Protein AF-0000000084725182 (afdb_homodimer)

InterPro domains:
  IPR000868 Isochorismatase-like domain [PF00857] (17-186)
  IPR036380 Isochorismatase-like superfamily [G3DSA:3.40.50.850] (13-193)
  IPR036380 Isochorismatase-like superfamily [SSF52499] (17-192)
  IPR050272 Isochorismatase-like hydrolase [PTHR43540] (17-191)

Structure (mmCIF, N/CA/C/O backbone):
data_AF-0000000084725182-model_v1
#
loop_
_entity.id
_entity.type
_entity.pdbx_description
1 polymer 'Isochorismatase hydrolase'
#
loop_
_atom_site.group_PDB
_atom_site.id
_atom_site.type_symbol
_atom_site.label_atom_id
_atom_site.label_alt_id
_atom_site.label_comp_id
_atom_site.label_asym_id
_atom_site.label_entity_id
_atom_site.label_seq_id
_atom_site.pdbx_PDB_ins_code
_atom_site.Cartn_x
_atom_site.Cartn_y
_atom_site.Cartn_z
_atom_site.occupancy
_atom_site.B_iso_or_equiv
_atom_site.auth_seq_id
_atom_site.auth_comp_id
_atom_site.auth_asym_id
_atom_site.auth_atom_id
_atom_site.pdbx_PDB_model_num
ATOM 1 N N . MET A 1 1 ? -49.781 23.062 20.562 1 29.91 1 MET A N 1
ATOM 2 C CA . MET A 1 1 ? -48.656 22.891 21.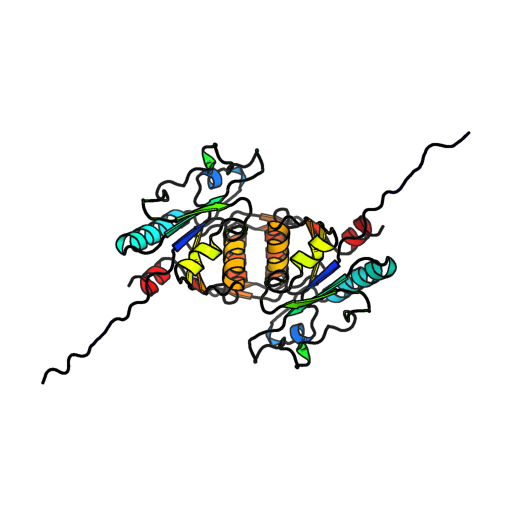484 1 29.91 1 MET A CA 1
ATOM 3 C C . MET A 1 1 ? -47.375 22.672 20.719 1 29.91 1 MET A C 1
ATOM 5 O O . MET A 1 1 ? -47.344 21.969 19.703 1 29.91 1 MET A O 1
ATOM 9 N N . THR A 1 2 ? -46.25 23.625 20.75 1 29.05 2 THR A N 1
ATOM 10 C CA . THR A 1 2 ? -45.281 23.812 19.688 1 29.05 2 THR A CA 1
ATOM 11 C C . THR A 1 2 ? -44.312 22.625 19.641 1 29.05 2 THR A C 1
ATOM 13 O O . THR A 1 2 ? -43.75 22.234 20.672 1 29.05 2 THR A O 1
ATOM 16 N N . ASN A 1 3 ? -44.688 21.5 18.969 1 28.52 3 ASN A N 1
ATOM 17 C CA . ASN A 1 3 ? -44.125 20.156 18.844 1 28.52 3 ASN A CA 1
ATOM 18 C C . ASN A 1 3 ? -42.656 20.203 18.453 1 28.52 3 ASN A C 1
ATOM 20 O O . ASN A 1 3 ? -42.312 20.609 17.328 1 28.52 3 ASN A O 1
ATOM 24 N N . ALA A 1 4 ? -41.781 20.578 19.531 1 30.39 4 ALA A N 1
ATOM 25 C CA . ALA A 1 4 ? -40.344 20.875 19.453 1 30.39 4 ALA A CA 1
ATOM 26 C C . ALA A 1 4 ? -39.625 19.844 18.594 1 30.39 4 ALA A C 1
ATOM 28 O O . ALA A 1 4 ? -39.688 18.641 18.859 1 30.39 4 ALA A O 1
ATOM 29 N N . SER A 1 5 ? -39.594 20.062 17.281 1 29.27 5 SER A N 1
ATOM 30 C CA . SER A 1 5 ? -38.844 19.344 16.266 1 29.27 5 SER A CA 1
ATOM 31 C C . SER A 1 5 ? -37.406 19.062 16.734 1 29.27 5 SER A C 1
ATOM 33 O O . SER A 1 5 ? -36.625 20 16.891 1 29.27 5 SER A O 1
ATOM 35 N N . ALA A 1 6 ? -37.25 18.188 17.875 1 31.75 6 ALA A N 1
ATOM 36 C CA . ALA A 1 6 ? -35.906 17.797 18.312 1 31.75 6 ALA A CA 1
ATOM 37 C C . ALA A 1 6 ? -34.969 17.609 17.125 1 31.75 6 ALA A C 1
ATOM 39 O O . ALA A 1 6 ? -35.094 16.641 16.391 1 31.75 6 ALA A O 1
ATOM 40 N N . SER A 1 7 ? -34.781 18.578 16.25 1 32 7 SER A N 1
ATOM 41 C CA . SER A 1 7 ? -33.688 18.609 15.273 1 32 7 SER A CA 1
ATOM 42 C C . SER A 1 7 ? -32.375 18.141 15.906 1 32 7 SER A C 1
ATOM 44 O O . SER A 1 7 ? -31.641 18.969 16.453 1 32 7 SER A O 1
ATOM 46 N N . SER A 1 8 ? -32.344 17.203 16.844 1 35.88 8 SER A N 1
ATOM 47 C CA . SER A 1 8 ? -31.172 16.641 17.5 1 35.88 8 SER A CA 1
ATOM 48 C C . SER A 1 8 ? -30 16.469 16.531 1 35.88 8 SER A C 1
ATOM 50 O O . SER A 1 8 ? -30.078 15.641 15.617 1 35.88 8 SER A O 1
ATOM 52 N N . ARG A 1 9 ? -29.469 17.453 15.852 1 36.31 9 ARG A N 1
ATOM 53 C CA . ARG A 1 9 ? -28.266 17.391 15.023 1 36.31 9 ARG A CA 1
ATOM 54 C C . ARG A 1 9 ? -27.281 16.359 15.57 1 36.31 9 ARG A C 1
ATOM 56 O O . ARG A 1 9 ? -26.609 16.609 16.562 1 36.31 9 ARG A O 1
ATOM 63 N N . SER A 1 10 ? -27.422 15.195 15.992 1 40.56 10 SER A N 1
ATOM 64 C CA . SER A 1 10 ? -26.766 14.031 16.578 1 40.56 10 SER A CA 1
ATOM 65 C C . SER A 1 10 ? -25.344 13.867 16.047 1 40.56 10 SER A C 1
ATOM 67 O O . SER A 1 10 ? -25.156 13.273 14.977 1 40.56 10 SER A O 1
ATOM 69 N N . GLY A 1 11 ? -24.438 14.812 15.492 1 46.22 11 GLY A N 1
ATOM 70 C CA . GLY A 1 11 ? -23.234 15.18 14.75 1 46.22 11 GLY A CA 1
ATOM 71 C C . GLY A 1 11 ? -22.031 14.336 15.109 1 46.22 11 GLY A C 1
ATOM 72 O O . GLY A 1 11 ? -21.562 14.367 16.25 1 46.22 11 GLY A O 1
ATOM 73 N N . SER A 1 12 ? -21.828 13.164 14.57 1 61.41 12 SER A N 1
ATOM 74 C CA . SER A 1 12 ? -20.781 12.188 14.844 1 61.41 12 SER A CA 1
ATOM 75 C C . SER A 1 12 ? -19.438 12.875 15.062 1 61.41 12 SER A C 1
ATOM 77 O O . SER A 1 12 ? -19.141 13.891 14.43 1 61.41 12 SER A O 1
ATOM 79 N N . ALA A 1 13 ? -18.781 12.773 16.375 1 86.25 13 ALA A N 1
ATOM 80 C CA . ALA A 1 13 ? -17.453 13.258 16.719 1 86.25 13 ALA A CA 1
ATOM 81 C C . ALA A 1 13 ? -16.5 13.148 15.531 1 86.25 13 ALA A C 1
ATOM 83 O O . ALA A 1 13 ? -16.594 12.219 14.727 1 86.25 13 ALA A O 1
ATOM 84 N N . LEU A 1 14 ? -15.891 14.391 15.25 1 96.5 14 LEU A N 1
ATOM 85 C CA . LEU A 1 14 ? -14.891 14.414 14.188 1 96.5 14 LEU A CA 1
ATOM 86 C C . LEU A 1 14 ? -13.969 13.203 14.281 1 96.5 14 LEU A C 1
ATOM 88 O O . LEU A 1 14 ? -13.547 12.82 15.383 1 96.5 14 LEU A O 1
ATOM 92 N N . PRO A 1 15 ? -13.797 12.516 13.133 1 98.38 15 PRO A N 1
ATOM 93 C CA . PRO A 1 15 ? -12.766 11.477 13.148 1 98.38 15 PRO A CA 1
ATOM 94 C C . PRO A 1 15 ? -11.359 12.039 13.344 1 98.38 15 PRO A C 1
ATOM 96 O O . PRO A 1 15 ? -11.125 13.227 13.086 1 98.38 15 PRO A O 1
ATOM 99 N N . PRO A 1 16 ? -10.445 11.219 13.844 1 98.81 16 PRO A N 1
ATOM 100 C CA . PRO A 1 16 ? -9.062 11.688 13.922 1 98.81 16 PRO A CA 1
ATOM 101 C C . PRO A 1 16 ? -8.516 12.156 12.57 1 98.81 16 PRO A C 1
ATOM 103 O O . PRO A 1 16 ? -8.734 11.492 11.555 1 98.81 16 PRO A O 1
ATOM 106 N N . LEU A 1 17 ? -7.953 13.32 12.578 1 98.94 17 LEU A N 1
ATOM 107 C CA . LEU A 1 17 ? -7.176 13.852 11.461 1 98.94 17 LEU A CA 1
ATOM 108 C C . LEU A 1 17 ? -5.715 13.43 11.57 1 98.94 17 LEU A C 1
ATOM 110 O O . LEU A 1 17 ? -5.008 13.844 12.492 1 98.94 17 LEU A O 1
ATOM 114 N N . VAL A 1 18 ? -5.262 12.594 10.648 1 99 18 VAL A N 1
ATOM 115 C CA . VAL A 1 18 ? -3.934 11.992 10.711 1 99 18 VAL A CA 1
ATOM 116 C C . VAL A 1 18 ? -3.012 12.672 9.703 1 99 18 VAL A C 1
ATOM 118 O O . VAL A 1 18 ? -3.225 12.578 8.492 1 99 18 VAL A O 1
ATOM 121 N N . PHE A 1 19 ? -2.008 13.328 10.227 1 98.94 19 PHE A N 1
ATOM 122 C CA . PHE A 1 19 ? -0.974 13.93 9.391 1 98.94 19 PHE A CA 1
ATOM 123 C C . PHE A 1 19 ? 0.226 13 9.258 1 98.94 19 PHE A C 1
ATOM 125 O O . PHE A 1 19 ? 0.961 12.789 10.227 1 98.94 19 PHE A O 1
ATOM 132 N N . VAL A 1 20 ? 0.455 12.57 8.047 1 98.94 20 VAL A N 1
ATOM 133 C CA . VAL A 1 20 ? 1.568 11.672 7.777 1 98.94 20 VAL A CA 1
ATOM 134 C C . VAL A 1 20 ? 2.779 12.469 7.305 1 98.94 20 VAL A C 1
ATOM 136 O O . VAL A 1 20 ? 2.801 12.969 6.176 1 98.94 20 VAL A O 1
ATOM 139 N N . ASP A 1 21 ? 3.746 12.68 8.102 1 98.88 21 ASP A N 1
ATOM 140 C CA . ASP A 1 21 ? 5.125 13.047 7.789 1 98.88 21 ASP A CA 1
ATOM 141 C C . ASP A 1 21 ? 5.203 14.469 7.238 1 98.88 21 ASP A C 1
ATOM 143 O O . ASP A 1 21 ? 5.969 14.742 6.312 1 98.88 21 ASP A O 1
ATOM 147 N N . PHE A 1 22 ? 4.367 15.352 7.699 1 98.81 22 PHE A N 1
ATOM 148 C CA . PHE A 1 22 ? 4.652 16.75 7.402 1 98.81 22 PHE A CA 1
ATOM 149 C C . PHE A 1 22 ? 5.91 17.203 8.125 1 98.81 22 PHE A C 1
ATOM 151 O O . PHE A 1 22 ? 5.832 17.984 9.086 1 98.81 22 PHE A O 1
ATOM 158 N N . GLN A 1 23 ? 7.027 16.797 7.637 1 98.88 23 GLN A N 1
ATOM 159 C CA . GLN A 1 23 ? 8.352 17.031 8.195 1 98.88 23 GLN A CA 1
ATOM 160 C C . GLN A 1 23 ? 9.188 17.922 7.281 1 98.88 23 GLN A C 1
ATOM 162 O O . GLN A 1 23 ? 9.078 17.828 6.055 1 98.88 23 GLN A O 1
ATOM 167 N N . ARG A 1 24 ? 10.086 18.641 7.879 1 98.75 24 ARG A N 1
ATOM 168 C CA . ARG A 1 24 ? 10.93 19.594 7.148 1 98.75 24 ARG A CA 1
ATOM 169 C C . ARG A 1 24 ? 11.844 18.859 6.176 1 98.75 24 ARG A C 1
ATOM 171 O O . ARG A 1 24 ? 12.203 19.391 5.125 1 98.75 24 ARG A O 1
ATOM 178 N N . GLY A 1 25 ? 12.188 17.641 6.496 1 98.75 25 GLY A N 1
ATOM 179 C CA . GLY A 1 25 ? 13.078 16.859 5.652 1 98.75 25 GLY A CA 1
ATOM 180 C C . GLY A 1 25 ? 12.531 16.641 4.258 1 98.75 25 GLY A C 1
ATOM 181 O O . GLY A 1 25 ? 13.289 16.375 3.322 1 98.75 25 GLY A O 1
ATOM 182 N N . PHE A 1 26 ? 11.266 16.75 4.059 1 98.69 26 PHE A N 1
ATOM 183 C CA . PHE A 1 26 ? 10.656 16.516 2.754 1 98.69 26 PHE A CA 1
ATOM 184 C C . PHE A 1 26 ? 10.852 17.734 1.848 1 98.69 26 PHE A C 1
ATOM 186 O O . PHE A 1 26 ? 10.492 17.703 0.669 1 98.69 26 PHE A O 1
ATOM 193 N N . ASP A 1 27 ? 11.461 18.781 2.395 1 97.94 27 ASP A N 1
ATOM 194 C CA . ASP A 1 27 ? 11.766 19.953 1.579 1 97.94 27 ASP A CA 1
ATOM 195 C C . ASP A 1 27 ? 13.125 19.797 0.897 1 97.94 27 ASP A C 1
ATOM 197 O O . ASP A 1 27 ? 13.5 20.625 0.056 1 97.94 27 ASP A O 1
ATOM 201 N N . GLU A 1 28 ? 13.852 18.766 1.234 1 97.5 28 GLU A N 1
ATOM 202 C CA . GLU A 1 28 ? 15.172 18.562 0.651 1 97.5 28 GLU A CA 1
ATOM 203 C C . GLU A 1 28 ? 15.07 18.219 -0.833 1 97.5 28 GLU A C 1
ATOM 205 O O . GLU A 1 28 ? 14.188 17.453 -1.245 1 97.5 28 GLU A O 1
ATOM 210 N N . PRO A 1 29 ? 16.016 18.703 -1.579 1 96.75 29 PRO A N 1
ATOM 211 C CA . PRO A 1 29 ? 15.969 18.516 -3.029 1 96.75 29 PRO A CA 1
ATOM 212 C C . PRO A 1 29 ? 16.219 17.062 -3.434 1 96.75 29 PRO A C 1
ATOM 214 O O . PRO A 1 29 ? 15.922 16.672 -4.57 1 96.75 29 PRO A O 1
ATOM 217 N N . THR A 1 30 ? 16.688 16.266 -2.57 1 95.75 30 THR A N 1
ATOM 218 C CA . THR A 1 30 ? 17.031 14.891 -2.873 1 95.75 30 THR A CA 1
ATOM 219 C C . THR A 1 30 ? 15.805 14.094 -3.301 1 95.75 30 THR A C 1
ATOM 221 O O . THR A 1 30 ? 15.93 13.055 -3.949 1 95.75 30 THR A O 1
ATOM 224 N N . TRP A 1 31 ? 14.609 14.594 -3.037 1 97.25 31 TRP A N 1
ATOM 225 C CA . TRP A 1 31 ? 13.383 13.852 -3.309 1 97.25 31 TRP A CA 1
ATOM 226 C C . TRP A 1 31 ? 12.938 14.039 -4.754 1 97.25 31 TRP A C 1
ATOM 228 O O . TRP A 1 31 ? 12.094 13.297 -5.258 1 97.25 31 TRP A O 1
ATOM 238 N N . GLY A 1 32 ? 13.469 15.07 -5.406 1 97.88 32 GLY A N 1
ATOM 239 C CA . GLY A 1 32 ? 13.055 15.344 -6.773 1 97.88 32 GLY A CA 1
ATOM 240 C C . GLY A 1 32 ? 11.984 16.406 -6.875 1 97.88 32 GLY A C 1
ATOM 241 O O . GLY A 1 32 ? 11.836 17.234 -5.969 1 97.88 32 GLY A O 1
ATOM 242 N N . GLU A 1 33 ? 11.352 16.469 -8.008 1 98.25 33 GLU A N 1
ATOM 243 C CA . GLU A 1 33 ? 10.297 17.453 -8.25 1 98.25 33 GLU A CA 1
ATOM 244 C C . GLU A 1 33 ? 8.992 17.047 -7.562 1 98.25 33 GLU A C 1
ATOM 246 O O . GLU A 1 33 ? 8.562 15.891 -7.668 1 98.25 33 GLU A O 1
ATOM 251 N N . ARG A 1 34 ? 8.414 18 -6.953 1 98.56 34 ARG A N 1
ATOM 252 C CA . ARG A 1 34 ? 7.199 17.734 -6.191 1 98.56 34 ARG A CA 1
ATOM 253 C C . ARG A 1 34 ? 5.984 18.375 -6.855 1 98.56 34 ARG A C 1
ATOM 255 O O . ARG A 1 34 ? 6.105 19.422 -7.496 1 98.56 34 ARG A O 1
ATOM 262 N N . ASN A 1 35 ? 4.855 17.75 -6.676 1 98.75 35 ASN A N 1
ATOM 263 C CA . ASN A 1 35 ? 3.604 18.406 -7.043 1 98.75 35 ASN A CA 1
ATOM 264 C C . ASN A 1 35 ? 2.922 19.031 -5.832 1 98.75 35 ASN A C 1
ATOM 266 O O . ASN A 1 35 ? 3.467 19.016 -4.727 1 98.75 35 ASN A O 1
ATOM 270 N N . ASN A 1 36 ? 1.765 19.703 -6.016 1 98.56 36 ASN A N 1
ATOM 271 C CA . ASN A 1 36 ? 0.875 20.219 -4.988 1 98.56 36 ASN A CA 1
ATOM 272 C C . ASN A 1 36 ? 1.629 21.094 -3.986 1 98.56 36 ASN A C 1
ATOM 274 O O . ASN A 1 36 ? 1.637 20.812 -2.789 1 98.56 36 ASN A O 1
ATOM 278 N N . PRO A 1 37 ? 2.209 22.188 -4.434 1 98.06 37 PRO A N 1
ATOM 279 C CA . PRO A 1 37 ? 2.928 23.062 -3.516 1 98.06 37 PRO A CA 1
ATOM 280 C C . PRO A 1 37 ? 2.035 23.625 -2.408 1 98.06 37 PRO A C 1
ATOM 282 O O . PRO A 1 37 ? 2.533 24.062 -1.369 1 98.06 37 PRO A O 1
ATOM 285 N N . GLY A 1 38 ? 0.729 23.578 -2.541 1 98.44 38 GLY A N 1
ATOM 286 C CA . GLY A 1 38 ? -0.216 24.094 -1.565 1 98.44 38 GLY A CA 1
ATOM 287 C C . GLY A 1 38 ? -0.688 23.047 -0.577 1 98.44 38 GLY A C 1
ATOM 288 O O . GLY A 1 38 ? -1.576 23.297 0.237 1 98.44 38 GLY A O 1
ATOM 289 N N . ALA A 1 39 ? -0.156 21.844 -0.602 1 98.88 39 ALA A N 1
ATOM 290 C CA . ALA A 1 39 ? -0.628 20.75 0.249 1 98.88 39 ALA A CA 1
ATOM 291 C C . ALA A 1 39 ? -0.553 21.141 1.724 1 98.88 39 ALA A C 1
ATOM 293 O O . ALA A 1 39 ? -1.477 20.859 2.492 1 98.88 39 ALA A O 1
ATOM 294 N N . GLU A 1 40 ? 0.524 21.797 2.111 1 98.88 40 GLU A N 1
ATOM 295 C CA . GLU A 1 40 ? 0.677 22.219 3.504 1 98.88 40 GLU A CA 1
ATOM 296 C C . GLU A 1 40 ? -0.387 23.234 3.895 1 98.88 40 GLU A C 1
ATOM 298 O O . GLU A 1 40 ? -0.924 23.188 5.004 1 98.88 40 GLU A O 1
ATOM 303 N N . ASP A 1 41 ? -0.673 24.094 2.963 1 98.81 41 ASP A N 1
ATOM 304 C CA . ASP A 1 41 ? -1.706 25.094 3.246 1 98.81 41 ASP A CA 1
ATOM 305 C C . ASP A 1 41 ? -3.061 24.422 3.475 1 98.81 41 ASP A C 1
ATOM 307 O O . ASP A 1 41 ? -3.777 24.766 4.418 1 98.81 41 ASP A O 1
ATOM 311 N N . ARG A 1 42 ? -3.441 23.516 2.648 1 98.88 42 ARG A N 1
ATOM 312 C CA . ARG A 1 42 ? -4.684 22.781 2.811 1 98.88 42 ARG A CA 1
ATOM 313 C C . ARG A 1 42 ? -4.68 21.984 4.109 1 98.88 42 ARG A C 1
ATOM 315 O O . ARG A 1 42 ? -5.691 21.922 4.809 1 98.88 42 ARG A O 1
ATOM 322 N N . GLY A 1 43 ? -3.525 21.359 4.422 1 98.88 43 GLY A N 1
ATOM 323 C CA . GLY A 1 43 ? -3.387 20.672 5.691 1 98.88 43 GLY A CA 1
ATOM 324 C C . GLY A 1 43 ? -3.623 21.562 6.891 1 98.88 43 GLY A C 1
ATOM 325 O O . GLY A 1 43 ? -4.328 21.188 7.828 1 98.88 43 GLY A O 1
ATOM 326 N N . ARG A 1 44 ? -3.059 22.734 6.848 1 98.81 44 ARG A N 1
ATOM 327 C CA . ARG A 1 44 ? -3.217 23.672 7.953 1 98.81 44 ARG A CA 1
ATOM 328 C C . ARG A 1 44 ? -4.66 24.156 8.062 1 98.81 44 ARG A C 1
ATOM 330 O O . ARG A 1 44 ? -5.164 24.375 9.164 1 98.81 44 ARG A O 1
ATOM 337 N N . ASP A 1 45 ? -5.324 24.328 6.898 1 98.75 45 ASP A N 1
ATOM 338 C CA . ASP A 1 45 ? -6.746 24.656 6.938 1 98.75 45 ASP A CA 1
ATOM 339 C C . ASP A 1 45 ? -7.531 23.609 7.719 1 98.75 45 ASP A C 1
ATOM 341 O O . ASP A 1 45 ? -8.375 23.938 8.547 1 98.75 45 ASP A O 1
ATOM 345 N N . LEU A 1 46 ? -7.254 22.375 7.422 1 98.88 46 LEU A N 1
ATOM 346 C CA . LEU A 1 46 ? -7.926 21.266 8.102 1 98.88 46 LEU A CA 1
ATOM 347 C C . LEU A 1 46 ? -7.562 21.25 9.586 1 98.88 46 LEU A C 1
ATOM 349 O O . LEU A 1 46 ? -8.438 21.094 10.445 1 98.88 46 LEU A O 1
ATOM 353 N N . LEU A 1 47 ? -6.281 21.422 9.852 1 98.88 47 LEU A N 1
ATOM 354 C CA . LEU A 1 47 ? -5.793 21.406 11.227 1 98.88 47 LEU A CA 1
ATOM 355 C C . LEU A 1 47 ? -6.5 22.469 12.062 1 98.88 47 LEU A C 1
ATOM 357 O O . LEU A 1 47 ? -6.973 22.188 13.164 1 98.88 47 LEU A O 1
ATOM 361 N N . ASP A 1 48 ? -6.57 23.641 11.508 1 98.56 48 ASP A N 1
ATOM 362 C CA . ASP A 1 48 ? -7.23 24.75 12.203 1 98.56 48 ASP A CA 1
ATOM 363 C C . ASP A 1 48 ? -8.688 24.406 12.5 1 98.56 48 ASP A C 1
ATOM 365 O O . ASP A 1 48 ? -9.172 24.656 13.609 1 98.56 48 ASP A O 1
ATOM 369 N N . ALA A 1 49 ? -9.375 23.875 11.562 1 98.5 49 ALA A N 1
ATOM 370 C CA . ALA A 1 49 ? -10.781 23.516 11.734 1 98.5 49 ALA A CA 1
ATOM 371 C C . ALA A 1 49 ? -10.953 22.438 12.805 1 98.5 49 ALA A C 1
ATOM 373 O O . ALA A 1 49 ? -11.891 22.5 13.609 1 98.5 49 ALA A O 1
ATOM 374 N N . TRP A 1 50 ? -10.117 21.438 12.766 1 98.44 50 TRP A N 1
ATOM 375 C CA . TRP A 1 50 ? -10.188 20.375 13.766 1 98.44 50 TRP A CA 1
ATOM 376 C C . TRP A 1 50 ? -9.945 20.922 15.164 1 98.44 50 TRP A C 1
ATOM 378 O O . TRP A 1 50 ? -10.664 20.578 16.109 1 98.44 50 TRP A O 1
ATOM 388 N N . ARG A 1 51 ? -8.922 21.75 15.32 1 97.94 51 ARG A N 1
ATOM 389 C CA . ARG A 1 51 ? -8.586 22.328 16.625 1 97.94 51 ARG A CA 1
ATOM 390 C C . ARG A 1 51 ? -9.719 23.219 17.125 1 97.94 51 ARG A C 1
ATOM 392 O O . ARG A 1 51 ? -10.031 23.203 18.312 1 97.94 51 ARG A O 1
ATOM 399 N N . GLU A 1 52 ? -10.32 23.938 16.25 1 96.94 52 GLU A N 1
ATOM 400 C CA . GLU A 1 52 ? -11.43 24.812 16.625 1 96.94 52 GLU A CA 1
ATOM 401 C C . GLU A 1 52 ? -12.586 24.016 17.219 1 96.94 52 GLU A C 1
ATOM 403 O O . GLU A 1 52 ? -13.336 24.516 18.047 1 96.94 52 GLU A O 1
ATOM 408 N N . ARG A 1 53 ? -12.664 22.797 16.891 1 96.06 53 ARG A N 1
ATOM 409 C CA . ARG A 1 53 ? -13.789 21.969 17.312 1 96.06 53 ARG A CA 1
ATOM 410 C C . ARG A 1 53 ? -13.344 20.906 18.312 1 96.06 53 ARG A C 1
ATOM 412 O O . ARG A 1 53 ? -14.094 19.984 18.625 1 96.06 53 ARG A O 1
ATOM 419 N N . ALA A 1 54 ? -12.148 20.984 18.703 1 96.06 54 ALA A N 1
ATOM 420 C CA . ALA A 1 54 ? -11.555 20.062 19.656 1 96.06 54 ALA A CA 1
ATOM 421 C C . ALA A 1 54 ? -11.586 18.625 19.141 1 96.06 54 ALA A C 1
ATOM 423 O O . ALA A 1 54 ? -11.836 17.688 19.891 1 96.06 54 ALA A O 1
ATOM 424 N N . GLY A 1 55 ? -11.469 18.547 17.812 1 97.44 55 GLY A N 1
ATOM 425 C CA . GLY A 1 55 ? -11.375 17.219 17.203 1 97.44 55 GLY A CA 1
ATOM 426 C C . GLY A 1 55 ? -10.039 16.547 17.453 1 97.44 55 GLY A C 1
ATOM 427 O O . GLY A 1 55 ? -9.039 17.219 17.719 1 97.44 55 GLY A O 1
ATOM 428 N N . PRO A 1 56 ? -10 15.234 17.375 1 98.56 56 PRO A N 1
ATOM 429 C CA . PRO A 1 56 ? -8.734 14.523 17.562 1 98.56 56 PRO A CA 1
ATOM 430 C C . PRO A 1 56 ? -7.762 14.719 16.406 1 98.56 56 PRO A C 1
ATOM 432 O O . PRO A 1 56 ? -8.172 14.688 15.242 1 98.56 56 PRO A O 1
ATOM 435 N N . VAL A 1 57 ? -6.52 14.969 16.766 1 98.81 57 VAL A N 1
ATOM 436 C CA . VAL A 1 57 ? -5.449 15.156 15.797 1 98.81 57 VAL A CA 1
ATOM 437 C C . VAL A 1 57 ? -4.305 14.188 16.094 1 98.81 57 VAL A C 1
ATOM 439 O O . VAL A 1 57 ? -3.932 13.992 17.25 1 98.81 57 VAL A O 1
ATOM 442 N N . VAL A 1 58 ? -3.791 13.555 15.047 1 98.94 58 VAL A N 1
ATOM 443 C CA . VAL A 1 58 ? -2.641 12.664 15.133 1 98.94 58 VAL A CA 1
ATOM 444 C C . VAL A 1 58 ? -1.519 13.172 14.234 1 98.94 58 VAL A C 1
ATOM 446 O O . VAL A 1 58 ? -1.731 13.414 13.039 1 98.94 58 VAL A O 1
ATOM 449 N N . HIS A 1 59 ? -0.383 13.344 14.812 1 98.94 59 HIS A N 1
ATOM 450 C CA . HIS A 1 59 ? 0.811 13.711 14.062 1 98.94 59 HIS A CA 1
ATOM 451 C C . HIS A 1 59 ? 1.775 12.539 13.945 1 98.94 59 HIS A C 1
ATOM 453 O O . HIS A 1 59 ? 2.291 12.047 14.953 1 98.94 59 HIS A O 1
ATOM 459 N N . VAL A 1 60 ? 2.062 12.148 12.695 1 98.94 60 VAL A N 1
ATOM 460 C CA . VAL A 1 60 ? 3 11.055 12.445 1 98.94 60 VAL A CA 1
ATOM 461 C C . VAL A 1 60 ? 4.305 11.617 11.891 1 98.94 60 VAL A C 1
ATOM 463 O O . VAL A 1 60 ? 4.293 12.477 11 1 98.94 60 VAL A O 1
ATOM 466 N N . ARG A 1 61 ? 5.406 11.164 12.422 1 98.88 61 ARG A N 1
ATOM 467 C CA . ARG A 1 61 ? 6.715 11.438 11.844 1 98.88 61 ARG A CA 1
ATOM 468 C C . ARG A 1 61 ? 7.457 10.148 11.516 1 98.88 61 ARG A C 1
ATOM 470 O O . ARG A 1 61 ? 7.336 9.156 12.242 1 98.88 61 ARG A O 1
ATOM 477 N N . HIS A 1 62 ? 8.109 10.219 10.422 1 98.81 62 HIS A N 1
ATOM 478 C CA . HIS A 1 62 ? 9.008 9.133 10.023 1 98.81 62 HIS A CA 1
ATOM 479 C C . HIS A 1 62 ? 10.391 9.312 10.633 1 98.81 62 HIS A C 1
ATOM 481 O O . HIS A 1 62 ? 11.031 10.344 10.438 1 98.81 62 HIS A O 1
ATOM 487 N N . ASP A 1 63 ? 10.828 8.375 11.406 1 98.38 63 ASP A N 1
ATOM 488 C CA . ASP A 1 63 ? 12.195 8.305 11.914 1 98.38 63 ASP A CA 1
ATOM 489 C C . ASP A 1 63 ? 13 7.246 11.156 1 98.38 63 ASP A C 1
ATOM 491 O O . ASP A 1 63 ? 13.023 6.078 11.547 1 98.38 63 ASP A O 1
ATOM 495 N N . SER A 1 64 ? 13.711 7.703 10.156 1 96.25 64 SER A N 1
ATOM 496 C CA . SER A 1 64 ? 14.414 6.797 9.258 1 96.25 64 SER A CA 1
ATOM 497 C C . SER A 1 64 ? 15.547 6.066 9.977 1 96.25 64 SER A C 1
ATOM 499 O O . SER A 1 64 ? 16.25 6.656 10.805 1 96.25 64 SER A O 1
ATOM 501 N N . THR A 1 65 ? 15.758 4.836 9.57 1 92.75 65 THR A N 1
ATOM 502 C CA . THR A 1 65 ? 16.875 4.066 10.109 1 92.75 65 THR A CA 1
ATOM 503 C C . THR A 1 65 ? 18.125 4.254 9.258 1 92.75 65 THR A C 1
ATOM 505 O O . THR A 1 65 ? 19.219 3.838 9.641 1 92.75 65 THR A O 1
ATOM 508 N N . ASP A 1 66 ? 17.969 4.824 8.125 1 93.62 66 ASP A N 1
ATOM 509 C CA . ASP A 1 66 ? 19.094 5.188 7.266 1 93.62 66 ASP A CA 1
ATOM 510 C C . ASP A 1 66 ? 19.75 6.484 7.738 1 93.62 66 ASP A C 1
ATOM 512 O O . ASP A 1 66 ? 19.141 7.559 7.648 1 93.62 66 ASP A O 1
ATOM 516 N N . PRO A 1 67 ? 20.984 6.398 8.102 1 92.94 67 PRO A N 1
ATOM 517 C CA . PRO A 1 67 ? 21.641 7.586 8.664 1 92.94 67 PRO A CA 1
ATOM 518 C C . PRO A 1 67 ? 21.781 8.711 7.645 1 92.94 67 PRO A C 1
ATOM 520 O O . PRO A 1 67 ? 21.984 9.867 8.023 1 92.94 67 PRO A O 1
ATOM 523 N N . ASP A 1 68 ? 21.672 8.438 6.395 1 93.81 68 ASP A N 1
ATOM 524 C CA . ASP A 1 68 ? 21.844 9.453 5.359 1 93.81 68 ASP A CA 1
ATOM 525 C C . ASP A 1 68 ? 20.5 10.078 4.973 1 93.81 68 ASP A C 1
ATOM 527 O O . ASP A 1 68 ? 20.453 11.016 4.168 1 93.81 68 ASP A O 1
ATOM 531 N N . SER A 1 69 ? 19.484 9.617 5.59 1 96.06 69 SER A N 1
ATOM 532 C CA . SER A 1 69 ? 18.141 10.133 5.273 1 96.06 69 SER A CA 1
ATOM 533 C C . SER A 1 69 ? 17.938 11.516 5.879 1 96.06 69 SER A C 1
ATOM 535 O O . SER A 1 69 ? 18.344 11.773 7.008 1 96.06 69 SER A O 1
ATOM 537 N N . PRO A 1 70 ? 17.188 12.367 5.156 1 97.19 70 PRO A N 1
ATOM 538 C CA . PRO A 1 70 ? 16.828 13.68 5.711 1 97.19 70 PRO A CA 1
ATOM 539 C C . PRO A 1 70 ? 15.828 13.586 6.855 1 97.19 70 PRO A C 1
ATOM 541 O O . PRO A 1 70 ? 15.516 14.602 7.488 1 97.19 70 PRO A O 1
ATOM 544 N N . LEU A 1 71 ? 15.359 12.391 7.137 1 97.94 71 LEU A N 1
ATOM 545 C CA . LEU A 1 71 ? 14.25 12.258 8.078 1 97.94 71 LEU A CA 1
ATOM 546 C C . LEU A 1 71 ? 14.727 11.617 9.383 1 97.94 71 LEU A C 1
ATOM 548 O O . LEU A 1 71 ? 13.906 11.234 10.219 1 97.94 71 LEU A O 1
ATOM 552 N N . VAL A 1 72 ? 16.031 11.508 9.547 1 96.69 72 VAL A N 1
ATOM 553 C CA . VAL A 1 72 ? 16.562 10.844 10.734 1 96.69 72 VAL A CA 1
ATOM 554 C C . VAL A 1 72 ? 16.375 11.734 11.961 1 96.69 72 VAL A C 1
ATOM 556 O O . VAL A 1 72 ? 16.578 12.953 11.891 1 96.69 72 VAL A O 1
ATOM 559 N N . ALA A 1 73 ? 16 11.094 13.031 1 95.5 73 ALA A N 1
ATOM 560 C CA . ALA A 1 73 ? 15.836 11.836 14.281 1 95.5 73 ALA A CA 1
ATOM 561 C C . ALA A 1 73 ? 17.141 12.523 14.688 1 95.5 73 ALA A C 1
ATOM 563 O O . ALA A 1 73 ? 18.219 11.961 14.508 1 95.5 73 ALA A O 1
ATOM 564 N N . GLY A 1 74 ? 16.969 13.695 15.258 1 93.69 74 GLY A N 1
ATOM 565 C CA . GLY A 1 74 ? 18.125 14.438 15.711 1 93.69 74 GLY A CA 1
ATOM 566 C C . GLY A 1 74 ? 18.625 15.453 14.703 1 93.69 74 GLY A C 1
ATOM 567 O O . GLY A 1 74 ? 19.391 16.344 15.039 1 93.69 74 GLY A O 1
ATOM 568 N N . GLN A 1 75 ? 18.25 15.25 13.477 1 95.12 75 GLN A N 1
ATOM 569 C CA . GLN A 1 75 ? 18.578 16.203 12.422 1 95.12 75 GLN A CA 1
ATOM 570 C C . GLN A 1 75 ? 17.438 17.172 12.164 1 95.12 75 GLN A C 1
ATOM 572 O O . GLN A 1 75 ? 16.281 16.875 12.484 1 95.12 75 GLN A O 1
ATOM 577 N N . PRO A 1 76 ? 17.75 18.312 11.578 1 96.62 76 PRO A N 1
ATOM 578 C CA . PRO A 1 76 ? 16.719 19.344 11.391 1 96.62 76 PRO A CA 1
ATOM 579 C C . PRO A 1 76 ? 15.547 18.859 10.547 1 96.62 76 PRO A C 1
ATOM 581 O O . PRO A 1 76 ? 14.414 19.312 10.742 1 96.62 76 PRO A O 1
ATOM 584 N N . GLY A 1 77 ? 15.836 17.953 9.688 1 98.19 77 GLY A N 1
ATOM 585 C CA . GLY A 1 77 ? 14.797 17.469 8.797 1 98.19 77 GLY A CA 1
ATOM 586 C C . GLY A 1 77 ? 13.734 16.656 9.516 1 98.19 77 GLY A C 1
ATOM 587 O O . GLY A 1 77 ? 12.648 16.438 8.977 1 98.19 77 GLY A O 1
ATOM 588 N N . PHE A 1 78 ? 14.031 16.188 10.672 1 98.5 78 PHE A N 1
ATOM 589 C CA . PHE A 1 78 ? 13.094 15.391 11.453 1 98.5 78 PHE A CA 1
ATOM 590 C C . PHE A 1 78 ? 11.977 16.266 12.016 1 98.5 78 PHE A C 1
ATOM 592 O O . PHE A 1 78 ? 10.891 15.766 12.328 1 98.5 78 PHE A O 1
ATOM 599 N N . ALA A 1 79 ? 12.148 17.562 12.141 1 98.5 79 ALA A N 1
ATOM 600 C CA . ALA A 1 79 ? 11.188 18.484 12.742 1 98.5 79 ALA A CA 1
ATOM 601 C C . ALA A 1 79 ? 9.922 18.594 11.891 1 98.5 79 ALA A C 1
ATOM 603 O O . ALA A 1 79 ? 9.961 18.359 10.68 1 98.5 79 ALA A O 1
ATOM 604 N N . TYR A 1 80 ? 8.875 18.906 12.57 1 98.69 80 TYR A N 1
ATOM 605 C CA . TYR A 1 80 ? 7.641 19.203 11.859 1 98.69 80 TYR A CA 1
ATOM 606 C C . TYR A 1 80 ? 7.824 20.406 10.938 1 98.69 80 TYR A C 1
ATOM 608 O O . TYR A 1 80 ? 8.586 21.328 11.25 1 98.69 80 TYR A O 1
ATOM 616 N N . LYS A 1 81 ? 7.121 20.359 9.867 1 98.75 81 LYS A N 1
ATOM 617 C CA . LYS A 1 81 ? 6.977 21.609 9.102 1 98.75 81 LYS A CA 1
ATOM 618 C C . LYS A 1 81 ? 6.293 22.688 9.938 1 98.75 81 LYS A C 1
ATOM 620 O O . LYS A 1 81 ? 5.473 22.375 10.805 1 98.75 81 LYS A O 1
ATOM 625 N N . THR A 1 82 ? 6.617 23.938 9.57 1 97.94 82 THR A N 1
ATOM 626 C CA . THR A 1 82 ? 6.043 25.062 10.312 1 97.94 82 THR A CA 1
ATOM 627 C C . THR A 1 82 ? 4.516 25.016 10.266 1 97.94 82 THR A C 1
ATOM 629 O O . THR A 1 82 ? 3.928 24.859 9.195 1 97.94 82 THR A O 1
ATOM 632 N N . GLY A 1 83 ? 3.945 25.031 11.414 1 98.31 83 GLY A N 1
ATOM 633 C CA . GLY A 1 83 ? 2.492 25.062 11.492 1 98.31 83 GLY A CA 1
ATOM 634 C C . GLY A 1 83 ? 1.888 23.703 11.797 1 98.31 83 GLY A C 1
ATOM 635 O O . GLY A 1 83 ? 0.69 23.594 12.07 1 98.31 83 GLY A O 1
ATOM 636 N N . PHE A 1 84 ? 2.693 22.688 11.797 1 98.81 84 PHE A N 1
ATOM 637 C CA . PHE A 1 84 ? 2.174 21.344 12.031 1 98.81 84 PHE A CA 1
ATOM 638 C C . PHE A 1 84 ? 2.643 20.812 13.375 1 98.81 84 PHE A C 1
ATOM 640 O O . PHE A 1 84 ? 2.496 19.625 13.672 1 98.81 84 PHE A O 1
ATOM 647 N N . GLU A 1 85 ? 3.238 21.688 14.18 1 98.69 85 GLU A N 1
ATOM 648 C CA . GLU A 1 85 ? 3.701 21.281 15.508 1 98.69 85 GLU A CA 1
ATOM 649 C C . GLU A 1 85 ? 2.535 20.844 16.391 1 98.69 85 GLU A C 1
ATOM 651 O O . GLU A 1 85 ? 1.496 21.516 16.422 1 98.69 85 GLU A O 1
ATOM 656 N N . PRO A 1 86 ? 2.76 19.766 17.078 1 98.75 86 PRO A N 1
ATOM 657 C CA . PRO A 1 86 ? 1.678 19.281 17.938 1 98.75 86 PRO A CA 1
ATOM 658 C C . PRO A 1 86 ? 1.352 20.25 19.062 1 98.75 86 PRO A C 1
ATOM 660 O O . PRO A 1 86 ? 2.252 20.891 19.609 1 98.75 86 PRO A O 1
ATOM 663 N N . GLU A 1 87 ? 0.122 20.266 19.406 1 98.56 87 GLU A N 1
ATOM 664 C CA . GLU A 1 87 ? -0.367 20.953 20.594 1 98.56 87 GLU A CA 1
ATOM 665 C C . GLU A 1 87 ? -0.695 19.969 21.703 1 98.56 87 GLU A C 1
ATOM 667 O O . GLU A 1 87 ? -0.868 18.781 21.469 1 98.56 87 GLU A O 1
ATOM 672 N N . PRO A 1 88 ? -0.706 20.531 23 1 97.62 88 PRO A N 1
ATOM 673 C CA . PRO A 1 88 ? -1.08 19.641 24.109 1 97.62 88 PRO A CA 1
ATOM 674 C C . PRO A 1 88 ? -2.387 18.891 23.844 1 97.62 88 PRO A C 1
ATOM 676 O O . PRO A 1 88 ? -3.352 19.484 23.344 1 97.62 88 PRO A O 1
ATOM 679 N N . GLY A 1 89 ? -2.328 17.578 24.047 1 97.38 89 GLY A N 1
ATOM 680 C CA . GLY A 1 89 ? -3.527 16.766 23.859 1 97.38 89 GLY A CA 1
ATOM 681 C C . GLY A 1 89 ? -3.564 16.062 22.531 1 97.38 89 GLY A C 1
ATOM 682 O O . GLY A 1 89 ? -4.336 15.109 22.344 1 97.38 89 GLY A O 1
ATOM 683 N N . GLU A 1 90 ? -2.82 16.5 21.609 1 98.62 90 GLU A N 1
ATOM 684 C CA . GLU A 1 90 ? -2.77 15.844 20.312 1 98.62 90 GLU A CA 1
ATOM 685 C C . GLU A 1 90 ? -1.837 14.633 20.328 1 98.62 90 GLU A C 1
ATOM 687 O O . GLU A 1 90 ? -0.826 14.641 21.031 1 98.62 90 GLU A O 1
ATOM 692 N N . HIS A 1 91 ? -2.197 13.594 19.609 1 98.62 91 HIS A N 1
ATOM 693 C CA . HIS A 1 91 ? -1.468 12.328 19.656 1 98.62 91 HIS A CA 1
ATOM 694 C C . HIS A 1 91 ? -0.292 12.344 18.672 1 98.62 91 HIS A C 1
ATOM 696 O O . HIS A 1 91 ? -0.443 12.734 17.516 1 98.62 91 HIS A O 1
ATOM 702 N N . GLU A 1 92 ? 0.861 11.953 19.172 1 98.75 92 GLU A N 1
ATOM 703 C CA . GLU A 1 92 ? 2.068 11.883 18.359 1 98.75 92 GLU A CA 1
ATOM 704 C C . GLU A 1 92 ? 2.502 10.438 18.141 1 98.75 92 GLU A C 1
ATOM 706 O O . GLU A 1 92 ? 2.451 9.625 19.062 1 98.75 92 GLU A O 1
ATOM 711 N N . VAL A 1 93 ? 2.922 10.172 16.922 1 98.75 93 VAL A N 1
ATOM 712 C CA . VAL A 1 93 ? 3.379 8.844 16.516 1 98.75 93 VAL A CA 1
ATOM 713 C C . VAL A 1 93 ? 4.719 8.953 15.797 1 98.75 93 VAL A C 1
ATOM 715 O O . VAL A 1 93 ? 4.879 9.781 14.891 1 98.75 93 VAL A O 1
ATOM 718 N N . GLU A 1 94 ? 5.684 8.203 16.188 1 98.44 94 GLU A N 1
ATOM 719 C CA . GLU A 1 94 ? 6.918 8.023 15.43 1 98.44 94 GLU A CA 1
ATOM 720 C C . GLU A 1 94 ? 6.984 6.637 14.805 1 98.44 94 GLU A C 1
ATOM 722 O O . GLU A 1 94 ? 6.734 5.637 15.477 1 98.44 94 GLU A O 1
ATOM 727 N N . LYS A 1 95 ? 7.27 6.645 13.508 1 98.62 95 LYS A N 1
ATOM 728 C CA . LYS A 1 95 ? 7.367 5.379 12.789 1 98.62 95 LYS A CA 1
ATOM 729 C C . LYS A 1 95 ? 8.734 5.23 12.117 1 98.62 95 LYS A C 1
ATOM 731 O O . LYS A 1 95 ? 9.406 6.227 11.844 1 98.62 95 LYS A O 1
ATOM 736 N N . SER A 1 96 ? 9.055 3.941 11.805 1 98.06 96 SER A N 1
ATOM 737 C CA . SER A 1 96 ? 10.352 3.693 11.18 1 98.06 96 SER A CA 1
ATOM 738 C C . SER A 1 96 ? 10.195 3.057 9.805 1 98.06 96 SER A C 1
ATOM 740 O O . SER A 1 96 ? 11.18 2.852 9.094 1 98.06 96 SER A O 1
ATOM 742 N N . VAL A 1 97 ? 9 2.705 9.43 1 98.56 97 VAL A N 1
ATOM 743 C CA . VAL A 1 97 ? 8.656 2.221 8.094 1 98.56 97 VAL A CA 1
ATOM 744 C C . VAL A 1 97 ? 7.535 3.068 7.508 1 98.56 97 VAL A C 1
ATOM 746 O O . VAL A 1 97 ? 7.055 4.008 8.148 1 98.56 97 VAL A O 1
ATOM 749 N N . ASN A 1 98 ? 7.082 2.775 6.328 1 98.75 98 ASN A N 1
ATOM 750 C CA . ASN A 1 98 ? 6.148 3.623 5.594 1 98.75 98 ASN A CA 1
ATOM 751 C C . ASN A 1 98 ? 4.793 3.691 6.293 1 98.75 98 ASN A C 1
ATOM 753 O O . ASN A 1 98 ? 4.207 4.77 6.418 1 98.75 98 ASN A O 1
ATOM 757 N N . GLY A 1 99 ? 4.316 2.543 6.699 1 98.88 99 GLY A N 1
ATOM 758 C CA . GLY A 1 99 ? 2.99 2.471 7.293 1 98.88 99 GLY A CA 1
ATOM 759 C C . GLY A 1 99 ? 2.949 2.957 8.727 1 98.88 99 GLY A C 1
ATOM 760 O O . GLY A 1 99 ? 3.662 2.434 9.586 1 98.88 99 GLY A O 1
ATOM 761 N N . ALA A 1 100 ? 2.057 3.795 9.047 1 98.88 100 ALA A N 1
ATOM 762 C CA . ALA A 1 100 ? 1.995 4.422 10.367 1 98.88 100 ALA A CA 1
ATOM 763 C C . ALA A 1 100 ? 1.414 3.465 11.398 1 98.88 100 ALA A C 1
ATOM 765 O O . ALA A 1 100 ? 1.499 3.719 12.609 1 98.88 100 ALA A O 1
ATOM 766 N N . LEU A 1 101 ? 0.833 2.383 10.945 1 98.62 101 LEU A N 1
ATOM 767 C CA . LEU A 1 101 ? 0.191 1.46 11.875 1 98.62 101 LEU A CA 1
ATOM 768 C C . LEU A 1 101 ? 1.122 0.304 12.219 1 98.62 101 LEU A C 1
ATOM 770 O O . LEU A 1 101 ? 0.75 -0.592 12.984 1 98.62 101 LEU A O 1
ATOM 774 N N . VAL A 1 102 ? 2.289 0.308 11.68 1 97.88 102 VAL A N 1
ATOM 775 C CA . VAL A 1 102 ? 3.221 -0.792 11.906 1 97.88 102 VAL A CA 1
ATOM 776 C C . VAL A 1 102 ? 4.156 -0.449 13.062 1 97.88 102 VAL A C 1
ATOM 778 O O . VAL A 1 102 ? 4.965 0.476 12.961 1 97.88 102 VAL A O 1
ATOM 781 N N . GLY A 1 103 ? 4.02 -1.138 14.133 1 96.56 103 GLY A N 1
ATOM 782 C CA . GLY A 1 103 ? 4.953 -1.003 15.242 1 96.56 103 GLY A CA 1
ATOM 783 C C . GLY A 1 103 ? 4.809 0.313 15.984 1 96.56 103 GLY A C 1
ATOM 784 O O . GLY A 1 103 ? 5.77 0.795 16.594 1 96.56 103 GLY A O 1
ATOM 785 N N . THR A 1 104 ? 3.762 1.054 16.016 1 98.19 104 THR A N 1
ATOM 786 C CA . THR A 1 104 ? 3.674 2.402 16.562 1 98.19 104 THR A CA 1
ATOM 787 C C . THR A 1 104 ? 2.58 2.486 17.625 1 98.19 104 THR A C 1
ATOM 789 O O . THR A 1 104 ? 2.482 3.482 18.344 1 98.19 104 THR A O 1
ATOM 792 N N . GLY A 1 105 ? 1.653 1.531 17.672 1 97.81 105 GLY A N 1
ATOM 793 C CA . GLY A 1 105 ? 0.522 1.567 18.578 1 97.81 105 GLY A CA 1
ATOM 794 C C . GLY A 1 105 ? -0.635 2.402 18.062 1 97.81 105 GLY A C 1
ATOM 795 O O . GLY A 1 105 ? -1.674 2.504 18.719 1 97.81 105 GLY A O 1
ATOM 796 N N . LEU A 1 106 ? -0.504 3.006 16.906 1 98.75 106 LEU A N 1
ATOM 797 C CA . LEU A 1 106 ? -1.554 3.873 16.375 1 98.75 106 LEU A CA 1
ATOM 798 C C . LEU A 1 106 ? -2.869 3.113 16.25 1 98.75 106 LEU A C 1
ATOM 800 O O . LEU A 1 106 ? -3.926 3.619 16.641 1 98.75 106 LEU A O 1
ATOM 804 N N . GLY A 1 107 ? -2.801 1.93 15.68 1 98.38 107 GLY A N 1
ATOM 805 C CA . GLY A 1 107 ? -4.012 1.136 15.555 1 98.38 107 GLY A CA 1
ATOM 806 C C . GLY A 1 107 ? -4.699 0.882 16.891 1 98.38 107 GLY A C 1
ATOM 807 O O . GLY A 1 107 ? -5.918 1.031 17 1 98.38 107 GLY A O 1
ATOM 808 N N . ASP A 1 108 ? -3.943 0.537 17.875 1 98.06 108 ASP A N 1
ATOM 809 C CA . ASP A 1 108 ? -4.469 0.288 19.203 1 98.06 108 ASP A CA 1
ATOM 810 C C . ASP A 1 108 ? -5.078 1.556 19.797 1 98.06 108 ASP A C 1
ATOM 812 O O . ASP A 1 108 ? -6.133 1.504 20.438 1 98.06 108 ASP A O 1
ATOM 816 N N . TRP A 1 109 ? -4.398 2.65 19.625 1 98.69 109 TRP A N 1
ATOM 817 C CA . TRP A 1 109 ? -4.895 3.926 20.125 1 98.69 109 TRP A CA 1
ATOM 818 C C . TRP A 1 109 ? -6.238 4.277 19.5 1 98.69 109 TRP A C 1
ATOM 820 O O . TRP A 1 109 ? -7.16 4.715 20.203 1 98.69 109 TRP A O 1
ATOM 830 N N . LEU A 1 110 ? -6.348 4.086 18.188 1 98.56 110 LEU A N 1
ATOM 831 C CA . LEU A 1 110 ? -7.602 4.367 17.5 1 98.56 110 LEU A CA 1
ATOM 832 C C . LEU A 1 110 ? -8.734 3.516 18.062 1 98.56 110 LEU A C 1
ATOM 834 O O . LEU A 1 110 ? -9.82 4.031 18.344 1 98.56 110 LEU A O 1
ATOM 838 N N . ARG A 1 111 ? -8.477 2.283 18.297 1 97.81 111 ARG A N 1
ATOM 839 C CA . ARG A 1 111 ? -9.492 1.362 18.797 1 97.81 111 ARG A CA 1
ATOM 840 C C . ARG A 1 111 ? -9.852 1.677 20.25 1 97.81 111 ARG A C 1
ATOM 842 O O . ARG A 1 111 ? -11.023 1.652 20.625 1 97.81 111 ARG A O 1
ATOM 849 N N . ALA A 1 112 ? -8.891 1.96 21 1 97.94 112 ALA A N 1
ATOM 850 C CA . ALA A 1 112 ? -9.094 2.262 22.422 1 97.94 112 ALA A CA 1
ATOM 851 C C . ALA A 1 112 ? -9.953 3.514 22.594 1 97.94 112 ALA A C 1
ATOM 853 O O . ALA A 1 112 ? -10.641 3.668 23.594 1 97.94 112 ALA A O 1
ATOM 854 N N . ASN A 1 113 ? -9.922 4.352 21.625 1 97.31 113 ASN A N 1
ATOM 855 C CA . ASN A 1 113 ? -10.688 5.59 21.703 1 97.31 113 ASN A CA 1
ATOM 856 C C . ASN A 1 113 ? -11.938 5.527 20.828 1 97.31 113 ASN A C 1
ATOM 858 O O . ASN A 1 113 ? -12.531 6.559 20.5 1 97.31 113 ASN A O 1
ATOM 862 N N . ASP A 1 114 ? -12.273 4.328 20.328 1 96.88 114 ASP A N 1
ATOM 863 C CA . ASP A 1 114 ? -13.508 4.012 19.625 1 96.88 114 ASP A CA 1
ATOM 864 C C . ASP A 1 114 ? -13.602 4.801 18.312 1 96.88 114 ASP A C 1
ATOM 866 O O . ASP A 1 114 ? -14.672 5.305 17.969 1 96.88 114 ASP A O 1
ATOM 870 N N . HIS A 1 115 ? -12.438 4.996 17.688 1 97.56 115 HIS A N 1
ATOM 871 C CA . HIS A 1 115 ? -12.422 5.598 16.359 1 97.56 115 HIS A CA 1
ATOM 872 C C . HIS A 1 115 ? -12.477 4.531 15.273 1 97.56 115 HIS A C 1
ATOM 874 O O . HIS A 1 115 ? -11.648 3.619 15.25 1 97.56 115 HIS A O 1
ATOM 880 N N . ASP A 1 116 ? -13.422 4.672 14.383 1 97.56 116 ASP A N 1
ATOM 881 C CA . ASP A 1 116 ? -13.508 3.715 13.281 1 97.56 116 ASP A CA 1
ATOM 882 C C . ASP A 1 116 ? -13.344 4.414 11.938 1 97.56 116 ASP A C 1
ATOM 884 O O . ASP A 1 116 ? -13.336 3.76 10.891 1 97.56 116 ASP A O 1
ATOM 888 N N . ARG A 1 117 ? -13.25 5.711 11.945 1 98.44 117 ARG A N 1
ATOM 889 C CA . ARG A 1 117 ? -12.984 6.547 10.781 1 98.44 117 ARG A CA 1
ATOM 890 C C . ARG A 1 117 ? -11.727 7.383 10.984 1 98.44 117 ARG A C 1
ATOM 892 O O . ARG A 1 117 ? -11.43 7.812 12.102 1 98.44 117 ARG A O 1
ATOM 899 N N . ILE A 1 118 ? -11.016 7.609 9.906 1 98.88 118 ILE A N 1
ATOM 900 C CA . ILE A 1 118 ? -9.883 8.531 9.984 1 98.88 118 ILE A CA 1
ATOM 901 C C . ILE A 1 118 ? -9.812 9.375 8.719 1 98.88 118 ILE A C 1
ATOM 903 O O . ILE A 1 118 ? -10.32 8.961 7.668 1 98.88 118 ILE A O 1
ATOM 907 N N . VAL A 1 119 ? -9.266 10.539 8.828 1 98.94 119 VAL A N 1
ATOM 908 C CA . VAL A 1 119 ? -8.922 11.422 7.719 1 98.94 119 VAL A CA 1
ATOM 909 C C . VAL A 1 119 ? -7.406 11.508 7.574 1 98.94 119 VAL A C 1
ATOM 911 O O . VAL A 1 119 ? -6.703 11.836 8.531 1 98.94 119 VAL A O 1
ATOM 914 N N . VAL A 1 120 ? -6.91 11.25 6.375 1 99 120 VAL A N 1
ATOM 915 C CA . VAL A 1 120 ? -5.469 11.117 6.184 1 99 120 VAL A CA 1
ATOM 916 C C . VAL A 1 120 ? -4.98 12.195 5.219 1 99 120 VAL A C 1
ATOM 918 O O . VAL A 1 120 ? -5.586 12.422 4.172 1 99 120 VAL A O 1
ATOM 921 N N . CYS A 1 121 ? -3.922 12.859 5.598 1 98.81 121 CYS A N 1
ATOM 922 C CA . CYS A 1 121 ? -3.127 13.812 4.832 1 98.81 121 CYS A CA 1
ATOM 923 C C . CYS A 1 121 ? -1.64 13.5 4.949 1 98.81 121 CYS A C 1
ATOM 925 O O . CYS A 1 121 ? -1.227 12.75 5.836 1 98.81 121 CYS A O 1
ATOM 927 N N . GLY A 1 122 ? -0.902 14.102 3.994 1 98.94 122 GLY A N 1
ATOM 928 C CA . GLY A 1 122 ? 0.518 14.031 4.301 1 98.94 122 GLY A CA 1
ATOM 929 C C . GLY A 1 122 ? 1.372 13.695 3.092 1 98.94 122 GLY A C 1
ATOM 930 O O . GLY A 1 122 ? 0.977 13.953 1.954 1 98.94 122 GLY A O 1
ATOM 931 N N . LEU A 1 123 ? 2.611 13.211 3.4 1 98.88 123 LEU A N 1
ATOM 932 C CA . LEU A 1 123 ? 3.654 12.961 2.412 1 98.88 123 LEU A CA 1
ATOM 933 C C . LEU A 1 123 ? 4.215 11.547 2.562 1 98.88 123 LEU A C 1
ATOM 935 O O . LEU A 1 123 ? 4.418 11.07 3.682 1 98.88 123 LEU A O 1
ATOM 939 N N . THR A 1 124 ? 4.543 10.906 1.442 1 98.69 124 THR A N 1
ATOM 940 C CA . THR A 1 124 ? 4.09 11.266 0.103 1 98.69 124 THR A CA 1
ATOM 941 C C . THR A 1 124 ? 2.934 10.367 -0.332 1 98.69 124 THR A C 1
ATOM 943 O O . THR A 1 124 ? 2.75 9.273 0.208 1 98.69 124 THR A O 1
ATOM 946 N N . THR A 1 125 ? 2.166 10.766 -1.261 1 98.94 125 THR A N 1
ATOM 947 C CA . THR A 1 125 ? 0.924 10.102 -1.643 1 98.94 125 THR A CA 1
ATOM 948 C C . THR A 1 125 ? 1.173 8.625 -1.963 1 98.94 125 THR A C 1
ATOM 950 O O . THR A 1 125 ? 0.445 7.754 -1.49 1 98.94 125 THR A O 1
ATOM 953 N N . ASP A 1 126 ? 2.24 8.328 -2.672 1 98.94 126 ASP A N 1
ATOM 954 C CA . ASP A 1 126 ? 2.441 6.992 -3.221 1 98.94 126 ASP A CA 1
ATOM 955 C C . ASP A 1 126 ? 3.189 6.098 -2.232 1 98.94 126 ASP A C 1
ATOM 957 O O . ASP A 1 126 ? 3.24 4.879 -2.406 1 98.94 126 ASP A O 1
ATOM 961 N N . HIS A 1 127 ? 3.803 6.633 -1.172 1 98.81 127 HIS A N 1
ATOM 962 C CA . HIS A 1 127 ? 4.578 5.828 -0.234 1 98.81 127 HIS A CA 1
ATOM 963 C C . HIS A 1 127 ? 3.906 5.777 1.134 1 98.81 127 HIS A C 1
ATOM 965 O O . HIS A 1 127 ? 2.938 5.039 1.327 1 98.81 127 HIS A O 1
ATOM 971 N N . CYS A 1 128 ? 4.27 6.645 2.021 1 98.94 128 CYS A N 1
ATOM 972 C CA . CYS A 1 128 ? 3.809 6.535 3.4 1 98.94 128 CYS A CA 1
ATOM 973 C C . CYS A 1 128 ? 2.305 6.762 3.492 1 98.94 128 CYS A C 1
ATOM 975 O O . CYS A 1 128 ? 1.619 6.098 4.273 1 98.94 128 CYS A O 1
ATOM 977 N N . VAL A 1 129 ? 1.76 7.656 2.699 1 99 129 VAL A N 1
ATOM 978 C CA . VAL A 1 129 ? 0.328 7.938 2.723 1 99 129 VAL A CA 1
ATOM 979 C C . VAL A 1 129 ? -0.446 6.73 2.197 1 99 129 VAL A C 1
ATOM 981 O O . VAL A 1 129 ? -1.379 6.254 2.848 1 99 129 VAL A O 1
ATOM 984 N N . SER A 1 130 ? -0.045 6.262 1.053 1 99 130 SER A N 1
ATOM 985 C CA . SER A 1 130 ? -0.705 5.098 0.466 1 99 130 SER A CA 1
ATOM 986 C C . SER A 1 130 ? -0.607 3.885 1.385 1 99 130 SER A C 1
ATOM 988 O O . SER A 1 130 ? -1.597 3.18 1.598 1 99 130 SER A O 1
ATOM 990 N N . THR A 1 131 ? 0.562 3.666 1.962 1 98.94 131 THR A N 1
ATOM 991 C CA . THR A 1 131 ? 0.768 2.502 2.816 1 98.94 131 THR A CA 1
ATOM 992 C C . THR A 1 131 ? -0.077 2.604 4.082 1 98.94 131 THR A C 1
ATOM 994 O O . THR A 1 131 ? -0.739 1.64 4.473 1 98.94 131 THR A O 1
ATOM 997 N N . THR A 1 132 ? -0.105 3.762 4.691 1 99 132 THR A N 1
ATOM 998 C CA . THR A 1 132 ? -0.92 3.99 5.879 1 99 132 THR A CA 1
ATOM 999 C C . THR A 1 132 ? -2.402 3.811 5.559 1 99 132 THR A C 1
ATOM 1001 O O . THR A 1 132 ? -3.133 3.176 6.324 1 99 132 THR A O 1
ATOM 1004 N N . THR A 1 133 ? -2.832 4.328 4.434 1 99 133 THR A N 1
ATOM 1005 C CA . THR A 1 133 ? -4.223 4.254 4.004 1 99 133 THR A CA 1
ATOM 1006 C C . THR A 1 133 ? -4.645 2.801 3.789 1 99 133 THR A C 1
ATOM 1008 O O . THR A 1 133 ? -5.676 2.365 4.305 1 99 133 THR A O 1
ATOM 1011 N N . ARG A 1 134 ? -3.865 2.045 3.09 1 98.94 134 ARG A N 1
ATOM 1012 C CA . ARG A 1 134 ? -4.148 0.638 2.824 1 98.94 134 ARG A CA 1
ATOM 1013 C C . ARG A 1 134 ? -4.215 -0.162 4.121 1 98.94 134 ARG A C 1
ATOM 1015 O O . ARG A 1 134 ? -5.125 -0.97 4.312 1 98.94 134 ARG A O 1
ATOM 1022 N N . MET A 1 135 ? -3.273 0.084 4.98 1 98.75 135 MET A N 1
ATOM 1023 C CA . MET A 1 135 ? -3.186 -0.677 6.223 1 98.75 135 MET A CA 1
ATOM 1024 C C . MET A 1 135 ? -4.363 -0.361 7.141 1 98.75 135 MET A C 1
ATOM 1026 O O . MET A 1 135 ? -4.91 -1.257 7.785 1 98.75 135 MET A O 1
ATOM 1030 N N . ALA A 1 136 ? -4.711 0.895 7.156 1 98.94 136 ALA A N 1
ATOM 1031 C CA . ALA A 1 136 ? -5.867 1.273 7.961 1 98.94 136 ALA A CA 1
ATOM 1032 C C . ALA A 1 136 ? -7.145 0.629 7.43 1 98.94 136 ALA A C 1
ATOM 1034 O O . ALA A 1 136 ? -7.891 -0.001 8.18 1 98.94 136 ALA A O 1
ATOM 1035 N N . GLU A 1 137 ? -7.379 0.746 6.156 1 98.88 137 GLU A N 1
ATOM 1036 C CA . GLU A 1 137 ? -8.594 0.195 5.559 1 98.88 137 GLU A CA 1
ATOM 1037 C C . GLU A 1 137 ? -8.648 -1.32 5.727 1 98.88 137 GLU A C 1
ATOM 1039 O O . GLU A 1 137 ? -9.695 -1.872 6.066 1 98.88 137 GLU A O 1
ATOM 1044 N N . ASN A 1 138 ? -7.531 -1.984 5.504 1 98.75 138 ASN A N 1
ATOM 1045 C CA . ASN A 1 138 ? -7.492 -3.438 5.625 1 98.75 138 ASN A CA 1
ATOM 1046 C C . ASN A 1 138 ? -7.699 -3.885 7.07 1 98.75 138 ASN A C 1
ATOM 1048 O O . ASN A 1 138 ? -7.938 -5.066 7.332 1 98.75 138 ASN A O 1
ATOM 1052 N N . ARG A 1 139 ? -7.641 -2.998 8 1 98.06 139 ARG A N 1
ATOM 1053 C CA . ARG A 1 139 ? -7.902 -3.312 9.406 1 98.06 139 ARG A CA 1
ATOM 1054 C C . ARG A 1 139 ? -9.32 -2.906 9.797 1 98.06 139 ARG A C 1
ATOM 1056 O O . ARG A 1 139 ? -9.688 -2.98 10.977 1 98.06 139 ARG A O 1
ATOM 1063 N N . GLY A 1 140 ? -10.047 -2.404 8.828 1 98 140 GLY A N 1
ATOM 1064 C CA . GLY A 1 140 ? -11.469 -2.168 9.047 1 98 140 GLY A CA 1
ATOM 1065 C C . GLY A 1 140 ? -11.805 -0.706 9.266 1 98 140 GLY A C 1
ATOM 1066 O O . GLY A 1 140 ? -12.953 -0.364 9.555 1 98 140 GLY A O 1
ATOM 1067 N N . PHE A 1 141 ? -10.875 0.218 9.164 1 98.69 141 PHE A N 1
ATOM 1068 C CA . PHE A 1 141 ? -11.164 1.64 9.32 1 98.69 141 PHE A CA 1
ATOM 1069 C C . PHE A 1 141 ? -11.758 2.209 8.039 1 98.69 141 PHE A C 1
ATOM 1071 O O . PHE A 1 141 ? -11.375 1.807 6.934 1 98.69 141 PHE A O 1
ATOM 1078 N N . ASP A 1 142 ? -12.688 3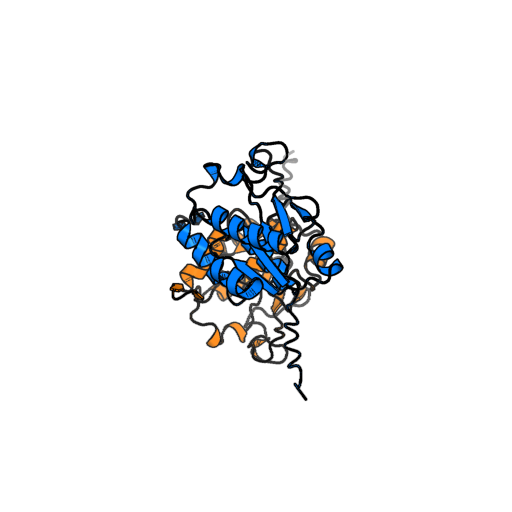.09 8.227 1 98.62 142 ASP A N 1
ATOM 1079 C CA . ASP A 1 142 ? -13.18 3.904 7.121 1 98.62 142 ASP A CA 1
ATOM 1080 C C . ASP A 1 142 ? -12.273 5.105 6.875 1 98.62 142 ASP A C 1
ATOM 1082 O O . ASP A 1 142 ? -12.164 5.996 7.723 1 98.62 142 ASP A O 1
ATOM 1086 N N . VAL A 1 143 ? -11.617 5.195 5.715 1 98.94 143 VAL A N 1
ATOM 1087 C CA . VAL A 1 143 ? -10.562 6.176 5.492 1 98.94 143 VAL A CA 1
ATOM 1088 C C . VAL A 1 143 ? -11.031 7.227 4.492 1 98.94 143 VAL A C 1
ATOM 1090 O O . VAL A 1 143 ? -11.531 6.891 3.416 1 98.94 143 VAL A O 1
ATOM 1093 N N . THR A 1 144 ? -10.922 8.438 4.875 1 98.94 144 THR A N 1
ATOM 1094 C CA . THR A 1 144 ? -10.977 9.562 3.951 1 98.94 144 THR A CA 1
ATOM 1095 C C . THR A 1 144 ? -9.578 10.094 3.662 1 98.94 144 THR A C 1
ATOM 1097 O O . THR A 1 144 ? -8.812 10.383 4.586 1 98.94 144 THR A O 1
ATOM 1100 N N . LEU A 1 145 ? -9.234 10.148 2.375 1 99 145 LEU A N 1
ATOM 1101 C CA . LEU A 1 145 ? -7.938 10.656 1.94 1 99 145 LEU A CA 1
ATOM 1102 C C . LEU A 1 145 ? -8.086 12.023 1.282 1 99 145 LEU A C 1
ATOM 1104 O O . LEU A 1 145 ? -8.914 12.203 0.389 1 99 145 LEU A O 1
ATOM 1108 N N . VAL A 1 146 ? -7.305 12.977 1.767 1 99 146 VAL A N 1
ATOM 1109 C CA . VAL A 1 146 ? -7.461 14.344 1.286 1 99 146 VAL A CA 1
ATOM 1110 C C . VAL A 1 146 ? -6.473 14.609 0.155 1 99 146 VAL A C 1
ATOM 1112 O O . VAL A 1 146 ? -5.301 14.914 0.403 1 99 146 VAL A O 1
ATOM 1115 N N . ALA A 1 147 ? -6.961 14.641 -1.023 1 98.94 147 ALA A N 1
ATOM 1116 C CA . ALA A 1 147 ? -6.152 14.617 -2.24 1 98.94 147 ALA A CA 1
ATOM 1117 C C . ALA A 1 147 ? -5.246 15.844 -2.322 1 98.94 147 ALA A C 1
ATOM 1119 O O . ALA A 1 147 ? -4.094 15.742 -2.742 1 98.94 147 ALA A O 1
ATOM 1120 N N . ASP A 1 148 ? -5.773 17 -1.961 1 98.94 148 ASP A N 1
ATOM 1121 C CA . ASP A 1 148 ? -5.012 18.234 -2.168 1 98.94 148 ASP A CA 1
ATOM 1122 C C . ASP A 1 148 ? -4.219 18.594 -0.917 1 98.94 148 ASP A C 1
ATOM 1124 O O . ASP A 1 148 ? -3.57 19.656 -0.875 1 98.94 148 ASP A O 1
ATOM 1128 N N . ALA A 1 149 ? -4.266 17.781 0.154 1 98.94 149 ALA A N 1
ATOM 1129 C CA . ALA A 1 149 ? -3.385 17.891 1.313 1 98.94 149 ALA A CA 1
ATOM 1130 C C . ALA A 1 149 ? -2.369 16.766 1.347 1 98.94 149 ALA A C 1
ATOM 1132 O O . ALA A 1 149 ? -1.91 16.359 2.418 1 98.94 149 ALA A O 1
ATOM 1133 N N . THR A 1 150 ? -2.139 16.156 0.216 1 98.94 150 THR A N 1
ATOM 1134 C CA . THR A 1 150 ? -1.085 15.188 -0.042 1 98.94 150 THR A CA 1
ATOM 1135 C C . THR A 1 150 ? -0.263 15.586 -1.263 1 98.94 150 THR A C 1
ATOM 1137 O O . THR A 1 150 ? -0.702 16.406 -2.07 1 98.94 150 THR A O 1
ATOM 1140 N N . ALA A 1 151 ? 0.892 15.07 -1.304 1 98.94 151 ALA A N 1
ATOM 1141 C CA . ALA A 1 151 ? 1.771 15.352 -2.438 1 98.94 151 ALA A CA 1
ATOM 1142 C C . ALA A 1 151 ? 2.713 14.18 -2.703 1 98.94 151 ALA A C 1
ATOM 1144 O O . ALA A 1 151 ? 2.844 13.281 -1.871 1 98.94 151 ALA A O 1
ATOM 1145 N N . ALA A 1 152 ? 3.268 14.18 -3.906 1 98.94 152 ALA A N 1
ATOM 1146 C CA . ALA A 1 152 ? 4.219 13.156 -4.328 1 98.94 152 ALA A CA 1
ATOM 1147 C C . ALA A 1 152 ? 5.398 13.773 -5.074 1 98.94 152 ALA A C 1
ATOM 1149 O O . ALA A 1 152 ? 5.352 14.945 -5.457 1 98.94 152 ALA A O 1
ATOM 1150 N N . PHE A 1 153 ? 6.438 13.023 -5.215 1 98.88 153 PHE A N 1
ATOM 1151 C CA . PHE A 1 153 ? 7.594 13.383 -6.027 1 98.88 153 PHE A CA 1
ATOM 1152 C C . PHE A 1 153 ? 7.629 12.555 -7.309 1 98.88 153 PHE A C 1
ATOM 1154 O O . PHE A 1 153 ? 6.953 11.531 -7.414 1 98.88 153 PHE A O 1
ATOM 1161 N N . ASP A 1 154 ? 8.383 13.086 -8.281 1 98.81 154 ASP A N 1
ATOM 1162 C CA . ASP A 1 154 ? 8.586 12.297 -9.492 1 98.81 154 ASP A CA 1
ATOM 1163 C C . ASP A 1 154 ? 9.305 10.984 -9.188 1 98.81 154 ASP A C 1
ATOM 1165 O O . ASP A 1 154 ? 9.898 10.836 -8.117 1 98.81 154 ASP A O 1
ATOM 1169 N N . ARG A 1 155 ? 9.094 9.984 -10.133 1 98.19 155 ARG A N 1
ATOM 1170 C CA . ARG A 1 155 ? 9.727 8.672 -10.016 1 98.19 155 ARG A CA 1
ATOM 1171 C C . ARG A 1 155 ? 10.234 8.18 -11.367 1 98.19 155 ARG A C 1
ATOM 1173 O O . ARG A 1 155 ? 9.742 8.609 -12.414 1 98.19 155 ARG A O 1
ATOM 1180 N N . SER A 1 156 ? 11.219 7.355 -11.266 1 97.38 156 SER A N 1
ATOM 1181 C CA . SER A 1 156 ? 11.695 6.652 -12.453 1 97.38 156 SER A CA 1
ATOM 1182 C C . SER A 1 156 ? 11.734 5.145 -12.227 1 97.38 156 SER A C 1
ATOM 1184 O O . SER A 1 156 ? 12.078 4.684 -11.133 1 97.38 156 SER A O 1
ATOM 1186 N N . TYR A 1 157 ? 11.32 4.445 -13.297 1 97.31 157 TYR A N 1
ATOM 1187 C CA . TYR A 1 157 ? 11.352 2.988 -13.266 1 97.31 157 TYR A CA 1
ATOM 1188 C C . TYR A 1 157 ? 11.586 2.42 -14.664 1 97.31 157 TYR A C 1
ATOM 1190 O O . TYR A 1 157 ? 10.898 2.803 -15.617 1 97.31 157 TYR A O 1
ATOM 1198 N N . ASP A 1 158 ? 12.547 1.532 -14.734 1 96.38 158 ASP A N 1
ATOM 1199 C CA . ASP A 1 158 ? 12.82 0.792 -15.961 1 96.38 158 ASP A CA 1
ATOM 1200 C C . ASP A 1 158 ? 12.969 1.737 -17.156 1 96.38 158 ASP A C 1
ATOM 1202 O O . ASP A 1 158 ? 12.352 1.529 -18.203 1 96.38 158 ASP A O 1
ATOM 1206 N N . GLY A 1 159 ? 13.602 2.764 -16.953 1 96.94 159 GLY A N 1
ATOM 1207 C CA . GLY A 1 159 ? 13.938 3.709 -18 1 96.94 159 GLY A CA 1
ATOM 1208 C C . GLY A 1 159 ? 12.844 4.73 -18.25 1 96.94 159 GLY A C 1
ATOM 1209 O O . GLY A 1 159 ? 12.992 5.613 -19.094 1 96.94 159 GLY A O 1
ATOM 1210 N N . GLU A 1 160 ? 11.773 4.625 -17.578 1 97.69 160 GLU A N 1
ATOM 1211 C CA . GLU A 1 160 ? 10.664 5.555 -17.75 1 97.69 160 GLU A CA 1
ATOM 1212 C C . GLU A 1 160 ? 10.586 6.531 -16.578 1 97.69 160 GLU A C 1
ATOM 1214 O O . GLU A 1 160 ? 10.766 6.137 -15.422 1 97.69 160 GLU A O 1
ATOM 1219 N N . HIS A 1 161 ? 10.344 7.809 -16.906 1 98.25 161 HIS A N 1
ATOM 1220 C CA . HIS A 1 161 ? 10.164 8.859 -15.906 1 98.25 161 HIS A CA 1
ATOM 1221 C C . HIS A 1 161 ? 8.688 9.219 -15.75 1 98.25 161 HIS A C 1
ATOM 1223 O O . HIS A 1 161 ? 7.984 9.422 -16.75 1 98.25 161 HIS A O 1
ATOM 1229 N N . PHE A 1 162 ? 8.234 9.25 -14.555 1 98.62 162 PHE A N 1
ATOM 1230 C CA . PHE A 1 162 ? 6.902 9.719 -14.203 1 98.62 162 PHE A CA 1
ATOM 1231 C C . PHE A 1 162 ? 6.969 11.023 -13.414 1 98.62 162 PHE A C 1
ATOM 1233 O O . PHE A 1 162 ? 7.57 11.07 -12.344 1 98.62 162 PHE A O 1
ATOM 1240 N N . ASP A 1 163 ? 6.316 12.062 -13.938 1 98.75 163 ASP A N 1
ATOM 1241 C CA . ASP A 1 163 ? 6.34 13.328 -13.211 1 98.75 163 ASP A CA 1
ATOM 1242 C C . ASP A 1 163 ? 5.504 13.25 -11.938 1 98.75 163 ASP A C 1
ATOM 1244 O O . ASP A 1 163 ? 4.715 12.32 -11.766 1 98.75 163 ASP A O 1
ATOM 1248 N N . ALA A 1 164 ? 5.711 14.148 -11.07 1 98.88 164 ALA A N 1
ATOM 1249 C CA . ALA A 1 164 ? 5.105 14.133 -9.742 1 98.88 164 ALA A CA 1
ATOM 1250 C C . ALA A 1 164 ? 3.582 14.109 -9.836 1 98.88 164 ALA A C 1
ATOM 1252 O O . ALA A 1 164 ? 2.914 13.453 -9.031 1 98.88 164 ALA A O 1
ATOM 1253 N N . ASP A 1 165 ? 3.047 14.805 -10.781 1 98.75 165 ASP A N 1
ATOM 1254 C CA . ASP A 1 165 ? 1.596 14.82 -10.938 1 98.75 165 ASP A CA 1
ATOM 1255 C C . ASP A 1 165 ? 1.065 13.438 -11.305 1 98.75 165 ASP A C 1
ATOM 1257 O O . ASP A 1 165 ? 0.051 12.992 -10.766 1 98.75 165 ASP A O 1
ATOM 1261 N N . THR A 1 166 ? 1.75 12.781 -12.203 1 98.5 166 THR A N 1
ATOM 1262 C CA . THR A 1 166 ? 1.352 11.438 -12.602 1 98.5 166 THR A CA 1
ATOM 1263 C C . THR A 1 166 ? 1.458 10.469 -11.422 1 98.5 166 THR A C 1
ATOM 1265 O O . THR A 1 166 ? 0.544 9.68 -11.18 1 98.5 166 THR A O 1
ATOM 1268 N N . VAL A 1 167 ? 2.549 10.562 -10.688 1 98.88 167 VAL A N 1
ATOM 1269 C CA . VAL A 1 167 ? 2.746 9.727 -9.508 1 98.88 167 VAL A CA 1
ATOM 1270 C C . VAL A 1 167 ? 1.611 9.953 -8.516 1 98.88 167 VAL A C 1
ATOM 1272 O O . VAL A 1 167 ? 1.006 8.992 -8.023 1 98.88 167 VAL A O 1
ATOM 1275 N N . HIS A 1 168 ? 1.262 11.18 -8.328 1 98.94 168 HIS A N 1
ATOM 1276 C CA . HIS A 1 168 ? 0.214 11.57 -7.391 1 98.94 168 HIS A CA 1
ATOM 1277 C C . HIS A 1 168 ? -1.152 11.078 -7.855 1 98.94 168 HIS A C 1
ATOM 1279 O O . HIS A 1 168 ? -1.853 10.383 -7.117 1 98.94 168 HIS A O 1
ATOM 1285 N N . ARG A 1 169 ? -1.491 11.289 -9.062 1 98.81 169 ARG A N 1
ATOM 1286 C CA . ARG A 1 169 ? -2.824 10.984 -9.57 1 98.81 169 ARG A CA 1
ATOM 1287 C C . ARG A 1 169 ? -3.039 9.477 -9.68 1 98.81 169 ARG A C 1
ATOM 1289 O O . ARG A 1 169 ? -4.133 8.977 -9.414 1 98.81 169 ARG A O 1
ATOM 1296 N N . THR A 1 170 ? -2.023 8.805 -10.07 1 98.81 170 THR A N 1
ATOM 1297 C CA . THR A 1 170 ? -2.184 7.359 -10.172 1 98.81 170 THR A CA 1
ATOM 1298 C C . THR A 1 170 ? -2.258 6.727 -8.781 1 98.81 170 THR A C 1
ATOM 1300 O O . THR A 1 170 ? -3.01 5.773 -8.57 1 98.81 170 THR A O 1
ATOM 1303 N N . ALA A 1 171 ? -1.495 7.266 -7.84 1 98.94 171 ALA A N 1
ATOM 1304 C CA . ALA A 1 171 ? -1.625 6.777 -6.469 1 98.94 171 ALA A CA 1
ATOM 1305 C C . ALA A 1 171 ? -3.045 6.98 -5.949 1 98.94 171 ALA A C 1
ATOM 1307 O O . ALA A 1 171 ? -3.619 6.082 -5.328 1 98.94 171 ALA A O 1
ATOM 1308 N N . LEU A 1 172 ? -3.604 8.125 -6.238 1 98.94 172 LEU A N 1
ATOM 1309 C CA . LEU A 1 172 ? -4.977 8.391 -5.828 1 98.94 172 LEU A CA 1
ATOM 1310 C C . LEU A 1 172 ? -5.949 7.441 -6.531 1 98.94 172 LEU A C 1
ATOM 1312 O O . LEU A 1 172 ? -6.879 6.926 -5.91 1 98.94 172 LEU A O 1
ATOM 1316 N N . ALA A 1 173 ? -5.719 7.191 -7.754 1 98.88 173 ALA A N 1
ATOM 1317 C CA . ALA A 1 173 ? -6.586 6.301 -8.523 1 98.88 173 ALA A CA 1
ATOM 1318 C C . ALA A 1 173 ? -6.539 4.879 -7.973 1 98.88 173 ALA A C 1
ATOM 1320 O O . ALA A 1 173 ? -7.555 4.18 -7.949 1 98.88 173 ALA A O 1
ATOM 1321 N N . HIS A 1 174 ? -5.344 4.48 -7.535 1 98.88 174 HIS A N 1
ATOM 1322 C CA . HIS A 1 174 ? -5.184 3.154 -6.957 1 98.88 174 HIS A CA 1
ATOM 1323 C C . HIS A 1 174 ? -5.984 3.018 -5.664 1 98.88 174 HIS A C 1
ATOM 1325 O O . HIS A 1 174 ? -6.477 1.932 -5.348 1 98.88 174 HIS A O 1
ATOM 1331 N N . LEU A 1 175 ? -6.156 4.09 -4.949 1 98.94 175 LEU A N 1
ATOM 1332 C CA . LEU A 1 175 ? -6.73 4.051 -3.605 1 98.94 175 LEU A CA 1
ATOM 1333 C C . LEU A 1 175 ? -8.234 4.305 -3.646 1 98.94 175 LEU A C 1
ATOM 1335 O O . LEU A 1 175 ? -8.984 3.762 -2.832 1 98.94 175 LEU A O 1
ATOM 1339 N N . ALA A 1 176 ? -8.664 5.094 -4.574 1 98.88 176 ALA A N 1
ATOM 1340 C CA . ALA A 1 176 ? -10.039 5.602 -4.598 1 98.88 176 ALA A CA 1
ATOM 1341 C C . ALA A 1 176 ? -11.039 4.469 -4.801 1 98.88 176 ALA A C 1
ATOM 1343 O O . ALA A 1 176 ? -10.922 3.691 -5.75 1 98.88 176 ALA A O 1
ATOM 1344 N N . GLY A 1 177 ? -11.969 4.387 -3.877 1 97.5 177 GLY A N 1
ATOM 134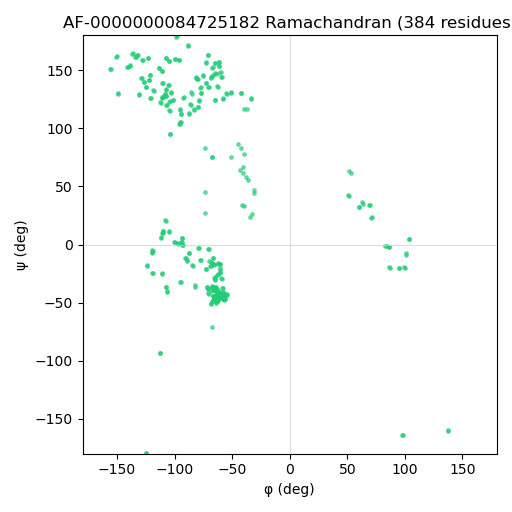5 C CA . GLY A 1 177 ? -13.055 3.428 -4.008 1 97.5 177 GLY A CA 1
ATOM 1346 C C . GLY A 1 177 ? -12.711 2.059 -3.453 1 97.5 177 GLY A C 1
ATOM 1347 O O . GLY A 1 177 ? -13.609 1.255 -3.174 1 97.5 177 GLY A O 1
ATOM 1348 N N . GLU A 1 178 ? -11.453 1.78 -3.316 1 97.81 178 GLU A N 1
ATOM 1349 C CA . GLU A 1 178 ? -11.016 0.488 -2.801 1 97.81 178 GLU A CA 1
ATOM 1350 C C . GLU A 1 178 ? -10.492 0.611 -1.373 1 97.81 178 GLU A C 1
ATOM 1352 O O . GLU A 1 178 ? -10.82 -0.207 -0.512 1 97.81 178 GLU A O 1
ATOM 1357 N N . PHE A 1 179 ? -9.766 1.701 -1.131 1 98.81 179 PHE A N 1
ATOM 1358 C CA . PHE A 1 179 ? -9.109 1.848 0.166 1 98.81 179 PHE A CA 1
ATOM 1359 C C . PHE A 1 179 ? -9.617 3.092 0.887 1 98.81 179 PHE A C 1
ATOM 1361 O O . PHE A 1 179 ? -9.508 3.193 2.111 1 98.81 179 PHE A O 1
ATOM 1368 N N . ALA A 1 180 ? -10.102 4.035 0.108 1 98.94 180 ALA A N 1
ATOM 1369 C CA . ALA A 1 180 ? -10.461 5.32 0.71 1 98.94 180 ALA A CA 1
ATOM 1370 C C . ALA A 1 180 ? -11.508 6.047 -0.127 1 98.94 180 ALA A C 1
ATOM 1372 O O . ALA A 1 180 ? -11.594 5.844 -1.34 1 98.94 180 ALA A O 1
ATOM 1373 N N . THR A 1 181 ? -12.281 6.816 0.574 1 98.81 181 THR A N 1
ATOM 1374 C CA . THR A 1 181 ? -12.938 7.941 -0.081 1 98.81 181 THR A CA 1
ATOM 1375 C C . THR A 1 181 ? -11.969 9.109 -0.257 1 98.81 181 THR A C 1
ATOM 1377 O O . THR A 1 181 ? -11.383 9.586 0.715 1 98.81 181 THR A O 1
ATOM 1380 N N . VAL A 1 182 ? -11.812 9.555 -1.508 1 98.94 182 VAL A N 1
ATOM 1381 C CA . VAL A 1 182 ? -10.859 10.625 -1.78 1 98.94 182 VAL A CA 1
ATOM 1382 C C . VAL A 1 182 ? -11.602 11.938 -2.014 1 98.94 182 VAL A C 1
ATOM 1384 O O . VAL A 1 182 ? -12.492 12.016 -2.867 1 98.94 182 VAL A O 1
ATOM 1387 N N . LEU A 1 183 ? -11.242 12.891 -1.219 1 98.81 183 LEU A N 1
ATOM 1388 C CA . LEU A 1 183 ? -11.859 14.211 -1.291 1 98.81 183 LEU A CA 1
ATOM 1389 C C . LEU A 1 183 ? -10.797 15.305 -1.231 1 98.81 183 LEU A C 1
ATOM 1391 O O . LEU A 1 183 ? -9.648 15.047 -0.86 1 98.81 183 LEU A O 1
ATOM 1395 N N . ASP A 1 184 ? -11.18 16.5 -1.66 1 98.75 184 ASP A N 1
ATOM 1396 C CA . ASP A 1 184 ? -10.305 17.641 -1.371 1 98.75 184 ASP A CA 1
ATOM 1397 C C . ASP A 1 184 ? -10.641 18.266 -0.019 1 98.75 184 ASP A C 1
ATOM 1399 O O . ASP A 1 184 ? -11.617 17.875 0.626 1 98.75 184 ASP A O 1
ATOM 1403 N N . ALA A 1 185 ? -9.812 19.172 0.443 1 98.88 185 ALA A N 1
ATOM 1404 C CA . ALA A 1 185 ? -9.953 19.766 1.771 1 98.88 185 ALA A CA 1
ATOM 1405 C C . ALA A 1 185 ? -11.289 20.484 1.921 1 98.88 185 ALA A C 1
ATOM 1407 O O . ALA A 1 185 ? -11.945 20.359 2.957 1 98.88 185 ALA A O 1
ATOM 1408 N N . ALA A 1 186 ? -11.672 21.172 0.919 1 98.62 186 ALA A N 1
ATOM 1409 C CA . ALA A 1 186 ? -12.93 21.906 0.984 1 98.62 186 ALA A CA 1
ATOM 1410 C C . ALA A 1 186 ? -14.109 20.969 1.188 1 98.62 186 ALA A C 1
ATOM 1412 O O . ALA A 1 186 ? -14.992 21.234 2.002 1 98.62 186 ALA A O 1
ATOM 1413 N N . ALA A 1 187 ? -14.133 19.891 0.435 1 98.62 187 ALA A N 1
ATOM 1414 C CA . ALA A 1 187 ? -15.203 18.906 0.56 1 98.62 187 ALA A CA 1
ATOM 1415 C C . ALA A 1 187 ? -15.195 18.25 1.941 1 98.62 187 ALA A C 1
ATOM 1417 O O . ALA A 1 187 ? -16.25 17.969 2.51 1 98.62 187 ALA A O 1
ATOM 1418 N N . VAL A 1 188 ? -14.039 17.984 2.479 1 98.69 188 VAL A N 1
ATOM 1419 C CA . VAL A 1 188 ? -13.922 17.391 3.811 1 98.69 188 VAL A CA 1
ATOM 1420 C C . VAL A 1 188 ? -14.492 18.359 4.848 1 98.69 188 VAL A C 1
ATOM 1422 O O . VAL A 1 188 ? -15.266 17.953 5.719 1 98.69 188 VAL A O 1
ATOM 1425 N N . LEU A 1 189 ? -14.117 19.609 4.734 1 98.31 189 LEU A N 1
ATOM 1426 C CA . LEU A 1 189 ? -14.594 20.609 5.68 1 98.31 189 LEU A CA 1
ATOM 1427 C C . LEU A 1 189 ? -16.109 20.766 5.582 1 98.31 189 LEU A C 1
ATOM 1429 O O . LEU A 1 189 ? -16.797 20.859 6.602 1 98.31 189 LEU A O 1
ATOM 1433 N N . ASP A 1 190 ? -16.641 20.734 4.387 1 97.25 190 ASP A N 1
ATOM 1434 C CA . ASP A 1 190 ? -18.078 20.844 4.18 1 97.25 190 ASP A CA 1
ATOM 1435 C C . ASP A 1 190 ? -18.812 19.656 4.766 1 97.25 190 ASP A C 1
ATOM 1437 O O . ASP A 1 190 ? -19.859 19.812 5.395 1 97.25 190 ASP A O 1
ATOM 1441 N N . ARG A 1 191 ? -18.219 18.516 4.633 1 95.19 191 ARG A N 1
ATOM 1442 C CA . ARG A 1 191 ? -18.891 17.281 5.004 1 95.19 191 ARG A CA 1
ATOM 1443 C C . ARG A 1 191 ? -18.781 17.016 6.504 1 95.19 191 ARG A C 1
ATOM 1445 O O . ARG A 1 191 ? -19.719 16.5 7.121 1 95.19 191 ARG A O 1
ATOM 1452 N N . LEU A 1 192 ? -17.672 17.375 7.09 1 92.06 192 LEU A N 1
ATOM 1453 C CA . LEU A 1 192 ? -17.406 16.891 8.438 1 92.06 192 LEU A CA 1
ATOM 1454 C C . LEU A 1 192 ? -17.484 18.031 9.453 1 92.06 192 LEU A C 1
ATOM 1456 O O . LEU A 1 192 ? -17.672 17.797 10.648 1 92.06 192 LEU A O 1
ATOM 1460 N N . VAL A 1 193 ? -17.25 19.234 9 1 86.25 193 VAL A N 1
ATOM 1461 C CA . VAL A 1 193 ? -17.156 20.359 9.93 1 86.25 193 VAL A CA 1
ATOM 1462 C C . VAL A 1 193 ? -18.391 21.234 9.797 1 86.25 193 VAL A C 1
ATOM 1464 O O . VAL A 1 193 ? -18.844 21.844 10.773 1 86.25 193 VAL A O 1
ATOM 1467 N N . GLY A 1 194 ? -18.906 21.359 8.43 1 75.44 194 GLY A N 1
ATOM 1468 C CA . GLY A 1 194 ? -20.047 22.234 8.211 1 75.44 194 GLY A CA 1
ATOM 1469 C C . GLY A 1 194 ? -21.312 21.781 8.922 1 75.44 194 GLY A C 1
ATOM 1470 O O . GLY A 1 194 ? -21.375 20.641 9.383 1 75.44 194 GLY A O 1
ATOM 1471 N N . MET B 1 1 ? 48.594 -32.656 -3.449 1 27.88 1 MET B N 1
ATOM 1472 C CA . MET B 1 1 ? 47.25 -33.031 -3.027 1 27.88 1 MET B CA 1
ATOM 1473 C C . MET B 1 1 ? 46.281 -31.859 -3.045 1 27.88 1 MET B C 1
ATOM 1475 O O . MET B 1 1 ? 46.625 -30.781 -2.514 1 27.88 1 MET B O 1
ATOM 1479 N N . THR B 1 2 ? 45.312 -31.75 -4.121 1 30.48 2 THR B N 1
ATOM 1480 C CA . THR B 1 2 ? 44.438 -30.891 -4.902 1 30.48 2 THR B CA 1
ATOM 1481 C C . THR B 1 2 ? 43.219 -30.469 -4.09 1 30.48 2 THR B C 1
ATOM 1483 O O . THR B 1 2 ? 42.219 -29.984 -4.645 1 30.48 2 THR B O 1
ATOM 1486 N N . ASN B 1 3 ? 43.344 -30.406 -2.703 1 26.81 3 ASN B N 1
ATOM 1487 C CA . ASN B 1 3 ? 42.25 -30.578 -1.753 1 26.81 3 ASN B CA 1
ATOM 1488 C C . ASN B 1 3 ? 41.25 -29.438 -1.821 1 26.81 3 ASN B C 1
ATOM 1490 O O . ASN B 1 3 ? 40.062 -29.656 -1.731 1 26.81 3 ASN B O 1
ATOM 1494 N N . ALA B 1 4 ? 41.781 -28.203 -1.297 1 29.73 4 ALA B N 1
ATOM 1495 C CA . ALA B 1 4 ? 40.969 -27.406 -0.389 1 29.73 4 ALA B CA 1
ATOM 1496 C C . ALA B 1 4 ? 39.75 -26.812 -1.116 1 29.73 4 ALA B C 1
ATOM 1498 O O . ALA B 1 4 ? 39 -26.031 -0.539 1 29.73 4 ALA B O 1
ATOM 1499 N N . SER B 1 5 ? 39.719 -26.781 -2.439 1 29.73 5 SER B N 1
ATOM 1500 C CA . SER B 1 5 ? 38.938 -25.641 -2.92 1 29.73 5 SER B CA 1
ATOM 1501 C C . SER B 1 5 ? 37.438 -25.875 -2.715 1 29.73 5 SER B C 1
ATOM 1503 O O . SER B 1 5 ? 36.812 -26.578 -3.494 1 29.73 5 SER B O 1
ATOM 1505 N N . ALA B 1 6 ? 37 -26.406 -1.45 1 32.72 6 ALA B N 1
ATOM 1506 C CA . ALA B 1 6 ? 35.594 -26.75 -1.227 1 32.72 6 ALA B CA 1
ATOM 1507 C C . ALA B 1 6 ? 34.688 -25.703 -1.851 1 32.72 6 ALA B C 1
ATOM 1509 O O . ALA B 1 6 ? 34.625 -24.562 -1.407 1 32.72 6 ALA B O 1
ATOM 1510 N N . SER B 1 7 ? 34.594 -25.5 -3.092 1 32.38 7 SER B N 1
ATOM 1511 C CA . SER B 1 7 ? 33.656 -24.688 -3.873 1 32.38 7 SER B CA 1
ATOM 1512 C C . SER B 1 7 ? 32.219 -24.797 -3.33 1 32.38 7 SER B C 1
ATOM 1514 O O . SER B 1 7 ? 31.484 -25.688 -3.717 1 32.38 7 SER B O 1
ATOM 1516 N N . SER B 1 8 ? 31.969 -24.969 -1.98 1 35.84 8 SER B N 1
ATOM 1517 C CA . SER B 1 8 ? 30.688 -25.094 -1.302 1 35.84 8 SER B CA 1
ATOM 1518 C C . SER B 1 8 ? 29.656 -24.125 -1.871 1 35.84 8 SER B C 1
ATOM 1520 O O . SER B 1 8 ? 29.797 -22.906 -1.72 1 35.84 8 SER B O 1
ATOM 1522 N N . ARG B 1 9 ? 29.234 -24.141 -3.1 1 36.31 9 ARG B N 1
ATOM 1523 C CA . ARG B 1 9 ? 28.109 -23.391 -3.645 1 36.31 9 ARG B CA 1
ATOM 1524 C C . ARG B 1 9 ? 27.031 -23.188 -2.588 1 36.31 9 ARG B C 1
ATOM 1526 O O . ARG B 1 9 ? 26.297 -24.109 -2.25 1 36.31 9 ARG B O 1
ATOM 1533 N N . SER B 1 10 ? 27.062 -22.812 -1.391 1 40.41 10 SER B N 1
ATOM 1534 C CA . SER B 1 10 ? 26.297 -22.531 -0.179 1 40.41 10 SER B CA 1
ATOM 1535 C C . SER B 1 10 ? 24.906 -22 -0.513 1 40.41 10 SER B C 1
ATOM 1537 O O . SER B 1 10 ? 24.75 -20.812 -0.786 1 40.41 10 SER B O 1
ATOM 1539 N N . GLY B 1 11 ? 24.109 -22.188 -1.632 1 46.09 11 GLY B N 1
ATOM 1540 C CA . GLY B 1 11 ? 22.938 -21.859 -2.428 1 46.09 11 GLY B CA 1
ATOM 1541 C C . GLY B 1 11 ? 21.703 -21.594 -1.589 1 46.09 11 GLY B C 1
ATOM 1542 O O . GLY B 1 11 ? 21.188 -22.516 -0.936 1 46.09 11 GLY B O 1
ATOM 1543 N N . SER B 1 12 ? 21.531 -20.453 -0.966 1 61.44 12 SER B N 1
ATOM 1544 C CA . SER B 1 12 ? 20.438 -20.062 -0.073 1 61.44 12 SER B CA 1
ATOM 1545 C C . SER B 1 12 ? 19.109 -20.625 -0.558 1 61.44 12 SER B C 1
ATOM 1547 O O . SER B 1 12 ? 18.859 -20.703 -1.764 1 61.44 12 SER B O 1
ATOM 1549 N N . ALA B 1 13 ? 18.406 -21.578 0.273 1 86.25 13 ALA B N 1
ATOM 1550 C CA . ALA B 1 13 ? 17.062 -22.125 0.027 1 86.25 13 ALA B CA 1
ATOM 1551 C C . ALA B 1 13 ? 16.172 -21.094 -0.646 1 86.25 13 ALA B C 1
ATOM 1553 O O . ALA B 1 13 ? 16.281 -19.891 -0.372 1 86.25 13 ALA B O 1
ATOM 1554 N N . LEU B 1 14 ? 15.617 -21.578 -1.836 1 96.44 14 LEU B N 1
ATOM 1555 C CA . LEU B 1 14 ? 14.672 -20.719 -2.537 1 96.44 14 LEU B CA 1
ATOM 1556 C C . LEU B 1 14 ? 13.711 -20.062 -1.555 1 96.44 14 LEU B C 1
ATOM 1558 O O . LEU B 1 14 ? 13.227 -20.703 -0.621 1 96.44 14 LEU B O 1
ATOM 1562 N N . PRO B 1 15 ? 13.586 -18.719 -1.698 1 98.38 15 PRO B N 1
ATOM 1563 C CA . PRO B 1 15 ? 12.531 -18.094 -0.904 1 98.38 15 PRO B CA 1
ATOM 1564 C C . PRO B 1 15 ? 11.133 -18.547 -1.314 1 98.38 15 PRO B C 1
ATOM 1566 O O . PRO B 1 15 ? 10.945 -19.047 -2.428 1 98.38 15 PRO B O 1
ATOM 1569 N N . PRO B 1 16 ? 10.18 -18.438 -0.403 1 98.81 16 PRO B N 1
ATOM 1570 C CA . PRO B 1 16 ? 8.805 -18.734 -0.801 1 98.81 16 PRO B CA 1
ATOM 1571 C C . PRO B 1 16 ? 8.344 -17.922 -2.004 1 98.81 16 PRO B C 1
ATOM 1573 O O . PRO B 1 16 ? 8.594 -16.719 -2.068 1 98.81 16 PRO B O 1
ATOM 1576 N N . LEU B 1 17 ? 7.809 -18.609 -2.963 1 98.94 17 LEU B N 1
ATOM 1577 C CA . LEU B 1 17 ? 7.098 -18.016 -4.09 1 98.94 17 LEU B CA 1
ATOM 1578 C C . LEU B 1 17 ? 5.621 -17.812 -3.756 1 98.94 17 LEU B C 1
ATOM 1580 O O . LEU B 1 17 ? 4.883 -18.781 -3.572 1 98.94 17 LEU B O 1
ATOM 1584 N N . VAL B 1 18 ? 5.195 -16.562 -3.65 1 99 18 VAL B N 1
ATOM 1585 C CA . VAL B 1 18 ? 3.852 -16.219 -3.199 1 99 18 VAL B CA 1
ATOM 1586 C C . VAL B 1 18 ? 2.996 -15.805 -4.395 1 99 18 VAL B C 1
ATOM 1588 O O . VAL B 1 18 ? 3.266 -14.781 -5.027 1 99 18 VAL B O 1
ATOM 1591 N N . PHE B 1 19 ? 1.992 -16.594 -4.652 1 98.94 19 PHE B N 1
ATOM 1592 C CA . PHE B 1 19 ? 1.014 -16.25 -5.68 1 98.94 19 PHE B CA 1
ATOM 1593 C C . PHE B 1 19 ? -0.201 -15.562 -5.07 1 98.94 19 PHE B C 1
ATOM 1595 O O . PHE B 1 19 ? -0.984 -16.188 -4.355 1 98.94 19 PHE B O 1
ATOM 1602 N N . VAL B 1 20 ? -0.387 -14.336 -5.465 1 98.94 20 VAL B N 1
ATOM 1603 C CA . VAL B 1 20 ? -1.51 -13.547 -4.961 1 98.94 20 VAL B CA 1
ATOM 1604 C C . VAL B 1 20 ? -2.676 -13.625 -5.941 1 98.94 20 VAL B C 1
ATOM 1606 O O . VAL B 1 20 ? -2.627 -13.023 -7.02 1 98.94 20 VAL B O 1
ATOM 1609 N N . ASP B 1 21 ? -3.676 -14.359 -5.68 1 98.88 21 ASP B N 1
ATOM 1610 C CA . ASP B 1 21 ? -5.027 -14.297 -6.23 1 98.88 21 ASP B CA 1
ATOM 1611 C C . ASP B 1 21 ? -5.043 -14.711 -7.703 1 98.88 21 ASP B C 1
ATOM 1613 O O . ASP B 1 21 ? -5.75 -14.109 -8.508 1 98.88 21 ASP B O 1
ATOM 1617 N N . PHE B 1 22 ? -4.211 -15.617 -8.086 1 98.81 22 PHE B N 1
ATOM 1618 C CA . PHE B 1 22 ? -4.449 -16.203 -9.398 1 98.81 22 PHE B CA 1
ATOM 1619 C C . PHE B 1 22 ? -5.73 -17.031 -9.398 1 98.81 22 PHE B C 1
ATOM 1621 O O . PHE B 1 22 ? -5.68 -18.266 -9.438 1 98.81 22 PHE B O 1
ATOM 1628 N N . GLN B 1 23 ? -6.832 -16.375 -9.406 1 98.88 23 GLN B N 1
ATOM 1629 C CA . GLN B 1 23 ? -8.172 -16.938 -9.336 1 98.88 23 GLN B CA 1
ATOM 1630 C C . GLN B 1 23 ? -8.945 -16.719 -10.633 1 98.88 23 GLN B C 1
ATOM 1632 O O . GLN B 1 23 ? -8.773 -15.68 -11.289 1 98.88 23 GLN B O 1
ATOM 1637 N N . ARG B 1 24 ? -9.852 -17.609 -10.906 1 98.75 24 ARG B N 1
ATOM 1638 C CA . ARG B 1 24 ? -10.633 -17.562 -12.133 1 98.75 24 ARG B CA 1
ATOM 1639 C C . ARG B 1 24 ? -11.523 -16.328 -12.172 1 98.75 24 ARG B C 1
ATOM 1641 O O . ARG B 1 24 ? -11.82 -15.797 -13.242 1 98.75 24 ARG B O 1
ATOM 1648 N N . GLY B 1 25 ? -11.898 -15.852 -11.023 1 98.69 25 GLY B N 1
ATOM 1649 C CA . GLY B 1 25 ? -12.766 -14.688 -10.945 1 98.69 25 GLY B CA 1
ATOM 1650 C C . GLY B 1 25 ? -12.164 -13.445 -11.57 1 98.69 25 GLY B C 1
ATOM 1651 O O . GLY B 1 25 ? -12.883 -12.523 -11.953 1 98.69 25 GLY B O 1
ATOM 1652 N N . PHE B 1 26 ? -10.891 -13.383 -11.727 1 98.69 26 PHE B N 1
ATOM 1653 C CA . PHE B 1 26 ? -10.227 -12.219 -12.297 1 98.69 26 PHE B CA 1
ATOM 1654 C C . PHE B 1 26 ? -10.344 -12.219 -13.812 1 98.69 26 PHE B C 1
ATOM 1656 O O . PHE B 1 26 ? -9.93 -11.266 -14.477 1 98.69 26 PHE B O 1
ATOM 1663 N N . ASP B 1 27 ? -10.953 -13.266 -14.352 1 97.94 27 ASP B N 1
ATOM 1664 C CA . ASP B 1 27 ? -11.195 -13.312 -15.789 1 97.94 27 ASP B CA 1
ATOM 1665 C C . ASP B 1 27 ? -12.523 -12.641 -16.141 1 97.94 27 ASP B C 1
ATOM 1667 O O . ASP B 1 27 ? -12.836 -12.453 -17.312 1 97.94 27 ASP B O 1
ATOM 1671 N N . GLU B 1 28 ? -13.281 -12.273 -15.148 1 97.44 28 GLU B N 1
ATOM 1672 C CA . GLU B 1 28 ? -14.578 -11.656 -15.391 1 97.44 28 GLU B CA 1
ATOM 1673 C C . GLU B 1 28 ? -14.422 -10.266 -16 1 97.44 28 GLU B C 1
ATOM 1675 O O . GLU B 1 28 ? -13.539 -9.5 -15.602 1 97.44 28 GLU B O 1
ATOM 1680 N N . PRO B 1 29 ? -15.305 -9.93 -16.891 1 96.69 29 PRO B N 1
ATOM 1681 C CA . PRO B 1 29 ? -15.203 -8.648 -17.594 1 96.69 29 PRO B CA 1
ATOM 1682 C C . PRO B 1 29 ? -15.461 -7.449 -16.688 1 96.69 29 PRO B C 1
ATOM 1684 O O . PRO B 1 29 ? -15.133 -6.316 -17.047 1 96.69 29 PRO B O 1
ATOM 1687 N N . THR B 1 30 ? -16 -7.664 -15.562 1 95.75 30 THR B N 1
ATOM 1688 C CA . THR B 1 30 ? -16.375 -6.586 -14.656 1 95.75 30 THR B CA 1
ATOM 1689 C C . THR B 1 30 ? -15.148 -5.793 -14.219 1 95.75 30 THR B C 1
ATOM 1691 O O . THR B 1 30 ? -15.266 -4.648 -13.773 1 95.75 30 THR B O 1
ATOM 1694 N N . TRP B 1 31 ? -13.953 -6.332 -14.391 1 97.25 31 TRP B N 1
ATOM 1695 C CA . TRP B 1 31 ? -12.727 -5.703 -13.906 1 97.25 31 TRP B CA 1
ATOM 1696 C C . TRP B 1 31 ? -12.219 -4.668 -14.906 1 97.25 31 TRP B C 1
ATOM 1698 O O . TRP B 1 31 ? -11.367 -3.836 -14.562 1 97.25 31 TRP B O 1
ATOM 1708 N N . GLY B 1 32 ? -12.68 -4.754 -16.141 1 97.88 32 GLY B N 1
ATOM 1709 C CA . GLY B 1 32 ? -12.195 -3.832 -17.156 1 97.88 32 GLY B CA 1
ATOM 1710 C C . GLY B 1 32 ? -11.102 -4.418 -18.016 1 97.88 32 GLY B C 1
ATOM 1711 O O . GLY B 1 32 ? -10.977 -5.641 -18.125 1 97.88 32 GLY B O 1
ATOM 1712 N N . GLU B 1 33 ? -10.406 -3.559 -18.703 1 98.25 33 GLU B N 1
ATOM 1713 C CA . GLU B 1 33 ? -9.32 -3.98 -19.594 1 98.25 33 GLU B CA 1
ATOM 1714 C C . GLU B 1 33 ? -8.062 -4.316 -18.797 1 98.25 33 GLU B C 1
ATOM 1716 O O . GLU B 1 33 ? -7.652 -3.553 -17.922 1 98.25 33 GLU B O 1
ATOM 1721 N N . ARG B 1 34 ? -7.488 -5.391 -19.156 1 98.56 34 ARG B N 1
ATOM 1722 C CA . ARG B 1 34 ? -6.316 -5.867 -18.438 1 98.56 34 ARG B CA 1
ATOM 1723 C C . ARG B 1 34 ? -5.059 -5.746 -19.297 1 98.56 34 ARG B C 1
ATOM 1725 O O . ARG B 1 34 ? -5.121 -5.867 -20.516 1 98.56 34 ARG B O 1
ATOM 1732 N N . ASN B 1 35 ? -3.951 -5.539 -18.641 1 98.75 35 ASN B N 1
ATOM 1733 C CA . ASN B 1 35 ? -2.668 -5.664 -19.328 1 98.75 35 ASN B CA 1
ATOM 1734 C C . ASN B 1 35 ? -2.027 -7.027 -19.078 1 98.75 35 ASN B C 1
ATOM 1736 O O . ASN B 1 35 ? -2.623 -7.883 -18.422 1 98.75 35 ASN B O 1
ATOM 1740 N N . ASN B 1 36 ? -0.85 -7.301 -19.656 1 98.56 36 ASN B N 1
ATOM 1741 C CA . ASN B 1 36 ? 0.006 -8.461 -19.422 1 98.56 36 ASN B CA 1
ATOM 1742 C C . ASN B 1 36 ? -0.772 -9.766 -19.547 1 98.56 36 ASN B C 1
ATOM 1744 O O . ASN B 1 36 ? -0.842 -10.547 -18.594 1 98.56 36 ASN B O 1
ATOM 1748 N N . PRO B 1 37 ? -1.288 -10.047 -20.703 1 98 37 PRO B N 1
ATOM 1749 C CA . PRO B 1 37 ? -2.031 -11.297 -20.906 1 98 37 PRO B CA 1
ATOM 1750 C C . PRO B 1 37 ? -1.182 -12.539 -20.656 1 98 37 PRO B C 1
ATOM 1752 O O . PRO B 1 37 ? -1.721 -13.625 -20.422 1 98 37 PRO B O 1
ATOM 1755 N N . GLY B 1 38 ? 0.129 -12.43 -20.625 1 98.44 38 GLY B N 1
ATOM 1756 C CA . GL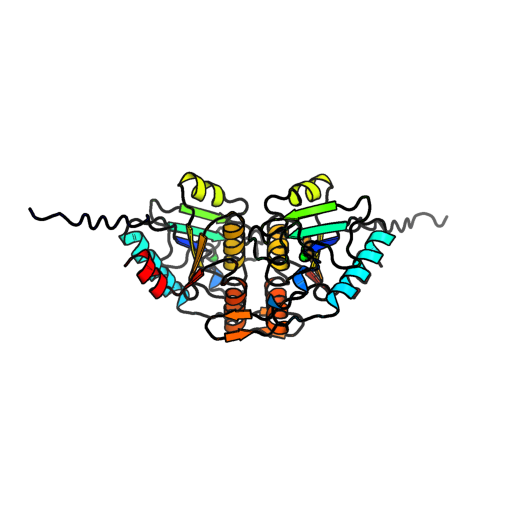Y B 1 38 ? 1.035 -13.547 -20.406 1 98.44 38 GLY B CA 1
ATOM 1757 C C . GLY B 1 38 ? 1.429 -13.727 -18.953 1 98.44 38 GLY B C 1
ATOM 1758 O O . GLY B 1 38 ? 2.283 -14.555 -18.625 1 98.44 38 GLY B O 1
ATOM 1759 N N . ALA B 1 39 ? 0.864 -12.984 -18.031 1 98.88 39 ALA B N 1
ATOM 1760 C CA . ALA B 1 39 ? 1.264 -13.023 -16.641 1 98.88 39 ALA B CA 1
ATOM 1761 C C . ALA B 1 39 ? 1.129 -14.43 -16.062 1 98.88 39 ALA B C 1
ATOM 1763 O O . ALA B 1 39 ? 2.006 -14.898 -15.336 1 98.88 39 ALA B O 1
ATOM 1764 N N . GLU B 1 40 ? 0.055 -15.109 -16.406 1 98.88 40 GLU B N 1
ATOM 1765 C CA . GLU B 1 40 ? -0.154 -16.469 -15.914 1 98.88 40 GLU B CA 1
ATOM 1766 C C . GLU B 1 40 ? 0.915 -17.422 -16.453 1 98.88 40 GLU B C 1
ATOM 1768 O O . GLU B 1 40 ? 1.398 -18.281 -15.719 1 98.88 40 GLU B O 1
ATOM 1773 N N . ASP B 1 41 ? 1.271 -17.203 -17.688 1 98.81 41 ASP B N 1
ATOM 1774 C CA . ASP B 1 41 ? 2.314 -18.047 -18.25 1 98.81 41 ASP B CA 1
ATOM 1775 C C . ASP B 1 41 ? 3.639 -17.859 -17.516 1 98.81 41 ASP B C 1
ATOM 1777 O O . ASP B 1 41 ? 4.316 -18.844 -17.188 1 98.81 41 ASP B O 1
ATOM 1781 N N . ARG B 1 42 ? 4.035 -16.656 -17.266 1 98.88 42 ARG B N 1
ATOM 1782 C CA . ARG B 1 42 ? 5.25 -16.375 -16.516 1 98.88 42 ARG B CA 1
ATOM 1783 C C . ARG B 1 42 ? 5.16 -16.938 -15.102 1 98.88 42 ARG B C 1
ATOM 1785 O O . ARG B 1 42 ? 6.137 -17.484 -14.586 1 98.88 42 ARG B O 1
ATOM 1792 N N . GLY B 1 43 ? 3.977 -16.797 -14.469 1 98.88 43 GLY B N 1
ATOM 1793 C CA . GLY B 1 43 ? 3.76 -17.391 -13.164 1 98.88 43 GLY B CA 1
ATOM 1794 C C . GLY B 1 43 ? 3.957 -18.891 -13.164 1 98.88 43 GLY B C 1
ATOM 1795 O O . GLY B 1 43 ? 4.605 -19.438 -12.266 1 98.88 43 GLY B O 1
ATOM 1796 N N . ARG B 1 44 ? 3.428 -19.547 -14.156 1 98.81 44 ARG B N 1
ATOM 1797 C CA . ARG B 1 44 ? 3.555 -21 -14.234 1 98.81 44 ARG B CA 1
ATOM 1798 C C . ARG B 1 44 ? 5.004 -21.406 -14.477 1 98.81 44 ARG B C 1
ATOM 1800 O O . ARG B 1 44 ? 5.457 -22.438 -13.969 1 98.81 44 ARG B O 1
ATOM 1807 N N . ASP B 1 45 ? 5.723 -20.594 -15.289 1 98.75 45 ASP B N 1
ATOM 1808 C CA . ASP B 1 45 ? 7.148 -20.859 -15.453 1 98.75 45 ASP B CA 1
ATOM 1809 C C . ASP B 1 45 ? 7.867 -20.875 -14.109 1 98.75 45 ASP B C 1
ATOM 1811 O O . ASP B 1 45 ? 8.68 -21.766 -13.844 1 98.75 45 ASP B O 1
ATOM 1815 N N . LEU B 1 46 ? 7.582 -19.891 -13.312 1 98.88 46 LEU B N 1
ATOM 1816 C CA . LEU B 1 46 ? 8.195 -19.797 -11.984 1 98.88 46 LEU B CA 1
ATOM 1817 C C . LEU B 1 46 ? 7.758 -20.953 -11.102 1 98.88 46 LEU B C 1
ATOM 1819 O O . LEU B 1 46 ? 8.586 -21.562 -10.422 1 98.88 46 LEU B O 1
ATOM 1823 N N . LEU B 1 47 ? 6.461 -21.234 -11.148 1 98.88 47 LEU B N 1
ATOM 1824 C CA . LEU B 1 47 ? 5.91 -22.328 -10.336 1 98.88 47 LEU B CA 1
ATOM 1825 C C . LEU B 1 47 ? 6.602 -23.641 -10.656 1 98.88 47 LEU B C 1
ATOM 1827 O O . LEU B 1 47 ? 7.008 -24.375 -9.75 1 98.88 47 LEU B O 1
ATOM 1831 N N . ASP B 1 48 ? 6.723 -23.891 -11.922 1 98.56 48 ASP B N 1
ATOM 1832 C CA . ASP B 1 48 ? 7.371 -25.125 -12.359 1 98.56 48 ASP B CA 1
ATOM 1833 C C . ASP B 1 48 ? 8.805 -25.203 -11.844 1 98.56 48 ASP B C 1
ATOM 1835 O O . ASP B 1 48 ? 9.242 -26.25 -11.352 1 98.56 48 ASP B O 1
ATOM 1839 N N . ALA B 1 49 ? 9.523 -24.156 -11.93 1 98.5 49 ALA B N 1
ATOM 1840 C CA . ALA B 1 49 ? 10.914 -24.109 -11.477 1 98.5 49 ALA B CA 1
ATOM 1841 C C . ALA B 1 49 ? 11.008 -24.328 -9.969 1 98.5 49 ALA B C 1
ATOM 1843 O O . ALA B 1 49 ? 11.906 -25.031 -9.492 1 98.5 49 ALA B O 1
ATOM 1844 N N . TRP B 1 50 ? 10.141 -23.672 -9.227 1 98.44 50 TRP B N 1
ATOM 1845 C CA . TRP B 1 50 ? 10.133 -23.828 -7.777 1 98.44 50 TRP B CA 1
ATOM 1846 C C . TRP B 1 50 ? 9.836 -25.281 -7.395 1 98.44 50 TRP B C 1
ATOM 1848 O O . TRP B 1 50 ? 10.5 -25.844 -6.527 1 98.44 50 TRP B O 1
ATOM 1858 N N . ARG B 1 51 ? 8.836 -25.875 -8.023 1 97.94 51 ARG B N 1
ATOM 1859 C CA . ARG B 1 51 ? 8.453 -27.25 -7.723 1 97.94 51 ARG B CA 1
ATOM 1860 C C . ARG B 1 51 ? 9.578 -28.219 -8.078 1 97.94 51 ARG B C 1
ATOM 1862 O O . ARG B 1 51 ? 9.844 -29.172 -7.336 1 97.94 51 ARG B O 1
ATOM 1869 N N . GLU B 1 52 ? 10.242 -27.969 -9.156 1 96.94 52 GLU B N 1
ATOM 1870 C CA . GLU B 1 52 ? 11.352 -28.812 -9.578 1 96.94 52 GLU B CA 1
ATOM 1871 C C . GLU B 1 52 ? 12.461 -28.828 -8.523 1 96.94 52 GLU B C 1
ATOM 1873 O O . GLU B 1 52 ? 13.18 -29.828 -8.398 1 96.94 52 GLU B O 1
ATOM 1878 N N . ARG B 1 53 ? 12.523 -27.859 -7.746 1 96.06 53 ARG B N 1
ATOM 1879 C CA . ARG B 1 53 ? 13.609 -27.719 -6.777 1 96.06 53 ARG B CA 1
ATOM 1880 C C . ARG B 1 53 ? 13.086 -27.875 -5.352 1 96.06 53 ARG B C 1
ATOM 1882 O O . ARG B 1 53 ? 13.805 -27.578 -4.391 1 96.06 53 ARG B O 1
ATOM 1889 N N . ALA B 1 54 ? 11.875 -28.203 -5.242 1 96.06 54 ALA B N 1
ATOM 1890 C CA . ALA B 1 54 ? 11.211 -28.406 -3.953 1 96.06 54 ALA B CA 1
ATOM 1891 C C . ALA B 1 54 ? 11.242 -27.125 -3.121 1 96.06 54 ALA B C 1
ATOM 1893 O O . ALA B 1 54 ? 11.43 -27.172 -1.903 1 96.06 54 ALA B O 1
ATOM 1894 N N . GLY B 1 55 ? 11.188 -26 -3.852 1 97.5 55 GLY B N 1
ATOM 1895 C CA . GLY B 1 55 ? 11.094 -24.734 -3.16 1 97.5 55 GLY B CA 1
ATOM 1896 C C . GLY B 1 55 ? 9.727 -24.484 -2.541 1 97.5 55 GLY B C 1
ATOM 1897 O O . GLY B 1 55 ? 8.734 -25.078 -2.963 1 97.5 55 GLY B O 1
ATOM 1898 N N . PRO B 1 56 ? 9.656 -23.641 -1.528 1 98.56 56 PRO B N 1
ATOM 1899 C CA . PRO B 1 56 ? 8.367 -23.344 -0.906 1 98.56 56 PRO B CA 1
ATOM 1900 C C . PRO B 1 56 ? 7.453 -22.516 -1.804 1 98.56 56 PRO B C 1
ATOM 1902 O O . PRO B 1 56 ? 7.918 -21.562 -2.451 1 98.56 56 PRO B O 1
ATOM 1905 N N . VAL B 1 57 ? 6.207 -22.922 -1.855 1 98.81 57 VAL B N 1
ATOM 1906 C CA . VAL B 1 57 ? 5.191 -22.234 -2.637 1 98.81 57 VAL B CA 1
ATOM 1907 C C . VAL B 1 57 ? 4.012 -21.859 -1.739 1 98.81 57 VAL B C 1
ATOM 1909 O O . VAL B 1 57 ? 3.578 -22.672 -0.912 1 98.81 57 VAL B O 1
ATOM 1912 N N . VAL B 1 58 ? 3.535 -20.641 -1.885 1 98.94 58 VAL B N 1
ATOM 1913 C CA . VAL B 1 58 ? 2.361 -20.141 -1.169 1 98.94 58 VAL B CA 1
ATOM 1914 C C . VAL B 1 58 ? 1.296 -19.703 -2.168 1 98.94 58 VAL B C 1
ATOM 1916 O O . VAL B 1 58 ? 1.57 -18.891 -3.061 1 98.94 58 VAL B O 1
ATOM 1919 N N . HIS B 1 59 ? 0.138 -20.234 -2.014 1 98.94 59 HIS B N 1
ATOM 1920 C CA . HIS B 1 59 ? -1.011 -19.828 -2.814 1 98.94 59 HIS B CA 1
ATOM 1921 C C . HIS B 1 59 ? -1.996 -19.016 -1.986 1 98.94 59 HIS B C 1
ATOM 1923 O O . HIS B 1 59 ? -2.574 -19.516 -1.021 1 98.94 59 HIS B O 1
ATOM 1929 N N . VAL B 1 60 ? -2.225 -17.781 -2.428 1 98.94 60 VAL B N 1
ATOM 1930 C CA . VAL B 1 60 ? -3.176 -16.891 -1.753 1 98.94 60 VAL B CA 1
ATOM 1931 C C . VAL B 1 60 ? -4.438 -16.75 -2.6 1 98.94 60 VAL B C 1
ATOM 1933 O O . VAL B 1 60 ? -4.359 -16.562 -3.816 1 98.94 60 VAL B O 1
ATOM 1936 N N . ARG B 1 61 ? -5.574 -16.875 -1.977 1 98.88 61 ARG B N 1
ATOM 1937 C CA . ARG B 1 61 ? -6.848 -16.547 -2.609 1 98.88 61 ARG B CA 1
ATOM 1938 C C . ARG B 1 61 ? -7.598 -15.492 -1.807 1 98.88 61 ARG B C 1
ATOM 1940 O O . ARG B 1 61 ? -7.539 -15.484 -0.575 1 98.88 61 ARG B O 1
ATOM 1947 N N . HIS B 1 62 ? -8.195 -14.648 -2.537 1 98.81 62 HIS B N 1
ATOM 1948 C CA . HIS B 1 62 ? -9.094 -13.664 -1.949 1 98.81 62 HIS B CA 1
ATOM 1949 C C . HIS B 1 62 ? -10.508 -14.227 -1.796 1 98.81 62 HIS B C 1
ATOM 1951 O O . HIS B 1 62 ? -11.109 -14.672 -2.773 1 98.81 62 HIS B O 1
ATOM 1957 N N . ASP B 1 63 ? -11 -14.266 -0.608 1 98.38 63 ASP B N 1
ATOM 1958 C CA . ASP B 1 63 ? -12.391 -14.594 -0.312 1 98.38 63 ASP B CA 1
ATOM 1959 C C . ASP B 1 63 ? -13.188 -13.344 0.044 1 98.38 63 ASP B C 1
ATOM 1961 O O . ASP B 1 63 ? -13.266 -12.961 1.214 1 98.38 63 ASP B O 1
ATOM 1965 N N . SER B 1 64 ? -13.844 -12.805 -0.963 1 96.25 64 SER B N 1
ATOM 1966 C CA . SER B 1 64 ? -14.523 -11.523 -0.806 1 96.25 64 SER B CA 1
ATOM 1967 C C . SER B 1 64 ? -15.711 -11.641 0.148 1 96.25 64 SER B C 1
ATOM 1969 O O . SER B 1 64 ? -16.438 -12.641 0.131 1 96.25 64 SER B O 1
ATOM 1971 N N . THR B 1 65 ? -15.922 -10.57 0.897 1 92.75 65 THR B N 1
ATOM 1972 C CA . THR B 1 65 ? -17.094 -10.523 1.778 1 92.75 65 THR B CA 1
ATOM 1973 C C . THR B 1 65 ? -18.281 -9.922 1.058 1 92.75 65 THR B C 1
ATOM 1975 O O . THR B 1 65 ? -19.406 -9.977 1.563 1 92.75 65 THR B O 1
ATOM 1978 N N . ASP B 1 66 ? -18.062 -9.352 -0.067 1 93.62 66 ASP B N 1
ATOM 1979 C CA . ASP B 1 66 ? -19.141 -8.859 -0.927 1 93.62 66 ASP B CA 1
ATOM 1980 C C . ASP B 1 66 ? -19.781 -10 -1.718 1 93.62 66 ASP B C 1
ATOM 1982 O O . ASP B 1 66 ? -19.141 -10.578 -2.604 1 93.62 66 ASP B O 1
ATOM 1986 N N . PRO B 1 67 ? -21.047 -10.219 -1.487 1 92.94 67 PRO B N 1
ATOM 1987 C CA . PRO B 1 67 ? -21.688 -11.367 -2.139 1 92.94 67 PRO B CA 1
ATOM 1988 C C . PRO B 1 67 ? -21.766 -11.219 -3.658 1 92.94 67 PRO B C 1
ATOM 1990 O O . PRO B 1 67 ? -21.938 -12.203 -4.371 1 92.94 67 PRO B O 1
ATOM 1993 N N . ASP B 1 68 ? -21.594 -10.047 -4.176 1 93.75 68 ASP B N 1
ATOM 1994 C CA . ASP B 1 68 ? -21.688 -9.82 -5.613 1 93.75 68 ASP B CA 1
ATOM 1995 C C . ASP B 1 68 ? -20.312 -9.914 -6.281 1 93.75 68 ASP B C 1
ATOM 1997 O O . ASP B 1 68 ? -20.203 -9.828 -7.508 1 93.75 68 ASP B O 1
ATOM 2001 N N . SER B 1 69 ? -19.344 -10.156 -5.496 1 95.94 69 SER B N 1
ATOM 2002 C CA . SER B 1 69 ? -17.984 -10.242 -6.031 1 95.94 69 SER B CA 1
ATOM 2003 C C . SER B 1 69 ? -17.766 -11.555 -6.77 1 95.94 69 SER B C 1
ATOM 2005 O O . SER B 1 69 ? -18.219 -12.609 -6.32 1 95.94 69 SER B O 1
ATOM 2007 N N . PRO B 1 70 ? -16.953 -11.508 -7.844 1 97.12 70 PRO B N 1
ATOM 2008 C CA . PRO B 1 70 ? -16.594 -12.75 -8.547 1 97.12 70 PRO B CA 1
ATOM 2009 C C . PRO B 1 70 ? -15.648 -13.625 -7.738 1 97.12 70 PRO B C 1
ATOM 2011 O O . PRO B 1 70 ? -15.328 -14.742 -8.164 1 97.12 70 PRO B O 1
ATOM 2014 N N . LEU B 1 71 ? -15.227 -13.148 -6.59 1 97.94 71 LEU B N 1
ATOM 2015 C CA . LEU B 1 71 ? -14.172 -13.844 -5.867 1 97.94 71 LEU B CA 1
ATOM 2016 C C . LEU B 1 71 ? -14.719 -14.492 -4.598 1 97.94 71 LEU B C 1
ATOM 2018 O O . LEU B 1 71 ? -13.945 -14.961 -3.752 1 97.94 71 LEU B O 1
ATOM 2022 N N . VAL B 1 72 ? -16.031 -14.539 -4.473 1 96.62 72 VAL B N 1
ATOM 2023 C CA . VAL B 1 72 ? -16.641 -15.078 -3.26 1 96.62 72 VAL B CA 1
ATOM 2024 C C . VAL B 1 72 ? -16.484 -16.594 -3.234 1 96.62 72 VAL B C 1
ATOM 2026 O O . VAL B 1 72 ? -16.656 -17.266 -4.258 1 96.62 72 VAL B O 1
ATOM 2029 N N . ALA B 1 73 ? -16.188 -17.078 -2.061 1 95.5 73 ALA B N 1
ATOM 2030 C CA . ALA B 1 73 ? -16.062 -18.531 -1.898 1 95.5 73 ALA B CA 1
ATOM 2031 C C . ALA B 1 73 ? -17.359 -19.234 -2.27 1 95.5 73 ALA B C 1
ATOM 2033 O O . ALA B 1 73 ? -18.453 -18.734 -1.981 1 95.5 73 ALA B O 1
ATOM 2034 N N . GLY B 1 74 ? -17.172 -20.406 -2.857 1 93.75 74 GLY B N 1
ATOM 2035 C CA . GLY B 1 74 ? -18.344 -21.188 -3.236 1 93.75 74 GLY B CA 1
ATOM 2036 C C . GLY B 1 74 ? -18.766 -20.969 -4.676 1 93.75 74 GLY B C 1
ATOM 2037 O O . GLY B 1 74 ? -19.547 -21.75 -5.227 1 93.75 74 GLY B O 1
ATOM 2038 N N . GLN B 1 75 ? -18.344 -19.875 -5.23 1 95.12 75 GLN B N 1
ATOM 2039 C CA . GLN B 1 75 ? -18.609 -19.594 -6.637 1 95.12 75 GLN B CA 1
ATOM 2040 C C . GLN B 1 75 ? -17.422 -20 -7.516 1 95.12 75 GLN B C 1
ATOM 2042 O O . GLN B 1 75 ? -16.297 -20.109 -7.035 1 95.12 75 GLN B O 1
ATOM 2047 N N . PRO B 1 76 ? -17.688 -20.203 -8.797 1 96.56 76 PRO B N 1
ATOM 2048 C CA . PRO B 1 76 ? -16.625 -20.688 -9.695 1 96.56 76 PRO B CA 1
ATOM 2049 C C . PRO B 1 76 ? -15.422 -19.75 -9.75 1 96.56 76 PRO B C 1
ATOM 2051 O O . PRO B 1 76 ? -14.289 -20.203 -9.938 1 96.56 76 PRO B O 1
ATOM 2054 N N . GLY B 1 77 ? -15.703 -18.516 -9.555 1 98.12 77 GLY B N 1
ATOM 2055 C CA . GLY B 1 77 ? -14.633 -17.531 -9.641 1 98.12 77 GLY B CA 1
ATOM 2056 C C . GLY B 1 77 ? -13.625 -17.641 -8.508 1 98.12 77 GLY B C 1
ATOM 2057 O O . GLY B 1 77 ? -12.523 -17.094 -8.602 1 98.12 77 GLY B O 1
ATOM 2058 N N . PHE B 1 78 ? -13.984 -18.281 -7.461 1 98.44 78 PHE B N 1
ATOM 2059 C CA . PHE B 1 78 ? -13.109 -18.453 -6.309 1 98.44 78 PHE B CA 1
ATOM 2060 C C . PHE B 1 78 ? -12 -19.453 -6.621 1 98.44 78 PHE B C 1
ATOM 2062 O O . PHE B 1 78 ? -10.945 -19.438 -5.98 1 98.44 78 PHE B O 1
ATOM 2069 N N . ALA B 1 79 ? -12.133 -20.328 -7.598 1 98.5 79 ALA B N 1
ATOM 2070 C CA . ALA B 1 79 ? -11.18 -21.375 -7.934 1 98.5 79 ALA B CA 1
ATOM 2071 C C . ALA B 1 79 ? -9.883 -20.797 -8.469 1 98.5 79 ALA B C 1
ATOM 2073 O O . ALA B 1 79 ? -9.867 -19.672 -9 1 98.5 79 ALA B O 1
ATOM 2074 N N . TYR B 1 80 ? -8.859 -21.547 -8.25 1 98.69 80 TYR B N 1
ATOM 2075 C CA . TYR B 1 80 ? -7.586 -21.188 -8.859 1 98.69 80 TYR B CA 1
ATOM 2076 C C . TYR B 1 80 ? -7.699 -21.156 -10.383 1 98.69 80 TYR B C 1
ATOM 2078 O O . TYR B 1 80 ? -8.453 -21.938 -10.961 1 98.69 80 TYR B O 1
ATOM 2086 N N . LYS B 1 81 ? -6.938 -20.297 -10.953 1 98.75 81 LYS B N 1
ATOM 2087 C CA . LYS B 1 81 ? -6.727 -20.438 -12.391 1 98.75 81 LYS B CA 1
ATOM 2088 C C . LYS B 1 81 ? -6.062 -21.766 -12.727 1 98.75 81 LYS B C 1
ATOM 2090 O O . LYS B 1 81 ? -5.293 -22.297 -11.922 1 98.75 81 LYS B O 1
ATOM 2095 N N . THR B 1 82 ? -6.332 -22.219 -13.961 1 97.94 82 THR B N 1
ATOM 2096 C CA . THR B 1 82 ? -5.77 -23.5 -14.391 1 97.94 82 THR B CA 1
ATOM 2097 C C . THR B 1 82 ? -4.246 -23.469 -14.305 1 97.94 82 THR B C 1
ATOM 2099 O O . THR B 1 82 ? -3.607 -22.531 -14.797 1 97.94 82 THR B O 1
ATOM 2102 N N . GLY B 1 83 ? -3.727 -24.422 -13.609 1 98.31 83 GLY B N 1
ATOM 2103 C CA . GLY B 1 83 ? -2.281 -24.531 -13.516 1 98.31 83 GLY B CA 1
ATOM 2104 C C . GLY B 1 83 ? -1.724 -23.984 -12.219 1 98.31 83 GLY B C 1
ATOM 2105 O O . GLY B 1 83 ? -0.545 -24.172 -11.906 1 98.31 83 GLY B O 1
ATOM 2106 N N . PHE B 1 84 ? -2.549 -23.344 -11.453 1 98.81 84 PHE B N 1
ATOM 2107 C CA . PHE B 1 84 ? -2.076 -22.75 -10.211 1 98.81 84 PHE B CA 1
ATOM 2108 C C . PHE B 1 84 ? -2.621 -23.5 -9 1 98.81 84 PHE B C 1
ATOM 2110 O O . PHE B 1 84 ? -2.51 -23.031 -7.867 1 98.81 84 PHE B O 1
ATOM 2117 N N . GLU B 1 85 ? -3.24 -24.641 -9.242 1 98.69 85 GLU B N 1
ATOM 2118 C CA . GLU B 1 85 ? -3.777 -25.453 -8.156 1 98.69 85 GLU B CA 1
ATOM 2119 C C . GLU B 1 85 ? -2.668 -25.922 -7.219 1 98.69 85 GLU B C 1
ATOM 2121 O O . GLU B 1 85 ? -1.617 -26.375 -7.676 1 98.69 85 GLU B O 1
ATOM 2126 N N . PRO B 1 86 ? -2.949 -25.812 -5.961 1 98.75 86 PRO B N 1
ATOM 2127 C CA . PRO B 1 86 ? -1.923 -26.234 -5.008 1 98.75 86 PRO B CA 1
ATOM 2128 C C . PRO B 1 86 ? -1.625 -27.734 -5.094 1 98.75 86 PRO B C 1
ATOM 2130 O O . PRO B 1 86 ? -2.531 -28.531 -5.332 1 98.75 86 PRO B O 1
ATOM 2133 N N . GLU B 1 87 ? -0.414 -28.031 -4.852 1 98.56 87 GLU B N 1
ATOM 2134 C CA . GLU B 1 87 ? 0.038 -29.422 -4.68 1 98.56 87 GLU B CA 1
ATOM 2135 C C . GLU B 1 87 ? 0.292 -29.734 -3.207 1 98.56 87 GLU B C 1
ATOM 2137 O O . GLU B 1 87 ? 0.446 -28.828 -2.389 1 98.56 87 GLU B O 1
ATOM 2142 N N . PRO B 1 88 ? 0.247 -31.109 -2.873 1 97.62 88 PRO B N 1
ATOM 2143 C CA . PRO B 1 88 ? 0.548 -31.453 -1.483 1 97.62 88 PRO B CA 1
ATOM 2144 C C . PRO B 1 88 ? 1.846 -30.828 -0.981 1 97.62 88 PRO B C 1
ATOM 2146 O O . PRO B 1 88 ? 2.85 -30.828 -1.699 1 97.62 88 PRO B O 1
ATOM 2149 N N . GLY B 1 89 ? 1.749 -30.203 0.201 1 97.44 89 GLY B N 1
ATOM 2150 C CA . GLY B 1 89 ? 2.936 -29.609 0.787 1 97.44 89 GLY B CA 1
ATOM 2151 C C . GLY B 1 89 ? 3.016 -28.109 0.567 1 97.44 89 GLY B C 1
ATOM 2152 O O . GLY B 1 89 ? 3.77 -27.406 1.253 1 97.44 89 GLY B O 1
ATOM 2153 N N . GLU B 1 90 ? 2.326 -27.625 -0.37 1 98.62 90 GLU B N 1
ATOM 2154 C CA . GLU B 1 90 ? 2.32 -26.188 -0.625 1 98.62 90 GLU B CA 1
ATOM 2155 C C . GLU B 1 90 ? 1.357 -25.453 0.312 1 98.62 90 GLU B C 1
ATOM 2157 O O . GLU B 1 90 ? 0.315 -26 0.681 1 98.62 90 GLU B O 1
ATOM 2162 N N . HIS B 1 91 ? 1.723 -24.266 0.744 1 98.62 91 HIS B N 1
ATOM 2163 C CA . HIS B 1 91 ? 0.96 -23.516 1.743 1 98.62 91 HIS B CA 1
ATOM 2164 C C . HIS B 1 91 ? -0.167 -22.719 1.097 1 98.62 91 HIS B C 1
ATOM 2166 O O . HIS B 1 91 ? 0.05 -22.031 0.103 1 98.62 91 HIS B O 1
ATOM 2172 N N . GLU B 1 92 ? -1.347 -22.875 1.642 1 98.75 92 GLU B N 1
ATOM 2173 C CA . GLU B 1 92 ? -2.514 -22.141 1.153 1 98.75 92 GLU B CA 1
ATOM 2174 C C . GLU B 1 92 ? -2.973 -21.094 2.162 1 98.75 92 GLU B C 1
ATOM 2176 O O . GLU B 1 92 ? -2.992 -21.359 3.367 1 98.75 92 GLU B O 1
ATOM 2181 N N . VAL B 1 93 ? -3.326 -19.953 1.63 1 98.75 93 VAL B N 1
ATOM 2182 C CA . VAL B 1 93 ? -3.797 -18.828 2.439 1 98.75 93 VAL B CA 1
ATOM 2183 C C . VAL B 1 93 ? -5.094 -18.281 1.854 1 98.75 93 VAL B C 1
ATOM 2185 O O . VAL B 1 93 ? -5.188 -18.047 0.647 1 98.75 93 VAL B O 1
ATOM 2188 N N . GLU B 1 94 ? -6.098 -18.109 2.635 1 98.44 94 GLU B N 1
ATOM 2189 C CA . GLU B 1 94 ? -7.301 -17.375 2.266 1 98.44 94 GLU B CA 1
ATOM 2190 C C . GLU B 1 94 ? -7.371 -16.031 3.002 1 98.44 94 GLU B C 1
ATOM 2192 O O . GLU B 1 94 ? -7.184 -15.984 4.219 1 98.44 94 GLU B O 1
ATOM 2197 N N . LYS B 1 95 ? -7.59 -15.008 2.209 1 98.62 95 LYS B N 1
ATOM 2198 C CA . LYS B 1 95 ? -7.684 -13.672 2.787 1 98.62 95 LYS B CA 1
ATOM 2199 C C . LYS B 1 95 ? -9.016 -13.016 2.439 1 98.62 95 LYS B C 1
ATOM 2201 O O . LYS B 1 95 ? -9.648 -13.367 1.442 1 98.62 95 LYS B O 1
ATOM 2206 N N . SER B 1 96 ? -9.359 -11.977 3.268 1 98.06 96 SER B N 1
ATOM 2207 C CA . SER B 1 96 ? -10.633 -11.297 3.035 1 98.06 96 SER B CA 1
ATOM 2208 C C . SER B 1 96 ? -10.422 -9.82 2.73 1 98.06 96 SER B C 1
ATOM 2210 O O . SER B 1 96 ? -11.375 -9.102 2.416 1 98.06 96 SER B O 1
ATOM 2212 N N . VAL B 1 97 ? -9.219 -9.336 2.852 1 98.5 97 VAL B N 1
ATOM 2213 C CA . VAL B 1 97 ? -8.828 -7.984 2.459 1 98.5 97 VAL B CA 1
ATOM 2214 C C . VAL B 1 97 ? -7.656 -8.047 1.485 1 98.5 97 VAL B C 1
ATOM 2216 O O . VAL B 1 97 ? -7.184 -9.133 1.14 1 98.5 97 VAL B O 1
ATOM 2219 N N . ASN B 1 98 ? -7.164 -6.941 1.038 1 98.75 98 ASN B N 1
ATOM 2220 C CA . ASN B 1 98 ? -6.176 -6.883 -0.035 1 98.75 98 ASN B CA 1
ATOM 2221 C C . ASN B 1 98 ? -4.852 -7.512 0.388 1 98.75 98 ASN B C 1
ATOM 2223 O O . ASN B 1 98 ? -4.246 -8.266 -0.373 1 98.75 98 ASN B O 1
ATOM 2227 N N . GLY B 1 99 ? -4.426 -7.156 1.576 1 98.88 99 GLY B N 1
ATOM 2228 C CA . GLY B 1 99 ? -3.129 -7.617 2.049 1 98.88 99 GLY B CA 1
ATOM 2229 C C . GLY B 1 99 ? -3.145 -9.055 2.52 1 98.88 99 GLY B C 1
ATOM 2230 O O . GLY B 1 99 ? -3.908 -9.414 3.418 1 98.88 99 GLY B O 1
ATOM 2231 N N . ALA B 1 100 ? -2.244 -9.836 2.082 1 98.88 100 ALA B N 1
ATOM 2232 C CA . ALA B 1 100 ? -2.232 -11.273 2.369 1 98.88 100 ALA B CA 1
ATOM 2233 C C . ALA B 1 100 ? -1.725 -11.539 3.783 1 98.88 100 ALA B C 1
ATOM 2235 O O . ALA B 1 100 ? -1.861 -12.656 4.293 1 98.88 100 ALA B O 1
ATOM 2236 N N . LEU B 1 101 ? -1.15 -10.547 4.406 1 98.56 101 LEU B N 1
ATOM 2237 C CA . LEU B 1 101 ? -0.576 -10.758 5.73 1 98.56 101 LEU B CA 1
ATOM 2238 C C . LEU B 1 101 ? -1.549 -10.312 6.82 1 98.56 101 LEU B C 1
ATOM 2240 O O . LEU B 1 101 ? -1.235 -10.406 8.008 1 98.56 101 LEU B O 1
ATOM 2244 N N . VAL B 1 102 ? -2.686 -9.859 6.434 1 97.88 102 VAL B N 1
ATOM 2245 C CA . VAL B 1 102 ? -3.654 -9.359 7.406 1 97.88 102 VAL B CA 1
ATOM 2246 C C . VAL B 1 102 ? -4.633 -10.469 7.777 1 97.88 102 VAL B C 1
ATOM 2248 O O . VAL B 1 102 ? -5.41 -10.93 6.934 1 97.88 102 VAL B O 1
ATOM 2251 N N . GLY B 1 103 ? -4.578 -10.914 8.977 1 96.5 103 GLY B N 1
ATOM 2252 C CA . GLY B 1 103 ? -5.562 -11.859 9.484 1 96.5 103 GLY B CA 1
ATOM 2253 C C . GLY B 1 103 ? -5.426 -13.242 8.883 1 96.5 103 GLY B C 1
ATOM 2254 O O . GLY B 1 103 ? -6.398 -13.992 8.805 1 96.5 103 GLY B O 1
ATOM 2255 N N . THR B 1 104 ? -4.371 -13.758 8.352 1 98.12 104 THR B N 1
ATOM 2256 C CA . THR B 1 104 ? -4.273 -15 7.602 1 98.12 104 THR B CA 1
ATOM 2257 C C . THR B 1 104 ? -3.23 -15.93 8.219 1 98.12 104 THR B C 1
ATOM 2259 O O . THR B 1 104 ? -3.145 -17.109 7.863 1 98.12 104 THR B O 1
ATOM 2262 N N . GLY B 1 105 ? -2.328 -15.406 9.047 1 97.75 105 GLY B N 1
ATOM 2263 C CA . GLY B 1 105 ? -1.24 -16.188 9.617 1 97.75 105 GLY B CA 1
ATOM 2264 C C . GLY B 1 105 ? -0.039 -16.297 8.703 1 97.75 105 GLY B C 1
ATOM 2265 O O . GLY B 1 105 ? 0.97 -16.906 9.062 1 97.75 105 GLY B O 1
ATOM 2266 N N . LEU B 1 106 ? -0.097 -15.727 7.516 1 98.75 106 LEU B N 1
ATOM 2267 C CA . LEU B 1 106 ? 0.998 -15.852 6.559 1 98.75 106 LEU B CA 1
ATOM 2268 C C . LEU B 1 106 ? 2.301 -15.32 7.152 1 98.75 106 LEU B C 1
ATOM 2270 O O . LEU B 1 106 ? 3.348 -15.961 7.031 1 98.75 106 LEU B O 1
ATOM 2274 N N . GLY B 1 107 ? 2.236 -14.156 7.758 1 98.38 107 GLY B N 1
ATOM 2275 C CA . GLY B 1 107 ? 3.434 -13.609 8.375 1 98.38 107 GLY B CA 1
ATOM 2276 C C . GLY B 1 107 ? 4.051 -14.539 9.406 1 98.38 107 GLY B C 1
ATOM 2277 O O . GLY B 1 107 ? 5.266 -14.75 9.414 1 98.38 107 GLY B O 1
ATOM 2278 N N . ASP B 1 108 ? 3.234 -15.109 10.242 1 98.06 108 ASP B N 1
ATOM 2279 C CA . ASP B 1 108 ? 3.689 -16.047 11.266 1 98.06 108 ASP B CA 1
ATOM 2280 C C . ASP B 1 108 ? 4.301 -17.297 10.633 1 98.06 108 ASP B C 1
ATOM 2282 O O . ASP B 1 108 ? 5.324 -17.797 11.109 1 98.06 108 ASP B O 1
ATOM 2286 N N . TRP B 1 109 ? 3.656 -17.781 9.609 1 98.69 109 TRP B N 1
ATOM 2287 C CA . TRP B 1 109 ? 4.156 -18.969 8.922 1 98.69 109 TRP B CA 1
ATOM 2288 C C . TRP B 1 109 ? 5.539 -18.703 8.328 1 98.69 109 TRP B C 1
ATOM 2290 O O . TRP B 1 109 ? 6.434 -19.547 8.445 1 98.69 109 TRP B O 1
ATOM 2300 N N . LEU B 1 110 ? 5.707 -17.547 7.703 1 98.56 110 LEU B N 1
ATOM 2301 C CA . LEU B 1 110 ? 6.996 -17.188 7.125 1 98.56 110 LEU B CA 1
ATOM 2302 C C . LEU B 1 110 ? 8.078 -17.156 8.195 1 98.56 110 LEU B C 1
ATOM 2304 O O . LEU B 1 110 ? 9.164 -17.719 8.008 1 98.56 110 LEU B O 1
ATOM 2308 N N . ARG B 1 111 ? 7.781 -16.594 9.312 1 97.75 111 ARG B N 1
ATOM 2309 C CA . ARG B 1 111 ? 8.75 -16.469 10.398 1 97.75 111 ARG B CA 1
ATOM 2310 C C . ARG B 1 111 ? 9.047 -17.828 11.031 1 97.75 111 ARG B C 1
ATOM 2312 O O . ARG B 1 111 ? 10.195 -18.141 11.336 1 97.75 111 ARG B O 1
ATOM 2319 N N . ALA B 1 112 ? 8.055 -18.578 11.219 1 97.94 112 ALA B N 1
ATOM 2320 C CA . ALA B 1 112 ? 8.203 -19.906 11.828 1 97.94 112 ALA B CA 1
ATOM 2321 C C . ALA B 1 112 ? 9.078 -20.812 10.977 1 97.94 112 ALA B C 1
ATOM 2323 O O . ALA B 1 112 ? 9.727 -21.719 11.484 1 97.94 112 ALA B O 1
ATOM 2324 N N . ASN B 1 113 ? 9.117 -20.531 9.734 1 97.31 113 ASN B N 1
ATOM 2325 C CA . ASN B 1 113 ? 9.906 -21.344 8.812 1 97.31 113 ASN B CA 1
ATOM 2326 C C . ASN B 1 113 ? 11.195 -20.641 8.406 1 97.31 113 ASN B C 1
ATOM 2328 O O . ASN B 1 113 ? 11.828 -21.016 7.418 1 97.31 113 ASN B O 1
ATOM 2332 N N . ASP B 1 114 ? 11.516 -19.547 9.086 1 96.81 114 ASP B N 1
ATOM 2333 C CA . ASP B 1 114 ? 12.773 -18.812 8.969 1 96.81 114 ASP B CA 1
ATOM 2334 C C . ASP B 1 114 ? 12.953 -18.25 7.566 1 96.81 114 ASP B C 1
ATOM 2336 O O . ASP B 1 114 ? 14.055 -18.297 7.008 1 96.81 114 ASP B O 1
ATOM 2340 N N . HIS B 1 115 ? 11.828 -17.828 6.988 1 97.56 115 HIS B N 1
ATOM 2341 C CA . HIS B 1 115 ? 11.891 -17.125 5.711 1 97.56 115 HIS B CA 1
ATOM 2342 C C . HIS B 1 115 ? 11.969 -15.617 5.914 1 97.56 115 HIS B C 1
ATOM 2344 O O . HIS B 1 115 ? 11.109 -15.031 6.586 1 97.56 115 HIS B O 1
ATOM 2350 N N . ASP B 1 116 ? 12.961 -15.008 5.316 1 97.56 116 ASP B N 1
ATOM 2351 C CA . ASP B 1 116 ? 13.078 -13.562 5.43 1 97.56 116 ASP B CA 1
ATOM 2352 C C . ASP B 1 116 ? 12.992 -12.891 4.059 1 97.56 116 ASP B C 1
ATOM 2354 O O . ASP B 1 116 ? 13.016 -11.664 3.957 1 97.56 116 ASP B O 1
ATOM 2358 N N . ARG B 1 117 ? 12.938 -13.68 3.021 1 98.44 117 ARG B N 1
ATOM 2359 C CA . ARG B 1 117 ? 12.75 -13.234 1.643 1 98.44 117 ARG B CA 1
ATOM 2360 C C . ARG B 1 117 ? 11.508 -13.875 1.028 1 98.44 117 ARG B C 1
ATOM 2362 O O . ARG B 1 117 ? 11.172 -15.023 1.334 1 98.44 117 ARG B O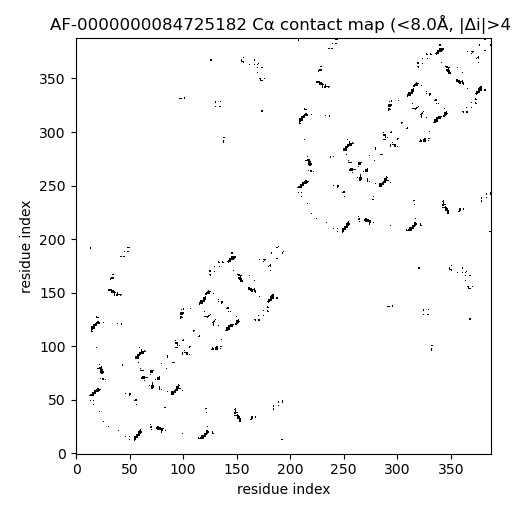 1
ATOM 2369 N N . ILE B 1 118 ? 10.852 -13.125 0.182 1 98.88 118 ILE B N 1
ATOM 2370 C CA . ILE B 1 118 ? 9.742 -13.711 -0.562 1 98.88 118 ILE B CA 1
ATOM 2371 C C . ILE B 1 118 ? 9.75 -13.195 -2 1 98.88 118 ILE B C 1
ATOM 2373 O O . ILE B 1 118 ? 10.289 -12.125 -2.275 1 98.88 118 ILE B O 1
ATOM 2377 N N . VAL B 1 119 ? 9.227 -13.977 -2.895 1 98.94 119 VAL B N 1
ATOM 2378 C CA . VAL B 1 119 ? 8.961 -13.609 -4.281 1 98.94 119 VAL B CA 1
ATOM 2379 C C . VAL B 1 119 ? 7.457 -13.508 -4.516 1 98.94 119 VAL B C 1
ATOM 2381 O O . VAL B 1 119 ? 6.719 -14.453 -4.234 1 98.94 119 VAL B O 1
ATOM 2384 N N . VAL B 1 120 ? 7.016 -12.375 -5.055 1 99 120 VAL B N 1
ATOM 2385 C CA . VAL B 1 120 ? 5.586 -12.117 -5.137 1 99 120 VAL B CA 1
ATOM 2386 C C . VAL B 1 120 ? 5.168 -11.977 -6.598 1 99 120 VAL B C 1
ATOM 2388 O O . VAL B 1 120 ? 5.832 -11.289 -7.379 1 99 120 VAL B O 1
ATOM 2391 N N . CYS B 1 121 ? 4.102 -12.648 -6.953 1 98.81 121 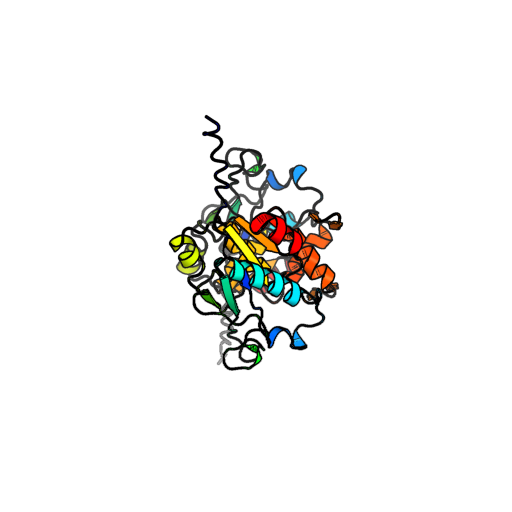CYS B N 1
ATOM 2392 C CA . CYS B 1 121 ? 3.369 -12.586 -8.211 1 98.81 121 CYS B CA 1
ATOM 2393 C C . CYS B 1 121 ? 1.871 -12.461 -7.965 1 98.81 121 CYS B C 1
ATOM 2395 O O . CYS B 1 121 ? 1.397 -12.719 -6.855 1 98.81 121 CYS B O 1
ATOM 2397 N N . GLY B 1 122 ? 1.195 -12.039 -9.047 1 98.94 122 GLY B N 1
ATOM 2398 C CA . GLY B 1 122 ? -0.238 -12.211 -8.875 1 98.94 122 GLY B CA 1
ATOM 2399 C C . GLY B 1 122 ? -1.044 -11.023 -9.367 1 98.94 122 GLY B C 1
ATOM 2400 O O . GLY B 1 122 ? -0.583 -10.266 -10.219 1 98.94 122 GLY B O 1
ATOM 2401 N N . LEU B 1 123 ? -2.303 -10.945 -8.852 1 98.88 123 LEU B N 1
ATOM 2402 C CA . LEU B 1 123 ? -3.303 -9.984 -9.297 1 98.88 123 LEU B CA 1
ATOM 2403 C C . LEU B 1 123 ? -3.906 -9.242 -8.102 1 98.88 123 LEU B C 1
ATOM 2405 O O . LEU B 1 123 ? -4.176 -9.852 -7.066 1 98.88 123 LEU B O 1
ATOM 2409 N N . THR B 1 124 ? -4.195 -7.965 -8.281 1 98.75 124 THR B N 1
ATOM 2410 C CA . THR B 1 124 ? -3.67 -7.113 -9.344 1 98.75 124 THR B CA 1
ATOM 2411 C C . THR B 1 124 ? -2.516 -6.258 -8.828 1 98.75 124 THR B C 1
ATOM 2413 O O . THR B 1 124 ? -2.383 -6.043 -7.625 1 98.75 124 THR B O 1
ATOM 2416 N N . THR B 1 125 ? -1.696 -5.77 -9.672 1 98.94 125 THR B N 1
ATOM 2417 C CA . THR B 1 125 ? -0.456 -5.094 -9.305 1 98.94 125 THR B CA 1
ATOM 2418 C C . THR B 1 125 ? -0.728 -3.955 -8.328 1 98.94 125 THR B C 1
ATOM 2420 O O . THR B 1 125 ? -0.05 -3.83 -7.309 1 98.94 125 THR B O 1
ATOM 2423 N N . ASP B 1 126 ? -1.76 -3.176 -8.57 1 98.94 126 ASP B N 1
ATOM 2424 C CA . ASP B 1 126 ? -1.969 -1.931 -7.836 1 98.94 126 ASP B CA 1
ATOM 2425 C C . ASP B 1 126 ? -2.785 -2.17 -6.566 1 98.94 126 ASP B C 1
ATOM 2427 O O . ASP B 1 126 ? -2.859 -1.3 -5.695 1 98.94 126 ASP B O 1
ATOM 2431 N N . HIS B 1 127 ? -3.438 -3.324 -6.391 1 98.81 127 HIS B N 1
ATOM 2432 C CA . HIS B 1 127 ? -4.277 -3.572 -5.223 1 98.81 127 HIS B CA 1
ATOM 2433 C C . HIS B 1 127 ? -3.674 -4.656 -4.332 1 98.81 127 HIS B C 1
ATOM 2435 O O . HIS B 1 127 ? -2.734 -4.391 -3.578 1 98.81 127 HIS B O 1
ATOM 2441 N N . CYS B 1 128 ? -4.062 -5.863 -4.516 1 98.94 128 CYS B N 1
ATOM 2442 C CA . CYS B 1 128 ? -3.672 -6.914 -3.586 1 98.94 128 CYS B CA 1
ATOM 2443 C C . CYS B 1 128 ? -2.168 -7.164 -3.641 1 98.94 128 CYS B C 1
ATOM 2445 O O . CYS B 1 128 ? -1.538 -7.41 -2.611 1 98.94 128 CYS B O 1
ATOM 2447 N N . VAL B 1 129 ? -1.558 -7.074 -4.797 1 99 129 VAL B N 1
ATOM 2448 C CA . VAL B 1 129 ? -0.123 -7.301 -4.938 1 99 129 VAL B CA 1
ATOM 2449 C C . VAL B 1 129 ? 0.647 -6.18 -4.246 1 99 129 VAL B C 1
ATOM 2451 O O . VAL B 1 129 ? 1.536 -6.438 -3.432 1 99 129 VAL B O 1
ATOM 2454 N N . SER B 1 130 ? 0.29 -4.965 -4.566 1 99 130 SER B N 1
ATOM 2455 C CA . SER B 1 130 ? 0.949 -3.816 -3.953 1 99 130 SER B CA 1
ATOM 2456 C C . SER B 1 130 ? 0.776 -3.82 -2.439 1 99 130 SER B C 1
ATOM 2458 O O . SER B 1 130 ? 1.734 -3.59 -1.698 1 99 130 SER B O 1
ATOM 2460 N N . THR B 1 131 ? -0.424 -4.125 -1.979 1 98.94 131 THR B N 1
ATOM 2461 C CA . THR B 1 131 ? -0.701 -4.109 -0.546 1 98.94 131 THR B CA 1
ATOM 2462 C C . THR B 1 131 ? 0.083 -5.207 0.169 1 98.94 131 THR B C 1
ATOM 2464 O O . THR B 1 131 ? 0.704 -4.957 1.205 1 98.94 131 THR B O 1
ATOM 2467 N N . THR B 1 132 ? 0.112 -6.387 -0.391 1 99 132 THR B N 1
ATOM 2468 C CA . THR B 1 132 ? 0.875 -7.496 0.173 1 99 132 THR B CA 1
ATOM 2469 C C . THR B 1 132 ? 2.365 -7.168 0.199 1 99 132 THR B C 1
ATOM 2471 O O . THR B 1 132 ? 3.045 -7.418 1.197 1 99 132 THR B O 1
ATOM 2474 N N . THR B 1 133 ? 2.867 -6.586 -0.87 1 99 133 THR B N 1
ATOM 2475 C CA . THR B 1 133 ? 4.273 -6.227 -0.997 1 99 133 THR B CA 1
ATOM 2476 C C . THR B 1 133 ? 4.668 -5.195 0.059 1 99 133 THR B C 1
ATOM 2478 O O . THR B 1 133 ? 5.664 -5.371 0.765 1 99 133 THR B O 1
ATOM 2481 N N . ARG B 1 134 ? 3.904 -4.164 0.21 1 98.94 134 ARG B N 1
ATOM 2482 C CA . ARG B 1 134 ? 4.164 -3.117 1.192 1 98.94 134 ARG B CA 1
ATOM 2483 C C . ARG B 1 134 ? 4.145 -3.68 2.609 1 98.94 134 ARG B C 1
ATOM 2485 O O . ARG B 1 134 ? 5.02 -3.369 3.418 1 98.94 134 ARG B O 1
ATOM 2492 N N . MET B 1 135 ? 3.174 -4.492 2.881 1 98.75 135 MET B N 1
ATOM 2493 C CA . MET B 1 135 ? 3.008 -5.039 4.227 1 98.75 135 MET B CA 1
ATOM 2494 C C . MET B 1 135 ? 4.148 -5.984 4.574 1 98.75 135 MET B C 1
ATOM 2496 O O . MET B 1 135 ? 4.645 -5.977 5.703 1 98.75 135 MET B O 1
ATOM 2500 N N . ALA B 1 136 ? 4.531 -6.754 3.604 1 98.94 136 ALA B N 1
ATOM 2501 C CA . ALA B 1 136 ? 5.66 -7.652 3.834 1 98.94 136 ALA B CA 1
ATOM 2502 C C . ALA B 1 136 ? 6.941 -6.867 4.094 1 98.94 136 ALA B C 1
ATOM 2504 O O . ALA B 1 136 ? 7.637 -7.109 5.082 1 98.94 136 ALA B O 1
ATOM 2505 N N . GLU B 1 137 ? 7.234 -5.926 3.248 1 98.88 137 GLU B N 1
ATOM 2506 C CA . GLU B 1 137 ? 8.461 -5.148 3.391 1 98.88 137 GLU B CA 1
ATOM 2507 C C . GLU B 1 137 ? 8.477 -4.379 4.707 1 98.88 137 GLU B C 1
ATOM 2509 O O . GLU B 1 137 ? 9.492 -4.348 5.406 1 98.88 137 GLU B O 1
ATOM 2514 N N . ASN B 1 138 ? 7.352 -3.773 5.055 1 98.81 138 ASN B N 1
ATOM 2515 C CA . ASN B 1 138 ? 7.273 -3 6.289 1 98.81 138 ASN B CA 1
ATOM 2516 C C . ASN B 1 138 ? 7.398 -3.893 7.52 1 98.81 138 ASN B C 1
ATOM 2518 O O . ASN B 1 138 ? 7.594 -3.4 8.633 1 98.81 138 ASN B O 1
ATOM 2522 N N . ARG B 1 139 ? 7.316 -5.164 7.359 1 98.06 139 ARG B N 1
ATOM 2523 C CA . ARG B 1 139 ? 7.5 -6.105 8.461 1 98.06 139 ARG B CA 1
ATOM 2524 C C . ARG B 1 139 ? 8.906 -6.703 8.438 1 98.06 139 ARG B C 1
ATOM 2526 O O . ARG B 1 139 ? 9.203 -7.613 9.211 1 98.06 139 ARG B O 1
ATOM 2533 N N . GLY B 1 140 ? 9.695 -6.25 7.5 1 98 140 GLY B N 1
ATOM 2534 C CA . GLY B 1 140 ? 11.109 -6.594 7.508 1 98 140 GLY B CA 1
ATOM 2535 C C . GLY B 1 140 ? 11.469 -7.66 6.492 1 98 140 GLY B C 1
ATOM 2536 O O . GLY B 1 140 ? 12.609 -8.125 6.445 1 98 140 GLY B O 1
ATOM 2537 N N . PHE B 1 141 ? 10.57 -8.109 5.645 1 98.69 141 PHE B N 1
ATOM 2538 C CA . PHE B 1 141 ? 10.891 -9.086 4.609 1 98.69 141 PHE B CA 1
ATOM 2539 C C . PHE B 1 141 ? 11.555 -8.406 3.416 1 98.69 141 PHE B C 1
ATOM 2541 O O . PHE B 1 141 ? 11.219 -7.277 3.064 1 98.69 141 PHE B O 1
ATOM 2548 N N . ASP B 1 142 ? 12.492 -9.117 2.875 1 98.62 142 ASP B N 1
ATOM 2549 C CA . ASP B 1 142 ? 13.055 -8.734 1.585 1 98.62 142 ASP B CA 1
ATOM 2550 C C . ASP B 1 142 ? 12.188 -9.234 0.433 1 98.62 142 ASP B C 1
ATOM 2552 O O . ASP B 1 142 ? 12.062 -10.445 0.223 1 98.62 142 ASP B O 1
ATOM 2556 N N . VAL B 1 143 ? 11.602 -8.336 -0.365 1 98.94 143 VAL B N 1
ATOM 2557 C CA . VAL B 1 143 ? 10.57 -8.719 -1.332 1 98.94 143 VAL B CA 1
ATOM 2558 C C . VAL B 1 143 ? 11.117 -8.562 -2.75 1 98.94 143 VAL B C 1
ATOM 2560 O O . VAL B 1 143 ? 11.664 -7.512 -3.098 1 98.94 143 VAL B O 1
ATOM 2563 N N . THR B 1 144 ? 11.023 -9.586 -3.492 1 98.94 144 THR B N 1
ATOM 2564 C CA . THR B 1 144 ? 11.148 -9.523 -4.945 1 98.94 144 THR B CA 1
ATOM 2565 C C . THR B 1 144 ? 9.781 -9.578 -5.613 1 98.94 144 THR B C 1
ATOM 2567 O O . THR B 1 144 ? 8.977 -10.469 -5.324 1 98.94 144 THR B O 1
ATOM 2570 N N . LEU B 1 145 ? 9.492 -8.578 -6.445 1 99 145 LEU B N 1
ATOM 2571 C CA . LEU B 1 145 ? 8.234 -8.508 -7.18 1 99 145 LEU B CA 1
ATOM 2572 C C . LEU B 1 145 ? 8.445 -8.805 -8.656 1 99 145 LEU B C 1
ATOM 2574 O O . LEU B 1 145 ? 9.32 -8.211 -9.297 1 99 145 LEU B O 1
ATOM 2578 N N . VAL B 1 146 ? 7.672 -9.727 -9.164 1 99 146 VAL B N 1
ATOM 2579 C CA . VAL B 1 146 ? 7.883 -10.164 -10.539 1 99 146 VAL B CA 1
ATOM 2580 C C . VAL B 1 146 ? 6.957 -9.398 -11.477 1 99 146 VAL B C 1
ATOM 2582 O O . VAL B 1 146 ? 5.781 -9.742 -11.625 1 99 146 VAL B O 1
ATOM 2585 N N . ALA B 1 147 ? 7.504 -8.492 -12.195 1 98.94 147 ALA B N 1
ATOM 2586 C CA . ALA B 1 147 ? 6.754 -7.488 -12.938 1 98.94 147 ALA B CA 1
ATOM 2587 C C . ALA B 1 147 ? 5.887 -8.133 -14.016 1 98.94 147 ALA B C 1
ATOM 2589 O O . ALA B 1 147 ? 4.75 -7.707 -14.242 1 98.94 147 ALA B O 1
ATOM 2590 N N . ASP B 1 148 ? 6.418 -9.125 -14.695 1 98.94 148 ASP B N 1
ATOM 2591 C CA . ASP B 1 148 ? 5.699 -9.672 -15.836 1 98.94 148 ASP B CA 1
ATOM 2592 C C . ASP B 1 148 ? 4.859 -10.883 -15.43 1 98.94 148 ASP B C 1
ATOM 2594 O O . ASP B 1 148 ? 4.238 -11.531 -16.266 1 98.94 148 ASP B O 1
ATOM 2598 N N . ALA B 1 149 ? 4.836 -11.25 -14.133 1 98.94 149 ALA B N 1
ATOM 2599 C CA . ALA B 1 149 ? 3.902 -12.227 -13.57 1 98.94 149 ALA B CA 1
ATOM 2600 C C . ALA B 1 149 ? 2.859 -11.547 -12.695 1 98.94 149 ALA B C 1
ATOM 2602 O O . ALA B 1 149 ? 2.34 -12.148 -11.75 1 98.94 149 ALA B O 1
ATOM 2603 N N . THR B 1 150 ? 2.662 -10.273 -12.906 1 98.94 150 THR B N 1
ATOM 2604 C CA . THR B 1 150 ? 1.598 -9.461 -12.328 1 98.94 150 THR B CA 1
ATOM 2605 C C . THR B 1 150 ? 0.846 -8.703 -13.422 1 98.94 150 THR B C 1
ATOM 2607 O O . THR B 1 150 ? 1.345 -8.562 -14.539 1 98.94 150 THR B O 1
ATOM 2610 N N . ALA B 1 151 ? -0.324 -8.328 -13.086 1 98.94 151 ALA B N 1
ATOM 2611 C CA . ALA B 1 151 ? -1.139 -7.57 -14.031 1 98.94 151 ALA B CA 1
ATOM 2612 C C . ALA B 1 151 ? -2.098 -6.637 -13.297 1 98.94 151 ALA B C 1
ATOM 2614 O O . ALA B 1 151 ? -2.291 -6.758 -12.086 1 98.94 151 ALA B O 1
ATOM 2615 N N . ALA B 1 152 ? -2.584 -5.656 -14.047 1 98.94 152 ALA B N 1
ATOM 2616 C CA . ALA B 1 152 ? -3.541 -4.684 -13.523 1 98.94 152 ALA B CA 1
ATOM 2617 C C . ALA B 1 152 ? -4.668 -4.434 -14.516 1 98.94 152 ALA B C 1
ATOM 2619 O O . ALA B 1 152 ? -4.574 -4.828 -15.68 1 98.94 152 ALA B O 1
ATOM 2620 N N . PHE B 1 153 ? -5.719 -3.848 -14.055 1 98.88 153 PHE B N 1
ATOM 2621 C CA . PHE B 1 153 ? -6.824 -3.381 -14.883 1 98.88 153 PHE B CA 1
ATOM 2622 C C . PHE B 1 153 ? -6.816 -1.861 -14.984 1 98.88 153 PHE B C 1
ATOM 2624 O O . PHE B 1 153 ? -6.164 -1.181 -14.195 1 98.88 153 PHE B O 1
ATOM 2631 N N . ASP B 1 154 ? -7.508 -1.381 -16.031 1 98.81 154 ASP B N 1
ATOM 2632 C CA . ASP B 1 154 ? -7.668 0.067 -16.125 1 98.81 154 ASP B CA 1
ATOM 2633 C C . ASP B 1 154 ? -8.43 0.62 -14.93 1 98.81 154 ASP B C 1
ATOM 2635 O O . ASP B 1 154 ? -9.086 -0.131 -14.211 1 98.81 154 ASP B O 1
ATOM 2639 N N . ARG B 1 155 ? -8.203 1.97 -14.68 1 98.19 155 ARG B N 1
ATOM 2640 C CA . ARG B 1 155 ? -8.875 2.67 -13.594 1 98.19 155 ARG B CA 1
ATOM 2641 C C . ARG B 1 155 ? -9.328 4.059 -14.031 1 98.19 155 ARG B C 1
ATOM 2643 O O . ARG B 1 155 ? -8.781 4.625 -14.984 1 98.19 155 ARG B O 1
ATOM 2650 N N . SER B 1 156 ? -10.344 4.504 -13.352 1 97.31 156 SER B N 1
ATOM 2651 C CA . SER B 1 156 ? -10.781 5.887 -13.523 1 97.31 156 SER B CA 1
ATOM 2652 C C . SER B 1 156 ? -10.867 6.609 -12.18 1 97.31 156 SER B C 1
ATOM 2654 O O . SER B 1 156 ? -11.273 6.02 -11.18 1 97.31 156 SER B O 1
ATOM 2656 N N . TYR B 1 157 ? -10.414 7.867 -12.234 1 97.31 157 TYR B N 1
ATOM 2657 C CA . TYR B 1 157 ? -10.477 8.719 -11.055 1 97.31 157 TYR B CA 1
ATOM 2658 C C . TYR B 1 157 ? -10.648 10.18 -11.445 1 97.31 157 TYR B C 1
ATOM 2660 O O . TYR B 1 157 ? -9.914 10.695 -12.289 1 97.31 157 TYR B O 1
ATOM 2668 N N . ASP B 1 158 ? -11.617 10.805 -10.82 1 96.38 158 ASP B N 1
ATOM 2669 C CA . ASP B 1 158 ? -11.852 12.234 -10.977 1 96.38 158 ASP B CA 1
ATOM 2670 C C . ASP B 1 158 ? -11.914 12.633 -12.453 1 96.38 158 ASP B C 1
ATOM 2672 O O . ASP B 1 158 ? -11.25 13.578 -12.875 1 96.38 158 ASP B O 1
ATOM 2676 N N . GLY B 1 159 ? -12.547 11.875 -13.18 1 96.94 159 GLY B N 1
ATOM 2677 C CA . GLY B 1 159 ? -12.805 12.164 -14.578 1 96.94 159 GLY B CA 1
ATOM 2678 C C . GLY B 1 159 ? -11.68 11.719 -15.492 1 96.94 159 GLY B C 1
ATOM 2679 O O . GLY B 1 159 ? -11.773 11.875 -16.719 1 96.94 159 GLY B O 1
ATOM 2680 N N . GLU B 1 160 ? -10.656 11.211 -14.961 1 97.75 160 GLU B N 1
ATOM 2681 C CA . GLU B 1 160 ? -9.516 10.75 -15.758 1 97.75 160 GLU B CA 1
ATOM 2682 C C . GLU B 1 160 ? -9.469 9.227 -15.836 1 97.75 160 GLU B C 1
ATOM 2684 O O . GLU B 1 160 ? -9.719 8.547 -14.844 1 97.75 160 GLU B O 1
ATOM 2689 N N . HIS B 1 161 ? -9.18 8.734 -17.047 1 98.25 161 HIS B N 1
ATOM 2690 C CA . HIS B 1 161 ? -9.023 7.305 -17.281 1 98.25 161 HIS B CA 1
ATOM 2691 C C . HIS B 1 161 ? -7.547 6.926 -17.406 1 98.25 161 HIS B C 1
ATOM 2693 O O . HIS B 1 161 ? -6.793 7.582 -18.125 1 98.25 161 HIS B O 1
ATOM 2699 N N . PHE B 1 162 ? -7.156 5.934 -16.703 1 98.62 162 PHE B N 1
ATOM 2700 C CA . PHE B 1 162 ? -5.824 5.344 -16.797 1 98.62 162 PHE B CA 1
ATOM 2701 C C . PHE B 1 162 ? -5.898 3.936 -17.375 1 98.62 162 PHE B C 1
ATOM 2703 O O . PHE B 1 162 ? -6.551 3.059 -16.797 1 98.62 162 PHE B O 1
ATOM 2710 N N . ASP B 1 163 ? -5.191 3.715 -18.484 1 98.75 163 ASP B N 1
ATOM 2711 C CA . ASP B 1 163 ? -5.215 2.377 -19.062 1 98.75 163 ASP B CA 1
ATOM 2712 C C . ASP B 1 163 ? -4.449 1.384 -18.188 1 98.75 163 ASP B C 1
ATOM 2714 O O . ASP B 1 163 ? -3.691 1.784 -17.312 1 98.75 163 ASP B O 1
ATOM 2718 N N . ALA B 1 164 ? -4.676 0.155 -18.406 1 98.88 164 ALA B N 1
ATOM 2719 C CA . ALA B 1 164 ? -4.137 -0.913 -17.562 1 98.88 164 ALA B CA 1
ATOM 2720 C C . ALA B 1 164 ? -2.611 -0.865 -17.531 1 98.88 164 ALA B C 1
ATOM 2722 O O . ALA B 1 164 ? -2.002 -1.134 -16.5 1 98.88 164 ALA B O 1
ATOM 2723 N N . ASP B 1 165 ? -2.014 -0.54 -18.625 1 98.75 165 ASP B N 1
ATOM 2724 C CA . ASP B 1 165 ? -0.558 -0.457 -18.672 1 98.75 165 ASP B CA 1
ATOM 2725 C C . ASP B 1 165 ? -0.045 0.652 -17.75 1 98.75 165 ASP B C 1
ATOM 2727 O O . ASP B 1 165 ? 0.93 0.461 -17.016 1 98.75 165 ASP B O 1
ATOM 2731 N N . THR B 1 166 ? -0.708 1.783 -17.797 1 98.5 166 THR B N 1
ATOM 2732 C CA . THR B 1 166 ? -0.324 2.898 -16.938 1 98.5 166 THR B CA 1
ATOM 2733 C C . THR B 1 166 ? -0.51 2.537 -15.461 1 98.5 166 THR B C 1
ATOM 2735 O O . THR B 1 166 ? 0.37 2.793 -14.641 1 98.5 166 THR B O 1
ATOM 2738 N N . VAL B 1 167 ? -1.635 1.908 -15.156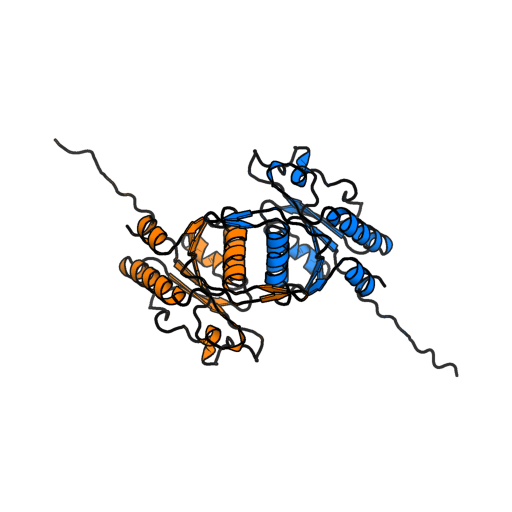 1 98.88 167 VAL B N 1
ATOM 2739 C CA . VAL B 1 167 ? -1.909 1.477 -13.789 1 98.88 167 VAL B CA 1
ATOM 2740 C C . VAL B 1 167 ? -0.818 0.515 -13.32 1 98.88 167 VAL B C 1
ATOM 2742 O O . VAL B 1 167 ? -0.26 0.682 -12.234 1 98.88 167 VAL B O 1
ATOM 2745 N N . HIS B 1 168 ? -0.447 -0.376 -14.172 1 98.94 168 HIS B N 1
ATOM 2746 C CA . HIS B 1 168 ? 0.565 -1.385 -13.875 1 98.94 168 HIS B CA 1
ATOM 2747 C C . HIS B 1 168 ? 1.939 -0.75 -13.695 1 98.94 168 HIS B C 1
ATOM 2749 O O . HIS B 1 168 ? 2.588 -0.947 -12.664 1 98.94 168 HIS B O 1
ATOM 2755 N N . ARG B 1 169 ? 2.338 0.08 -14.562 1 98.81 169 ARG B N 1
ATOM 2756 C CA . ARG B 1 169 ? 3.686 0.638 -14.562 1 98.81 169 ARG B CA 1
ATOM 2757 C C . ARG B 1 169 ? 3.869 1.624 -13.406 1 98.81 169 ARG B C 1
ATOM 2759 O O . ARG B 1 169 ? 4.938 1.685 -12.805 1 98.81 169 ARG B O 1
ATOM 2766 N N . THR B 1 170 ? 2.857 2.355 -13.148 1 98.88 170 THR B N 1
ATOM 2767 C CA . THR B 1 170 ? 2.988 3.299 -12.047 1 98.88 170 THR B CA 1
ATOM 2768 C C . THR B 1 170 ? 2.982 2.566 -10.703 1 98.88 170 THR B C 1
ATOM 2770 O O . THR B 1 170 ? 3.701 2.949 -9.781 1 98.88 170 THR B O 1
ATOM 2773 N N . ALA B 1 171 ? 2.189 1.512 -10.617 1 98.94 171 ALA B N 1
ATOM 2774 C CA . ALA B 1 171 ? 2.244 0.702 -9.398 1 98.94 171 ALA B CA 1
ATOM 2775 C C . ALA B 1 171 ? 3.641 0.127 -9.188 1 98.94 171 ALA B C 1
ATOM 2777 O O . ALA B 1 171 ? 4.164 0.155 -8.07 1 98.94 171 ALA B O 1
ATOM 2778 N N . LEU B 1 172 ? 4.238 -0.334 -10.242 1 98.94 172 LEU B N 1
ATOM 2779 C CA . LEU B 1 172 ? 5.598 -0.856 -10.141 1 98.94 172 LEU B CA 1
ATOM 2780 C C . LEU B 1 172 ? 6.578 0.249 -9.766 1 98.94 172 LEU B C 1
ATOM 2782 O O . LEU B 1 172 ? 7.465 0.038 -8.93 1 98.94 172 LEU B O 1
ATOM 2786 N N . ALA B 1 173 ? 6.398 1.384 -10.297 1 98.88 173 ALA B N 1
ATOM 2787 C CA . ALA B 1 173 ? 7.281 2.512 -10 1 98.88 173 ALA B CA 1
ATOM 2788 C C . ALA B 1 173 ? 7.172 2.926 -8.539 1 98.88 173 ALA B C 1
ATOM 2790 O O . ALA B 1 173 ? 8.164 3.303 -7.918 1 98.88 173 ALA B O 1
ATOM 2791 N N . HIS B 1 174 ? 5.945 2.836 -8.016 1 98.88 174 HIS B N 1
ATOM 2792 C CA . HIS B 1 174 ? 5.727 3.17 -6.617 1 98.88 174 HIS B CA 1
ATOM 2793 C C . HIS B 1 174 ? 6.461 2.199 -5.699 1 98.88 174 HIS B C 1
ATOM 2795 O O . HIS B 1 174 ? 6.91 2.582 -4.617 1 98.88 174 HIS B O 1
ATOM 2801 N N . LEU B 1 175 ? 6.637 0.983 -6.117 1 98.94 175 LEU B N 1
ATOM 2802 C CA . LEU B 1 175 ? 7.141 -0.083 -5.258 1 98.94 175 LEU B CA 1
ATOM 2803 C C . LEU B 1 175 ? 8.648 -0.241 -5.414 1 98.94 175 LEU B C 1
ATOM 2805 O O . LEU B 1 175 ? 9.344 -0.585 -4.457 1 98.94 175 LEU B O 1
ATOM 2809 N N . ALA B 1 176 ? 9.148 0.02 -6.582 1 98.88 176 ALA B N 1
ATOM 2810 C CA . ALA B 1 176 ? 10.523 -0.299 -6.934 1 98.88 176 ALA B CA 1
ATOM 2811 C C . ALA B 1 176 ? 11.508 0.518 -6.102 1 98.88 176 ALA B C 1
ATOM 2813 O O . ALA B 1 176 ? 11.414 1.747 -6.051 1 98.88 176 ALA B O 1
ATOM 2814 N N . GLY B 1 177 ? 12.398 -0.189 -5.438 1 97.5 177 GLY B N 1
ATOM 2815 C CA . GLY B 1 177 ? 13.461 0.466 -4.699 1 97.5 177 GLY B CA 1
ATOM 2816 C C . GLY B 1 177 ? 13.062 0.852 -3.287 1 97.5 177 GLY B C 1
ATOM 2817 O O . GLY B 1 177 ? 13.922 1.095 -2.436 1 97.5 177 GLY B O 1
ATOM 2818 N N . GLU B 1 178 ? 11.789 0.928 -3.045 1 97.88 178 GLU B N 1
ATOM 2819 C CA . GLU B 1 178 ? 11.289 1.302 -1.725 1 97.88 178 GLU B CA 1
ATOM 2820 C C . GLU B 1 178 ? 10.703 0.097 -0.995 1 97.88 178 GLU B C 1
ATOM 2822 O O . GLU B 1 178 ? 10.977 -0.113 0.188 1 97.88 178 GLU B O 1
ATOM 2827 N N . PHE B 1 179 ? 9.984 -0.731 -1.747 1 98.81 179 PHE B N 1
ATOM 2828 C CA . PHE B 1 179 ? 9.273 -1.84 -1.12 1 98.81 179 PHE B CA 1
ATOM 2829 C C . PHE B 1 179 ? 9.773 -3.176 -1.66 1 98.81 179 PHE B C 1
ATOM 2831 O O . PHE B 1 179 ? 9.609 -4.215 -1.016 1 98.81 179 PHE B O 1
ATOM 2838 N N . ALA B 1 180 ? 10.32 -3.129 -2.865 1 98.94 180 ALA B N 1
ATOM 2839 C CA . ALA B 1 180 ? 10.68 -4.387 -3.514 1 98.94 180 ALA B CA 1
ATOM 2840 C C . ALA B 1 180 ? 11.789 -4.172 -4.543 1 98.94 180 ALA B C 1
ATOM 2842 O O . ALA B 1 180 ? 11.93 -3.08 -5.098 1 98.94 180 ALA B O 1
ATOM 2843 N N . THR B 1 181 ? 12.547 -5.215 -4.711 1 98.81 181 THR B N 1
ATOM 2844 C CA . THR B 1 181 ? 13.266 -5.379 -5.973 1 98.81 181 THR B CA 1
ATOM 2845 C C . THR B 1 181 ? 12.328 -5.914 -7.055 1 98.81 181 THR B C 1
ATOM 2847 O O . THR B 1 181 ? 11.703 -6.961 -6.887 1 98.81 181 THR B O 1
ATOM 2850 N N . VAL B 1 182 ? 12.242 -5.18 -8.172 1 98.94 182 VAL B N 1
ATOM 2851 C CA . VAL B 1 182 ? 11.328 -5.574 -9.234 1 98.94 182 VAL B CA 1
ATOM 2852 C C . VAL B 1 182 ? 12.109 -6.191 -10.391 1 98.94 182 VAL B C 1
ATOM 2854 O O . VAL B 1 182 ? 13.039 -5.578 -10.914 1 98.94 182 VAL B O 1
ATOM 2857 N N . LEU B 1 183 ? 11.75 -7.383 -10.688 1 98.81 183 LEU B N 1
ATOM 2858 C CA . LEU B 1 183 ? 12.398 -8.133 -11.758 1 98.81 183 LEU B CA 1
ATOM 2859 C C . LEU B 1 183 ? 11.367 -8.812 -12.656 1 98.81 183 LEU B C 1
ATOM 2861 O O . LEU B 1 183 ? 10.195 -8.922 -12.281 1 98.81 183 LEU B O 1
ATOM 2865 N N . ASP B 1 184 ? 11.789 -9.195 -13.852 1 98.75 184 ASP B N 1
ATOM 2866 C CA . ASP B 1 184 ? 10.93 -10.086 -14.633 1 98.75 184 ASP B CA 1
ATOM 2867 C C . ASP B 1 184 ? 11.211 -11.547 -14.305 1 98.75 184 ASP B C 1
ATOM 2869 O O . ASP B 1 184 ? 12.141 -11.852 -13.555 1 98.75 184 ASP B O 1
ATOM 2873 N N . ALA B 1 185 ? 10.391 -12.445 -14.805 1 98.88 185 ALA B N 1
ATOM 2874 C CA . ALA B 1 185 ? 10.477 -13.859 -14.477 1 98.88 185 ALA B CA 1
ATOM 2875 C C . ALA B 1 185 ? 11.82 -14.445 -14.891 1 98.88 185 ALA B C 1
ATOM 2877 O O . ALA B 1 185 ? 12.422 -15.219 -14.148 1 98.88 185 ALA B O 1
ATOM 2878 N N . ALA B 1 186 ? 12.266 -14.07 -16.031 1 98.62 186 ALA B N 1
ATOM 2879 C CA . ALA B 1 186 ? 13.539 -14.594 -16.516 1 98.62 186 ALA B CA 1
ATOM 2880 C C . ALA B 1 186 ? 14.688 -14.219 -15.578 1 98.62 186 ALA B C 1
ATOM 2882 O O . ALA B 1 186 ? 15.539 -15.055 -15.258 1 98.62 186 ALA B O 1
ATOM 2883 N N . ALA B 1 187 ? 14.727 -12.977 -15.164 1 98.62 187 ALA B N 1
ATOM 2884 C CA . ALA B 1 187 ? 15.766 -12.508 -14.25 1 98.62 187 ALA B CA 1
ATOM 2885 C C . ALA B 1 187 ? 15.672 -13.227 -12.906 1 98.62 187 ALA B C 1
ATOM 2887 O O . ALA B 1 187 ? 16.703 -13.539 -12.289 1 98.62 187 ALA B O 1
ATOM 2888 N N . VAL B 1 188 ? 14.477 -13.461 -12.414 1 98.69 188 VAL B N 1
ATOM 2889 C CA . VAL B 1 188 ? 14.281 -14.18 -11.164 1 98.69 188 VAL B CA 1
ATOM 2890 C C . VAL B 1 188 ? 14.828 -15.602 -11.281 1 98.69 188 VAL B C 1
ATOM 2892 O O . VAL B 1 188 ? 15.555 -16.078 -10.406 1 98.69 188 VAL B O 1
ATOM 2895 N N . LEU B 1 189 ? 14.492 -16.25 -12.375 1 98.25 189 LEU B N 1
ATOM 2896 C CA . LEU B 1 189 ? 14.953 -17.609 -12.586 1 98.25 189 LEU B CA 1
ATOM 2897 C C . LEU B 1 189 ? 16.469 -17.656 -12.695 1 98.25 189 LEU B C 1
ATOM 2899 O O . LEU B 1 189 ? 17.109 -18.547 -12.125 1 98.25 189 LEU B O 1
ATOM 2903 N N . ASP B 1 190 ? 17.047 -16.688 -13.352 1 97.19 190 ASP B N 1
ATOM 2904 C CA . ASP B 1 190 ? 18.5 -16.625 -13.5 1 97.19 190 ASP B CA 1
ATOM 2905 C C . ASP B 1 190 ? 19.188 -16.406 -12.156 1 97.19 190 ASP B C 1
ATOM 2907 O O . ASP B 1 190 ? 20.203 -17.031 -11.852 1 97.19 190 ASP B O 1
ATOM 2911 N N . ARG B 1 191 ? 18.578 -15.609 -11.344 1 95.12 191 ARG B N 1
ATOM 2912 C CA . ARG B 1 191 ? 19.188 -15.18 -10.094 1 95.12 191 ARG B CA 1
ATOM 2913 C C . ARG B 1 191 ? 19 -16.234 -9 1 95.12 191 ARG B C 1
ATOM 2915 O O . ARG B 1 191 ? 19.891 -16.438 -8.172 1 95.12 191 ARG B O 1
ATOM 2922 N N . LEU B 1 192 ? 17.859 -16.891 -9 1 92 192 LEU B N 1
ATOM 2923 C CA . LEU B 1 192 ? 17.531 -17.672 -7.816 1 92 192 LEU B CA 1
ATOM 2924 C C . LEU B 1 192 ? 17.578 -19.172 -8.125 1 92 192 LEU B C 1
ATOM 2926 O O . LEU B 1 192 ? 17.703 -19.984 -7.211 1 92 192 LEU B O 1
ATOM 2930 N N . VAL B 1 193 ? 17.391 -19.516 -9.359 1 86.12 193 VAL B N 1
ATOM 2931 C CA . VAL B 1 193 ? 17.281 -20.922 -9.711 1 86.12 193 VAL B CA 1
ATOM 2932 C C . VAL B 1 193 ? 18.547 -21.375 -10.438 1 86.12 193 VAL B C 1
ATOM 2934 O O . VAL B 1 193 ? 18.953 -22.531 -10.312 1 86.12 193 VAL B O 1
ATOM 2937 N N . GLY B 1 194 ? 19.125 -20.375 -11.32 1 75.19 194 GLY B N 1
ATOM 2938 C CA . GLY B 1 194 ? 20.297 -20.75 -12.094 1 75.19 194 GLY B CA 1
ATOM 2939 C C . GLY B 1 194 ? 21.5 -21.094 -11.234 1 75.19 194 GLY B C 1
ATOM 2940 O O . GLY B 1 194 ? 21.516 -20.766 -10.039 1 75.19 194 GLY B O 1
#

Radius of gyration: 22.47 Å; Cα contacts (8 Å, |Δi|>4): 800; chains: 2; bounding box: 96×58×45 Å

Solvent-accessible surface area (backbone atoms only — not comparable to full-atom values): 20420 Å² total; per-residue (Å²): 128,89,77,75,74,77,73,68,79,82,70,77,77,56,50,38,38,36,36,31,36,56,27,42,25,75,70,45,70,88,59,55,54,66,34,56,88,53,13,63,58,40,40,44,54,51,49,53,54,33,56,75,66,71,32,48,42,33,45,35,38,53,38,43,82,46,86,85,42,53,28,17,72,94,42,78,22,38,37,55,28,92,85,61,64,83,53,95,90,46,46,76,39,66,20,65,48,54,29,55,60,54,91,44,56,46,56,56,52,36,54,76,68,72,47,54,43,38,36,42,31,24,39,31,32,52,46,26,36,40,40,28,42,45,54,42,27,63,71,67,33,47,34,35,34,29,61,53,20,22,28,18,39,34,47,68,44,96,90,40,78,39,53,14,59,55,41,30,51,50,38,49,39,56,31,46,82,75,34,23,52,70,37,41,53,69,57,48,42,54,68,67,69,96,137,93,69,79,76,72,76,70,78,80,70,76,76,58,50,38,38,35,36,30,35,56,28,42,26,76,71,45,72,88,59,54,54,65,34,57,89,54,12,63,58,40,41,44,55,52,49,52,55,34,57,75,65,69,33,49,42,34,45,34,38,53,39,43,82,48,86,84,42,53,28,18,72,94,42,79,22,40,37,55,28,91,83,61,64,84,53,96,90,47,46,77,39,65,23,66,49,54,30,54,59,54,92,44,55,46,58,58,52,37,53,75,66,71,47,54,41,36,34,40,33,23,40,31,34,51,45,28,37,40,42,28,42,46,53,42,27,63,70,68,32,46,37,36,34,29,60,52,20,22,29,19,40,34,48,68,45,97,91,41,79,38,52,14,59,55,42,31,52,50,37,48,40,56,31,46,84,77,34,23,51,70,38,41,53,68,58,47,43,54,70,67,68,96

Sequence (388 aa):
MTNASASSRSGSALPPLVFVDFQRGFDEPTWGERNNPGAEDRGRDLLDAWRERAGPVVHVRHDSTDPDSPLVAGQPGFAYKTGFEPEPGEHEVEKSVNGALVGTGLGDWLRANDHDRIVVCGLTTDHCVSTTTRMAENRGFDVTLVADATAAFDRSYDGEHFDADTVHRTALAHLAGEFATVLDAAAVLDRLVGMTNASASSRSGSALPPLVFVDFQRGFDEPTWGERNNPGAEDRGRDLLDAWRERAGPVVHVRHDSTDPDSPLVAGQPGFAYKTGFEPEPGEHEVEKSVNGALVGTGLGDWLRANDHDRIVVCGLTTDHCVSTTTRMAENRGFDVTLVADATAAFDRSYDGEHFDADTVHRTALAHLAGEFATVLDAAAVLDRLVG

Foldseek 3Di:
DPPPPCPVPVAPAFFEEEEAAQWQLVVDCVQADKPLPCLVVLVLVLVVLCVVVVGAYEYEAEQEPDPPGLCHPPHRRVHHDPNPDDDPPHHYWYDHALARVPPTCPVVVCVVVPHQEYEYAYPALQTSRLNNLQVSVVVRHAYEYALSNHMAQWDDDPHDTGGRVRSSVVSCVVCDPPRYPYHHSVVCCVVRRD/DPDDPPVVPVAPAFFEEEEAAQWQLVVDCVQADKPLPCLVVLVLVLVVLCVVVVGAYEYEAEAEPDPPGLCHPPHRRVHHDPNPDDDPPHHYWYDHALARVPPTCPVVVCVVVPHQEYEYAYPALQTSRLNNLQVSVVVRHAYEYALSNHMAQWDDDPHDTGGRVRSSVVSCVVCDPPRYPYHHSVVCCVPRRD

pLDDT: mean 94.06, std 15.3, range [26.81, 99.0]

Organism: NCBI:txid1227490

Nearest PDB structures (foldseek):
  3mcw-assembly1_B  TM=9.724E-01  e=9.760E-25  Chromobacterium violaceum ATCC 12472
  4h17-assembly1_B  TM=9.479E-01  e=4.250E-16  Pseudomonas putida KT2440
  8cib-assembly1_F  TM=8.719E-01  e=1.280E-16  Pseudomonas aeruginosa
  5ha8-assembly1_A-2  TM=8.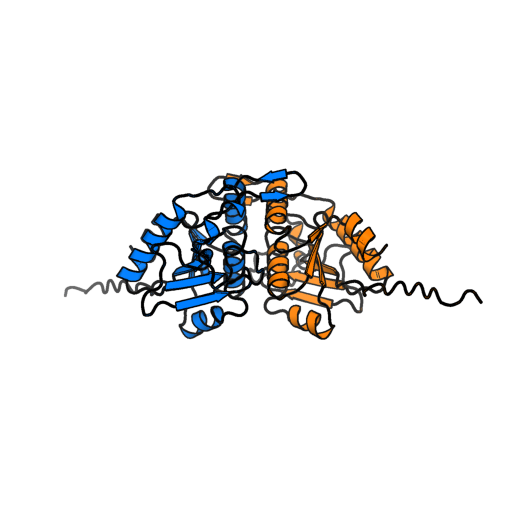815E-01  e=5.471E-16  Microbacterium hydrocarbonoxydans
  3oqp-assembly1_B  TM=8.902E-01  e=1.207E-14  Paraburkholderia xenovorans LB400

Secondary structure (DSSP, 8-state):
----------------EEEE--BGGGGSGGG--BS-TTHHHHHHHHHHHHHHTT--EEEEEE--SSTTSTT-TTSGGGSBPTT----TT-EEEEESSS-TTSSSSHHHHHHHTT--EEEEEEE-IIIIIHHHHHHHHHTT-EEEEEEEEEE-B-EEETTEEE-HHHHHHHHHHHHBTTTBEEE-HHHHIIIII-/----------------EEEE--BGGGGSGGG--BS-TTHHHHHHHHHHHHHHTT--EEEEEE--SSTTSTT-TTSGGGSBPTT----TT-EEEEESSS-TTSSSSHHHHHHHTT--EEEEEEE-IIIIIHHHHHHHHHTT-EEEEEEEEEE-B-EEETTEEE-HHHHHHHHHHHHBTTTBEEE-HHHHIIIII-